Protein AF-A0A813JBC2-F1 (afdb_monomer)

Structure (mmCIF, N/CA/C/O backbone):
data_AF-A0A813JBC2-F1
#
_entry.id   AF-A0A813JBC2-F1
#
loop_
_atom_site.group_PDB
_atom_site.id
_atom_site.type_symbol
_atom_site.label_atom_id
_atom_site.label_alt_id
_atom_site.label_comp_id
_atom_site.label_asym_id
_atom_site.label_entity_id
_atom_site.label_seq_id
_atom_site.pdbx_PDB_ins_code
_atom_site.Cartn_x
_atom_site.Cartn_y
_atom_site.Cartn_z
_atom_site.occupancy
_atom_site.B_iso_or_equiv
_atom_site.auth_seq_id
_atom_site.auth_comp_id
_atom_site.auth_asym_id
_atom_site.auth_atom_id
_atom_site.pdbx_PDB_model_num
ATOM 1 N N . MET A 1 1 ? 3.264 -5.256 -62.740 1.00 48.88 1 MET A N 1
ATOM 2 C CA . MET A 1 1 ? 3.600 -4.183 -61.777 1.00 48.88 1 MET A CA 1
ATOM 3 C C . MET A 1 1 ? 2.936 -4.488 -60.437 1.00 48.88 1 MET A C 1
ATOM 5 O O . MET A 1 1 ? 1.855 -3.996 -60.151 1.00 48.88 1 MET A O 1
ATOM 9 N N . GLY A 1 2 ? 3.547 -5.374 -59.648 1.00 56.59 2 GLY A N 1
ATOM 10 C CA . GLY A 1 2 ? 3.040 -5.779 -58.337 1.00 56.59 2 GLY A CA 1
ATOM 11 C C . GLY A 1 2 ? 3.532 -4.830 -57.252 1.00 56.59 2 GLY A C 1
ATOM 12 O O . GLY A 1 2 ? 4.613 -5.022 -56.711 1.00 56.59 2 GLY A O 1
ATOM 13 N N . ARG A 1 3 ? 2.744 -3.801 -56.935 1.00 54.00 3 ARG A N 1
ATOM 14 C CA . ARG A 1 3 ? 2.887 -3.034 -55.691 1.00 54.00 3 ARG A CA 1
ATOM 15 C C . ARG A 1 3 ? 1.846 -3.537 -54.691 1.00 54.00 3 ARG A C 1
ATOM 17 O O . ARG A 1 3 ? 0.935 -2.808 -54.317 1.00 54.00 3 ARG A O 1
ATOM 24 N N . HIS A 1 4 ? 1.975 -4.790 -54.253 1.00 57.62 4 HIS A N 1
ATOM 25 C CA . HIS A 1 4 ? 1.363 -5.201 -52.991 1.00 57.62 4 HIS A CA 1
ATOM 26 C C . HIS A 1 4 ? 2.191 -4.569 -51.876 1.00 57.62 4 HIS A C 1
ATOM 28 O O . HIS A 1 4 ? 3.141 -5.157 -51.369 1.00 57.62 4 HIS A O 1
ATOM 34 N N . GLY A 1 5 ? 1.878 -3.310 -51.564 1.00 62.12 5 GLY A N 1
ATOM 35 C CA . GLY A 1 5 ? 2.396 -2.658 -50.373 1.00 62.12 5 GLY A CA 1
ATOM 36 C C . GLY A 1 5 ? 2.012 -3.513 -49.173 1.00 62.12 5 GLY A C 1
ATOM 37 O O . GLY A 1 5 ? 0.832 -3.620 -48.849 1.00 62.12 5 GLY A O 1
ATOM 38 N N . GLY A 1 6 ? 3.008 -4.149 -48.558 1.00 69.88 6 GLY A N 1
ATOM 39 C CA . GLY A 1 6 ? 2.884 -4.954 -47.347 1.00 69.88 6 GLY A CA 1
ATOM 40 C C . GLY A 1 6 ? 2.562 -4.093 -46.130 1.00 69.88 6 GLY A C 1
ATOM 41 O O . GLY A 1 6 ? 3.316 -4.068 -45.162 1.00 69.88 6 GLY A O 1
ATOM 42 N N . ILE A 1 7 ? 1.453 -3.352 -46.177 1.00 81.38 7 ILE A N 1
ATOM 43 C CA . ILE A 1 7 ? 0.882 -2.737 -44.988 1.00 81.38 7 ILE A CA 1
ATOM 44 C C . ILE A 1 7 ? 0.409 -3.891 -44.118 1.00 81.38 7 ILE A C 1
ATOM 46 O O . ILE A 1 7 ? -0.443 -4.687 -44.510 1.00 81.38 7 ILE A O 1
ATOM 50 N N . ASN A 1 8 ? 1.014 -4.001 -42.941 1.00 80.06 8 ASN A N 1
ATOM 51 C CA . ASN A 1 8 ? 0.721 -5.056 -41.996 1.00 80.06 8 ASN A CA 1
ATOM 52 C C . ASN A 1 8 ? -0.744 -4.965 -41.536 1.00 80.06 8 ASN A C 1
ATOM 54 O O . ASN A 1 8 ? -1.053 -4.226 -40.608 1.00 80.06 8 ASN A O 1
ATOM 58 N N . ILE A 1 9 ? -1.644 -5.729 -42.157 1.00 86.00 9 ILE A N 1
ATOM 59 C CA . ILE A 1 9 ? -3.082 -5.750 -41.846 1.00 86.00 9 ILE A CA 1
ATOM 60 C C . ILE A 1 9 ? -3.403 -6.253 -40.428 1.00 86.00 9 ILE A C 1
ATOM 62 O O . ILE A 1 9 ? -4.556 -6.167 -40.005 1.00 86.00 9 ILE A O 1
ATOM 66 N N . LEU A 1 10 ? -2.424 -6.760 -39.663 1.00 86.31 10 LEU A N 1
ATOM 67 C CA . LEU A 1 10 ? -2.665 -7.253 -38.303 1.00 86.31 10 LEU A CA 1
ATOM 68 C C . LEU A 1 10 ? -3.234 -6.165 -37.386 1.00 86.31 10 LEU A C 1
ATOM 70 O O . LEU A 1 10 ? -4.163 -6.440 -36.631 1.00 86.31 10 LEU A O 1
ATOM 74 N N . HIS A 1 11 ? -2.767 -4.916 -37.485 1.00 87.12 11 HIS A N 1
ATOM 75 C CA . HIS A 1 11 ? -3.302 -3.829 -36.654 1.00 87.12 11 HIS A CA 1
ATOM 76 C C . HIS A 1 11 ? -4.752 -3.458 -37.012 1.00 87.12 11 HIS A C 1
ATOM 78 O O . HIS A 1 11 ? -5.397 -2.726 -36.263 1.00 87.12 11 HIS A O 1
ATOM 84 N N . GLN A 1 12 ? -5.294 -3.963 -38.126 1.00 87.94 12 GLN A N 1
ATOM 85 C CA . GLN A 1 12 ? -6.691 -3.775 -38.523 1.00 87.94 12 GLN A CA 1
ATOM 86 C C . GLN A 1 12 ? -7.628 -4.849 -37.948 1.00 87.94 12 GLN A C 1
ATOM 88 O O . GLN A 1 12 ? -8.848 -4.686 -37.985 1.00 87.94 12 GLN A O 1
ATOM 93 N N . LYS A 1 13 ? -7.090 -5.930 -37.372 1.00 94.62 13 LYS A N 1
ATOM 94 C CA . LYS A 1 13 ? -7.889 -7.002 -36.774 1.00 94.62 13 LYS A CA 1
ATOM 95 C C . LYS A 1 13 ? -8.156 -6.727 -35.295 1.00 94.62 13 LYS A C 1
ATOM 97 O O . LYS A 1 13 ? -7.242 -6.420 -34.536 1.00 94.62 13 LYS A O 1
ATOM 102 N N . SER A 1 14 ? -9.410 -6.871 -34.873 1.00 94.00 14 SER A N 1
ATOM 103 C CA . SER A 1 14 ? -9.862 -6.623 -33.494 1.00 94.00 14 SER A CA 1
ATOM 104 C C . SER A 1 14 ? -9.233 -7.542 -32.453 1.00 94.00 14 SER A C 1
ATOM 106 O O . SER A 1 14 ? -9.060 -7.125 -31.317 1.00 94.00 14 SER A O 1
ATOM 108 N N . TRP A 1 15 ? -8.830 -8.753 -32.829 1.00 94.62 15 TRP A N 1
ATOM 109 C CA . TRP A 1 15 ? -8.179 -9.709 -31.930 1.00 94.62 15 TRP A CA 1
ATOM 110 C C . TRP A 1 15 ? -6.683 -9.436 -31.715 1.00 94.62 15 TRP A C 1
ATOM 112 O O . TRP A 1 15 ? -6.043 -10.097 -30.903 1.00 94.62 15 TRP A O 1
ATOM 122 N N . HIS A 1 16 ? -6.088 -8.485 -32.440 1.00 96.19 16 HIS A N 1
ATOM 123 C CA . HIS A 1 16 ? -4.647 -8.285 -32.398 1.00 96.19 16 HIS A CA 1
ATOM 124 C C . HIS A 1 16 ? -4.194 -7.647 -31.076 1.00 96.19 16 HIS A C 1
ATOM 126 O O . HIS A 1 16 ? -4.562 -6.512 -30.767 1.00 96.19 16 HIS A O 1
ATOM 132 N N . VAL A 1 17 ? -3.357 -8.356 -30.315 1.00 95.31 17 VAL A N 1
ATOM 133 C CA . VAL A 1 17 ? -2.917 -7.990 -28.951 1.00 95.31 17 VAL A CA 1
ATOM 134 C C . VAL A 1 17 ? -2.305 -6.590 -28.880 1.00 95.31 17 VAL A C 1
ATOM 136 O O . VAL A 1 17 ? -2.512 -5.858 -27.918 1.00 95.31 17 VAL A O 1
ATOM 139 N N . TRP A 1 18 ? -1.589 -6.171 -29.926 1.00 92.69 18 TRP A N 1
ATOM 140 C CA . TRP A 1 18 ? -0.899 -4.882 -29.923 1.00 92.69 18 TRP A CA 1
ATOM 141 C C . TRP A 1 18 ? -1.783 -3.678 -30.265 1.00 92.69 18 TRP A C 1
ATOM 143 O O . TRP A 1 18 ? -1.269 -2.561 -30.294 1.00 92.69 18 TRP A O 1
ATOM 153 N N . ARG A 1 19 ? -3.084 -3.872 -30.517 1.00 94.31 19 ARG A N 1
ATOM 154 C CA . ARG A 1 19 ? -4.023 -2.747 -30.602 1.00 94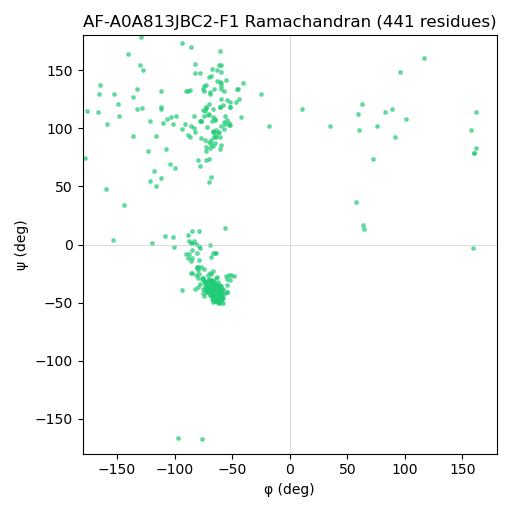.31 19 ARG A CA 1
ATOM 155 C C . ARG A 1 19 ? -4.105 -2.032 -29.261 1.00 94.31 19 ARG A C 1
ATOM 157 O O . ARG A 1 19 ? -4.159 -2.682 -28.221 1.00 94.31 19 ARG A O 1
ATOM 164 N N . MET A 1 20 ? -4.180 -0.704 -29.304 1.00 94.00 20 MET A N 1
ATOM 165 C CA . MET A 1 20 ? -4.333 0.115 -28.100 1.00 94.00 20 MET A CA 1
ATOM 166 C C . MET A 1 20 ? -5.549 -0.317 -27.274 1.00 94.00 20 MET A C 1
ATOM 168 O O . MET A 1 20 ? -5.417 -0.481 -26.069 1.00 94.00 20 MET A O 1
ATOM 172 N N . ASP A 1 21 ? -6.676 -0.629 -27.917 1.00 95.81 21 ASP A N 1
ATOM 173 C CA . ASP A 1 21 ? -7.890 -1.082 -27.224 1.00 95.81 21 ASP A CA 1
ATOM 174 C C . ASP A 1 21 ? -7.676 -2.378 -26.433 1.00 95.81 21 ASP A C 1
ATOM 176 O O . ASP A 1 21 ? -8.128 -2.502 -25.297 1.00 95.81 21 ASP A O 1
ATOM 180 N N . ASN A 1 22 ? -6.949 -3.339 -27.012 1.00 95.31 22 ASN A N 1
ATOM 181 C CA . ASN A 1 22 ? -6.664 -4.612 -26.354 1.00 95.31 22 ASN A CA 1
ATOM 182 C C . ASN A 1 22 ? -5.644 -4.440 -25.229 1.00 95.31 22 ASN A C 1
ATOM 184 O O . ASN A 1 22 ? -5.826 -5.031 -24.171 1.00 95.31 22 ASN A O 1
ATOM 188 N N . ARG A 1 23 ? -4.627 -3.586 -25.412 1.00 96.50 23 ARG A N 1
ATOM 189 C CA . ARG A 1 23 ? -3.690 -3.229 -24.335 1.00 96.50 23 ARG A CA 1
ATOM 190 C C . ARG A 1 23 ? -4.418 -2.589 -23.154 1.00 96.50 23 ARG A C 1
ATOM 192 O O . ARG A 1 23 ? -4.216 -3.020 -22.028 1.00 96.50 23 ARG A O 1
ATOM 199 N N . LEU A 1 24 ? -5.311 -1.632 -23.414 1.00 95.62 24 LEU A N 1
ATOM 200 C CA . LEU A 1 24 ? -6.116 -0.977 -22.377 1.00 95.62 24 LEU A CA 1
ATOM 201 C C . LEU A 1 24 ? -7.088 -1.948 -21.692 1.00 95.62 24 LEU A C 1
ATOM 203 O O . LEU A 1 24 ? -7.375 -1.800 -20.505 1.00 95.62 24 LEU A O 1
ATOM 207 N N . ARG A 1 25 ? -7.608 -2.943 -22.422 1.00 97.12 25 ARG A N 1
ATOM 208 C CA . ARG A 1 25 ? -8.447 -4.001 -21.847 1.00 97.12 25 ARG A CA 1
ATOM 209 C C . ARG A 1 25 ? -7.645 -4.892 -20.904 1.00 97.12 25 ARG A C 1
ATOM 211 O O . ARG A 1 25 ? -8.061 -5.062 -19.767 1.00 97.12 25 ARG A O 1
ATOM 218 N N . VAL A 1 26 ? -6.482 -5.368 -21.349 1.00 96.69 26 VAL A N 1
ATOM 219 C CA . VAL A 1 26 ? -5.564 -6.166 -20.523 1.00 96.69 26 VAL A CA 1
ATOM 220 C C . VAL A 1 26 ? -5.139 -5.383 -19.283 1.00 96.69 26 VAL A C 1
ATOM 222 O O . VAL A 1 26 ? -5.243 -5.902 -18.182 1.00 96.69 26 VAL A O 1
ATOM 225 N N . GLU A 1 27 ? -4.764 -4.112 -19.426 1.00 95.62 27 GLU A N 1
ATOM 226 C CA . GLU A 1 27 ? -4.382 -3.261 -18.294 1.00 95.62 27 GLU A CA 1
ATOM 227 C C . GLU A 1 27 ? -5.524 -3.097 -17.277 1.00 95.62 27 GLU A C 1
ATOM 229 O O . GLU A 1 27 ? -5.309 -3.171 -16.066 1.00 95.62 27 GLU A O 1
ATOM 234 N N . ARG A 1 28 ? -6.767 -2.920 -17.746 1.00 96.25 28 ARG A N 1
ATOM 235 C CA . ARG A 1 28 ? -7.944 -2.863 -16.869 1.00 96.25 28 ARG A CA 1
ATOM 236 C C . ARG A 1 28 ? -8.175 -4.187 -16.144 1.00 96.25 28 ARG A C 1
ATOM 238 O O . ARG A 1 28 ? -8.442 -4.164 -14.943 1.00 96.25 28 ARG A O 1
ATOM 245 N N . ASP A 1 29 ? -8.080 -5.302 -16.857 1.00 96.56 29 ASP A N 1
ATOM 246 C CA . ASP A 1 29 ? -8.297 -6.637 -16.302 1.00 96.56 29 ASP A CA 1
ATOM 247 C C . ASP A 1 29 ? -7.202 -6.974 -15.269 1.00 96.56 29 ASP A C 1
ATOM 249 O O . ASP A 1 29 ? -7.501 -7.462 -14.179 1.00 96.56 29 ASP A O 1
ATOM 253 N N . GLU A 1 30 ? -5.944 -6.609 -15.536 1.00 93.44 30 GLU A N 1
ATOM 254 C CA . GLU A 1 30 ? -4.820 -6.741 -14.601 1.00 93.44 30 GLU A CA 1
ATOM 255 C C . GLU A 1 30 ? -4.999 -5.869 -13.348 1.00 93.44 30 GLU A C 1
ATOM 257 O O . GLU A 1 30 ? -4.750 -6.325 -12.227 1.00 93.44 30 GLU A O 1
ATOM 262 N N . LEU A 1 31 ? -5.480 -4.629 -13.503 1.00 92.31 31 LEU A N 1
ATOM 263 C CA . LEU A 1 31 ? -5.797 -3.749 -12.375 1.00 92.31 31 LEU A CA 1
ATOM 264 C C . LEU A 1 31 ? -6.940 -4.304 -11.515 1.00 92.31 31 LEU A C 1
ATOM 266 O O . LEU A 1 31 ? -6.845 -4.270 -10.284 1.00 92.31 31 LEU A O 1
ATOM 270 N N . GLN A 1 32 ? -7.999 -4.828 -12.138 1.00 92.94 32 GLN A N 1
ATOM 271 C CA . GLN A 1 32 ? -9.116 -5.462 -11.433 1.00 92.94 32 GLN A CA 1
ATOM 272 C C . GLN A 1 32 ? -8.652 -6.708 -10.682 1.00 92.94 32 GLN A C 1
ATOM 274 O O . GLN A 1 32 ? -8.871 -6.812 -9.474 1.00 92.94 32 GLN A O 1
ATOM 279 N N . HIS A 1 33 ? -7.911 -7.590 -11.347 1.00 90.19 33 HIS A N 1
ATOM 280 C CA . HIS A 1 33 ? -7.375 -8.792 -10.724 1.00 90.19 33 HIS A CA 1
ATOM 281 C C . HIS A 1 33 ? -6.427 -8.461 -9.560 1.00 90.19 33 HIS A C 1
ATOM 283 O O . HIS A 1 33 ? -6.494 -9.060 -8.484 1.00 90.19 33 HIS A O 1
ATOM 289 N N . GLY A 1 34 ? -5.583 -7.439 -9.721 1.00 87.75 34 GLY A N 1
ATOM 290 C CA . GLY A 1 34 ? -4.719 -6.941 -8.654 1.00 87.75 34 GLY A CA 1
ATOM 291 C C . GLY A 1 34 ? -5.497 -6.387 -7.453 1.00 87.75 34 GLY A C 1
ATOM 292 O O . GLY A 1 34 ? -5.072 -6.566 -6.305 1.00 87.75 34 GLY A O 1
ATOM 293 N N . ALA A 1 35 ? -6.636 -5.727 -7.681 1.00 87.00 35 ALA A N 1
ATOM 294 C CA . ALA A 1 35 ? -7.519 -5.249 -6.619 1.00 87.00 35 ALA A CA 1
ATOM 295 C C . ALA A 1 35 ? -8.220 -6.408 -5.892 1.00 87.00 35 ALA A C 1
ATOM 297 O O . ALA A 1 35 ? -8.229 -6.431 -4.658 1.00 87.00 35 ALA A O 1
ATOM 298 N N . GLU A 1 36 ? -8.725 -7.398 -6.628 1.00 88.94 36 GLU A N 1
ATOM 299 C CA . GLU A 1 36 ? -9.357 -8.603 -6.079 1.00 88.94 36 GLU A CA 1
ATOM 300 C C . GLU A 1 36 ? -8.386 -9.421 -5.227 1.00 88.94 36 GLU A C 1
ATOM 302 O O . GLU A 1 36 ? -8.704 -9.762 -4.087 1.00 88.94 36 GLU A O 1
ATOM 307 N N . GLN A 1 37 ? -7.160 -9.658 -5.707 1.00 88.12 37 GLN A N 1
ATOM 308 C CA . GLN A 1 37 ? -6.138 -10.357 -4.924 1.00 88.12 37 GLN A CA 1
ATOM 309 C C . GLN A 1 37 ? -5.798 -9.619 -3.623 1.00 88.12 37 GLN A C 1
ATOM 311 O O . GLN A 1 37 ? -5.609 -10.243 -2.575 1.00 88.12 37 GLN A O 1
ATOM 316 N N . LYS A 1 38 ? -5.720 -8.281 -3.660 1.00 85.19 38 LYS A N 1
ATOM 317 C CA . LYS A 1 38 ? -5.508 -7.470 -2.450 1.00 85.19 38 LYS A CA 1
ATOM 318 C C . LYS A 1 38 ? -6.702 -7.565 -1.502 1.00 85.19 38 LYS A C 1
ATOM 320 O O . LYS A 1 38 ? -6.489 -7.656 -0.294 1.00 85.19 38 LYS A O 1
ATOM 325 N N . GLY A 1 39 ? -7.926 -7.550 -2.027 1.00 85.75 39 GLY A N 1
ATOM 326 C CA . GLY A 1 39 ? -9.152 -7.756 -1.256 1.00 85.75 39 GLY A CA 1
ATOM 327 C C . GLY A 1 39 ? -9.159 -9.115 -0.561 1.00 85.75 39 GLY A C 1
ATOM 328 O O . GLY A 1 39 ? -9.322 -9.178 0.656 1.00 85.75 39 GLY A O 1
ATOM 329 N N . ARG A 1 40 ? -8.848 -10.181 -1.304 1.00 88.69 40 ARG A N 1
ATOM 330 C CA . ARG A 1 40 ? -8.738 -11.550 -0.790 1.00 88.69 40 ARG A CA 1
ATOM 331 C C . ARG A 1 40 ? -7.699 -11.664 0.326 1.00 88.69 40 ARG A C 1
ATOM 333 O O . ARG A 1 40 ? -8.032 -12.100 1.422 1.00 88.69 40 ARG A O 1
ATOM 340 N N . LYS A 1 41 ? -6.479 -11.157 0.111 1.00 87.06 41 LYS A N 1
ATOM 341 C CA . LYS A 1 41 ? -5.418 -11.152 1.138 1.00 87.06 41 LYS A CA 1
ATOM 342 C C . LYS A 1 41 ? -5.807 -10.361 2.391 1.00 87.06 41 LYS A C 1
ATOM 344 O O . LYS A 1 41 ? -5.409 -10.727 3.494 1.00 87.06 41 LYS A O 1
ATOM 349 N N . LYS A 1 42 ? -6.552 -9.257 2.250 1.00 87.00 42 LYS A N 1
ATOM 350 C CA . LYS A 1 42 ? -7.075 -8.502 3.402 1.00 87.00 42 LYS A CA 1
ATOM 351 C C . LYS A 1 42 ? -8.138 -9.301 4.156 1.00 87.00 42 LYS A C 1
ATOM 353 O O . LYS A 1 42 ? -8.065 -9.351 5.379 1.00 87.00 42 LYS A O 1
ATOM 358 N N . GLY A 1 43 ? -9.060 -9.948 3.442 1.00 86.38 43 GLY A N 1
ATOM 359 C CA . GLY A 1 43 ? -10.070 -10.830 4.031 1.00 86.38 43 GLY A CA 1
ATOM 360 C C . GLY A 1 43 ? -9.445 -11.991 4.804 1.00 86.38 43 GLY A C 1
ATOM 361 O O . GLY A 1 43 ? -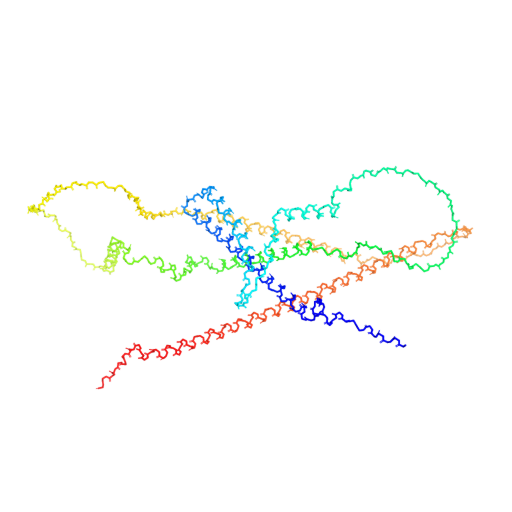9.794 -12.212 5.956 1.00 86.38 43 GLY A O 1
ATOM 362 N N . GLU A 1 44 ? -8.442 -12.656 4.227 1.00 86.69 44 GLU A N 1
ATOM 363 C CA . GLU A 1 44 ? -7.694 -13.738 4.883 1.00 86.69 44 GLU A CA 1
ATOM 364 C C . GLU A 1 44 ? -6.969 -13.254 6.150 1.00 86.69 44 GLU A C 1
ATOM 366 O O . GLU A 1 44 ? -7.025 -13.906 7.191 1.00 86.69 44 GLU A O 1
ATOM 371 N N . ARG A 1 45 ? -6.325 -12.077 6.103 1.00 89.25 45 ARG A N 1
ATOM 372 C CA . ARG A 1 45 ? -5.677 -11.476 7.284 1.00 89.25 45 ARG A CA 1
ATOM 373 C C . ARG A 1 45 ? -6.680 -11.138 8.385 1.00 89.25 45 ARG A C 1
ATOM 375 O O . ARG A 1 45 ? -6.369 -11.356 9.553 1.00 89.25 45 ARG A O 1
ATOM 382 N N . GLN A 1 46 ? -7.848 -10.615 8.016 1.00 88.81 46 GLN A N 1
ATOM 383 C CA . GLN A 1 46 ? -8.909 -10.292 8.965 1.00 88.81 46 GLN A CA 1
ATOM 384 C C . GLN A 1 46 ? -9.476 -11.566 9.599 1.00 88.81 46 GLN A C 1
ATOM 386 O O . GLN A 1 46 ? -9.504 -11.666 10.818 1.00 88.81 46 GLN A O 1
ATOM 391 N N . ALA A 1 47 ? -9.799 -12.582 8.796 1.00 87.75 47 ALA A N 1
ATOM 392 C CA . ALA A 1 47 ? -10.273 -13.873 9.290 1.00 87.75 47 ALA A CA 1
ATOM 393 C C . ALA A 1 47 ? -9.251 -14.547 10.224 1.00 87.75 47 ALA A C 1
ATOM 395 O O . ALA A 1 47 ? -9.613 -15.074 11.275 1.00 87.75 47 ALA A O 1
ATOM 396 N N . ALA A 1 48 ? -7.957 -14.475 9.893 1.00 88.44 48 ALA A N 1
ATOM 397 C CA . ALA A 1 48 ? -6.893 -14.981 10.757 1.00 88.44 48 ALA A CA 1
ATOM 398 C C . ALA A 1 48 ? -6.776 -14.195 12.076 1.00 88.44 48 ALA A C 1
ATOM 400 O O . ALA A 1 48 ? -6.474 -14.776 13.120 1.00 88.44 48 ALA A O 1
ATOM 401 N N . PHE A 1 49 ? -6.992 -12.878 12.045 1.00 91.75 49 PHE A N 1
ATOM 402 C CA . PHE A 1 49 ? -7.019 -12.042 13.243 1.00 91.75 49 PHE A CA 1
ATOM 403 C C . PHE A 1 49 ? -8.227 -12.370 14.129 1.00 91.75 49 PHE A C 1
ATOM 405 O O . PHE A 1 49 ? -8.060 -12.595 15.329 1.00 91.75 49 PHE A O 1
ATOM 412 N N . ASP A 1 50 ? -9.413 -12.483 13.535 1.00 87.25 50 ASP A N 1
ATOM 413 C CA . ASP A 1 50 ? -10.653 -12.815 14.236 1.00 87.25 50 ASP A CA 1
ATOM 414 C C . ASP A 1 50 ? -10.576 -14.216 14.861 1.00 87.25 50 ASP A C 1
ATOM 416 O O . ASP A 1 50 ? -10.937 -14.399 16.025 1.00 87.25 50 ASP A O 1
ATOM 420 N N . GLY A 1 51 ? -9.994 -15.187 14.147 1.00 87.19 51 GLY A N 1
ATOM 421 C CA . GLY A 1 51 ? -9.714 -16.522 14.678 1.00 87.19 51 GLY A CA 1
ATOM 422 C C . GLY A 1 51 ? -8.824 -16.483 15.925 1.00 87.19 51 GLY A C 1
ATOM 423 O O . GLY A 1 51 ? -9.159 -17.087 16.942 1.00 87.19 51 GLY A O 1
ATOM 424 N N . LYS A 1 52 ? -7.737 -15.699 15.903 1.00 90.88 52 LYS A N 1
ATOM 425 C CA . LYS A 1 52 ? -6.868 -15.509 17.082 1.00 90.88 52 LYS A CA 1
ATOM 426 C C . LYS A 1 52 ? -7.603 -14.832 18.238 1.00 90.88 52 LYS A C 1
ATOM 428 O O . LYS A 1 52 ? -7.412 -15.217 19.391 1.00 90.88 52 LYS A O 1
ATOM 433 N N . MET A 1 53 ? -8.446 -13.840 17.948 1.00 93.56 53 MET A N 1
ATOM 434 C CA . MET A 1 53 ? -9.260 -13.163 18.959 1.00 93.56 53 MET A CA 1
ATOM 435 C C . MET A 1 53 ? -10.250 -14.114 19.633 1.00 93.56 53 MET A C 1
ATOM 437 O O . MET A 1 53 ? -10.417 -14.048 20.850 1.00 93.56 53 MET A O 1
ATOM 441 N N . LEU A 1 54 ? -10.867 -15.028 18.880 1.00 88.94 54 LEU A N 1
ATOM 442 C CA . LEU A 1 54 ? -11.724 -16.072 19.444 1.00 88.94 54 LEU A CA 1
ATOM 443 C C . LEU A 1 54 ? -10.933 -17.003 20.364 1.00 88.94 54 LEU A C 1
ATOM 445 O O . LEU A 1 54 ? -11.354 -17.231 21.495 1.00 88.94 54 LEU A O 1
ATOM 449 N N . THR A 1 55 ? -9.749 -17.459 19.948 1.00 86.94 55 THR A N 1
ATOM 450 C CA . THR A 1 55 ? -8.878 -18.284 20.802 1.00 86.94 55 THR A CA 1
ATOM 451 C C . THR A 1 55 ? -8.527 -17.580 22.116 1.00 86.94 55 THR A C 1
ATOM 453 O O . THR A 1 55 ? -8.583 -18.190 23.183 1.00 86.94 55 THR A O 1
ATOM 456 N N . LEU A 1 56 ? -8.213 -16.280 22.069 1.00 90.81 56 LEU A N 1
ATOM 457 C CA . LEU A 1 56 ? -7.947 -15.489 23.274 1.00 90.81 56 LEU A CA 1
ATOM 458 C C . LEU A 1 56 ? -9.182 -15.367 24.177 1.00 90.81 56 LEU A C 1
ATOM 460 O O . LEU A 1 56 ? -9.040 -15.435 25.397 1.00 90.81 56 LEU A O 1
ATOM 464 N N . ARG A 1 57 ? -10.384 -15.227 23.602 1.00 93.31 57 ARG A N 1
ATOM 465 C CA . ARG A 1 57 ? -11.648 -15.194 24.358 1.00 93.31 57 ARG A CA 1
ATOM 466 C C . ARG A 1 57 ? -11.941 -16.526 25.047 1.00 93.31 57 ARG A C 1
ATOM 468 O O . ARG A 1 57 ? -12.259 -16.511 26.231 1.00 93.31 57 ARG A O 1
ATOM 475 N N . HIS A 1 58 ? -11.768 -17.655 24.357 1.00 87.69 58 HIS A N 1
ATOM 476 C CA . HIS A 1 58 ? -11.919 -18.988 24.959 1.00 87.69 58 HIS A CA 1
ATOM 477 C C . HIS A 1 58 ? -10.941 -19.193 26.120 1.00 87.69 58 HIS A C 1
ATOM 479 O O . HIS A 1 58 ? -11.343 -19.580 27.218 1.00 87.69 58 HIS A O 1
ATOM 485 N N . ARG A 1 59 ? -9.674 -18.804 25.924 1.00 90.19 59 ARG A N 1
ATOM 486 C CA . ARG A 1 59 ? -8.656 -18.874 26.977 1.00 90.19 59 ARG A CA 1
ATOM 487 C C . ARG A 1 59 ? -8.998 -17.996 28.183 1.00 90.19 59 ARG A C 1
ATOM 489 O O . ARG A 1 59 ? -8.805 -18.418 29.318 1.00 90.19 59 ARG A O 1
ATOM 496 N N . ALA A 1 60 ? -9.511 -16.787 27.957 1.00 91.75 60 ALA A N 1
ATOM 497 C CA . ALA A 1 60 ? -9.940 -15.894 29.034 1.00 91.75 60 ALA A CA 1
ATOM 498 C C . ALA A 1 60 ? -11.164 -16.435 29.795 1.00 91.75 60 ALA A C 1
ATOM 500 O O . ALA A 1 60 ? -11.272 -16.223 31.000 1.00 91.75 60 ALA A O 1
ATOM 501 N N . ALA A 1 61 ? -12.051 -17.162 29.113 1.00 94.44 61 ALA A N 1
ATOM 502 C CA . ALA A 1 61 ? -13.217 -17.809 29.707 1.00 94.44 61 ALA A CA 1
ATOM 503 C C . ALA A 1 61 ? -12.885 -19.111 30.467 1.00 94.44 61 ALA A C 1
ATOM 505 O O . ALA A 1 61 ? -13.785 -19.721 31.042 1.00 94.44 61 ALA A O 1
ATOM 506 N N . GLY A 1 62 ? -11.623 -19.564 30.464 1.00 93.25 62 GLY A N 1
ATOM 507 C CA . GLY A 1 62 ? -11.211 -20.823 31.099 1.00 93.25 62 GLY A CA 1
ATOM 508 C C . GLY A 1 62 ? -11.827 -22.069 30.456 1.00 93.25 62 GLY A C 1
ATOM 509 O O . GLY A 1 62 ? -11.792 -23.150 31.036 1.00 93.25 62 GLY A O 1
ATOM 510 N N . THR A 1 63 ? -12.418 -21.916 29.271 1.00 86.44 63 THR A N 1
ATOM 511 C CA . THR A 1 63 ? -12.938 -23.013 28.464 1.00 86.44 63 THR A CA 1
ATOM 512 C C . THR A 1 63 ? -11.825 -23.398 27.507 1.00 86.44 63 THR A C 1
ATOM 514 O O . THR A 1 63 ? -11.590 -22.714 26.512 1.00 86.44 63 THR A O 1
ATOM 517 N N . GLU A 1 64 ? -11.092 -24.457 27.844 1.00 78.88 64 GLU A N 1
ATOM 518 C CA . GLU A 1 64 ? -10.146 -25.051 26.905 1.00 78.88 64 GLU A CA 1
ATOM 519 C C . GLU A 1 64 ? -10.952 -25.510 25.681 1.00 78.88 64 GLU A C 1
ATOM 521 O O . GLU A 1 64 ? -11.884 -26.308 25.840 1.00 78.88 64 GLU A O 1
ATOM 526 N N . PRO A 1 65 ? -10.685 -24.961 24.484 1.00 73.31 65 PRO A N 1
ATOM 527 C CA . PRO A 1 65 ? -11.410 -25.360 23.290 1.00 73.31 65 PRO A CA 1
ATOM 528 C C . PRO A 1 65 ? -11.150 -26.849 23.084 1.00 73.31 65 PRO A C 1
ATOM 530 O O . PRO A 1 65 ? -9.999 -27.265 22.935 1.00 73.31 65 PRO A O 1
ATOM 533 N N . SER A 1 66 ? -12.204 -27.668 23.127 1.00 78.50 66 SER A N 1
ATOM 534 C CA . SER A 1 66 ? -12.030 -29.102 22.902 1.00 78.50 66 SER A CA 1
ATOM 535 C C . SER A 1 66 ? -11.448 -29.297 21.499 1.00 78.50 66 SER A C 1
ATOM 537 O O . SER A 1 66 ? -11.847 -28.597 20.564 1.00 78.50 66 SER A O 1
ATOM 539 N N . GLU A 1 67 ? -10.507 -30.227 21.330 1.00 79.00 67 GLU A N 1
ATOM 540 C CA . GLU A 1 67 ? -9.821 -30.457 20.047 1.00 79.00 67 GLU A CA 1
ATOM 541 C C . GLU A 1 67 ? -10.797 -30.663 18.872 1.00 79.00 67 GLU A C 1
ATOM 543 O O . GLU A 1 67 ? -10.485 -30.305 17.734 1.00 79.00 67 GLU A O 1
ATOM 548 N N . ALA A 1 68 ? -12.012 -31.149 19.154 1.00 77.81 68 ALA A N 1
ATOM 549 C CA . ALA A 1 68 ? -13.083 -31.296 18.176 1.00 77.81 68 ALA A CA 1
ATOM 550 C C . ALA A 1 68 ? -13.564 -29.954 17.581 1.00 77.81 68 ALA A C 1
ATOM 552 O O . ALA A 1 68 ? -13.822 -29.882 16.380 1.00 77.81 68 ALA A O 1
ATOM 553 N N . GLU A 1 69 ? -13.633 -28.872 18.368 1.00 78.38 69 GLU A N 1
ATOM 554 C CA . GLU A 1 69 ? -14.015 -27.544 17.856 1.00 78.38 69 GLU A CA 1
ATOM 555 C C . GLU A 1 69 ? -12.909 -26.936 16.989 1.00 78.38 69 GLU A C 1
ATOM 557 O O . GLU A 1 69 ? -13.194 -26.323 15.958 1.00 78.38 69 GLU A O 1
ATOM 562 N N . LEU A 1 70 ? -11.638 -27.150 17.348 1.00 77.69 70 LEU A N 1
ATOM 563 C CA . LEU A 1 70 ? -10.507 -26.677 16.544 1.00 77.69 70 LEU A CA 1
ATOM 564 C C . LEU A 1 70 ? -10.461 -27.366 15.173 1.00 77.69 70 LEU A C 1
ATOM 566 O O . LEU A 1 70 ? -10.244 -26.695 14.161 1.00 77.69 70 LEU A O 1
ATOM 570 N N . GLN A 1 71 ? -10.723 -28.676 15.119 1.00 81.06 71 GLN A N 1
ATOM 571 C CA . GLN A 1 71 ? -10.818 -29.409 13.851 1.00 81.06 71 GLN A CA 1
ATOM 572 C C . GLN A 1 71 ? -12.016 -28.949 13.009 1.00 81.06 71 GLN A C 1
ATOM 574 O O . GLN A 1 71 ? -11.890 -28.778 11.794 1.00 81.06 71 GLN A O 1
ATOM 579 N N . GLN A 1 72 ? -13.161 -28.669 13.637 1.00 81.12 72 GLN A N 1
ATOM 580 C CA . GLN A 1 72 ? -14.352 -28.198 12.929 1.00 81.12 72 GLN A CA 1
ATOM 581 C C . GLN A 1 72 ? -14.162 -26.790 12.339 1.00 81.12 72 GLN A C 1
ATOM 583 O O . GLN A 1 72 ? -14.579 -26.530 11.210 1.00 81.12 72 GLN A O 1
ATOM 588 N N . VAL A 1 73 ? -13.479 -25.886 13.052 1.00 78.56 73 VAL A N 1
ATOM 589 C CA . VAL A 1 73 ? -13.145 -24.547 12.537 1.00 78.56 73 VAL A CA 1
ATOM 590 C C . VAL A 1 73 ? -12.169 -24.625 11.358 1.00 78.56 73 VAL A C 1
ATOM 592 O O . VAL A 1 73 ? -12.347 -23.892 10.386 1.00 78.56 73 VAL A O 1
ATOM 595 N N . GLN A 1 74 ? -11.184 -25.530 11.387 1.00 77.88 74 GLN A N 1
ATOM 596 C CA . GLN A 1 74 ? -10.270 -25.736 10.254 1.00 77.88 74 GLN A CA 1
ATOM 597 C C . GLN A 1 74 ? -10.995 -26.274 9.010 1.00 77.88 74 GLN A C 1
ATOM 599 O O . GLN A 1 74 ? -10.784 -25.757 7.913 1.00 77.88 74 GLN A O 1
ATOM 604 N N . LEU A 1 75 ? -11.906 -27.241 9.172 1.00 81.06 75 LEU A N 1
ATOM 605 C CA . LEU A 1 75 ? -12.727 -27.757 8.067 1.00 81.06 75 LEU A CA 1
ATOM 606 C C . LEU A 1 75 ? -13.645 -26.676 7.475 1.00 81.06 75 LEU A C 1
ATOM 608 O O . LEU A 1 75 ? -13.766 -26.556 6.257 1.00 81.06 75 LEU A O 1
ATOM 612 N N . ASN A 1 76 ? -14.237 -25.828 8.319 1.00 79.75 76 ASN A N 1
ATOM 613 C CA . ASN A 1 76 ? -15.076 -24.720 7.856 1.00 79.75 76 ASN A CA 1
ATOM 614 C C . ASN A 1 76 ? -14.271 -23.634 7.112 1.00 79.75 76 ASN A C 1
ATOM 616 O O . ASN A 1 76 ? -14.789 -23.017 6.178 1.00 79.75 76 ASN A O 1
ATOM 620 N N . GLN A 1 77 ? -13.002 -23.411 7.471 1.00 76.19 77 GLN A N 1
ATOM 621 C CA . GLN A 1 77 ? -12.110 -22.496 6.742 1.00 76.19 77 GLN A CA 1
ATOM 622 C C . GLN A 1 77 ? -11.701 -23.048 5.367 1.00 76.19 77 GLN A C 1
ATOM 624 O O . GLN A 1 77 ? -11.683 -22.296 4.393 1.00 76.19 77 GLN A O 1
ATOM 629 N N . ALA A 1 78 ? -11.441 -24.354 5.256 1.00 75.94 78 ALA A N 1
ATOM 630 C CA . ALA A 1 78 ? -11.158 -24.996 3.971 1.00 75.94 78 ALA A CA 1
ATOM 631 C C . ALA A 1 78 ? -12.363 -24.910 3.012 1.00 75.94 78 ALA A C 1
ATOM 633 O O . ALA A 1 78 ? -12.218 -24.488 1.864 1.00 75.94 78 ALA A O 1
ATOM 634 N N . ASN A 1 79 ? -13.571 -25.185 3.515 1.00 77.44 79 ASN A N 1
ATOM 635 C CA . ASN A 1 79 ? -14.795 -25.164 2.707 1.00 77.44 79 ASN A CA 1
ATOM 636 C C . ASN A 1 79 ? -15.203 -23.745 2.259 1.00 77.44 79 ASN A C 1
ATOM 638 O O . ASN A 1 79 ? -15.765 -23.561 1.179 1.00 77.44 79 ASN A O 1
ATOM 642 N N . THR A 1 80 ? -14.911 -22.712 3.059 1.00 69.88 80 THR A N 1
ATOM 643 C CA . THR A 1 80 ? -15.216 -21.315 2.694 1.00 69.88 80 THR A CA 1
ATOM 644 C C . THR A 1 80 ? -14.239 -20.740 1.668 1.00 69.88 80 THR A C 1
ATOM 646 O O . THR A 1 80 ? -14.646 -19.917 0.844 1.00 69.88 80 THR A O 1
ATOM 649 N N . ALA A 1 81 ? -12.983 -21.198 1.647 1.00 67.81 81 ALA A N 1
ATOM 650 C CA . ALA A 1 81 ? -12.013 -20.804 0.627 1.00 67.81 81 ALA A CA 1
ATOM 651 C C . ALA A 1 81 ? -12.384 -21.339 -0.771 1.00 67.81 81 ALA A C 1
ATOM 653 O O . ALA A 1 81 ? -12.225 -20.618 -1.759 1.00 67.81 81 ALA A O 1
ATOM 654 N N . GLU A 1 82 ? -12.930 -22.556 -0.859 1.00 66.56 82 GLU A N 1
ATOM 655 C CA . GLU A 1 82 ? -13.417 -23.124 -2.125 1.00 66.56 82 GLU A CA 1
ATOM 656 C C . GLU A 1 82 ? -14.716 -22.460 -2.600 1.00 66.56 82 GLU A C 1
ATOM 658 O O . GLU A 1 82 ? -14.839 -22.107 -3.775 1.00 66.56 82 GLU A O 1
ATOM 663 N N . ALA A 1 83 ? -15.655 -22.183 -1.690 1.00 65.75 83 ALA A N 1
ATOM 664 C CA . ALA A 1 83 ? -16.895 -21.486 -2.033 1.00 65.75 83 ALA A CA 1
ATOM 665 C C . ALA A 1 83 ? -16.648 -20.044 -2.526 1.00 65.75 83 ALA A C 1
ATOM 667 O O . ALA A 1 83 ? -17.309 -19.582 -3.459 1.00 65.75 83 ALA A O 1
ATOM 668 N N . ALA A 1 84 ? -15.662 -19.338 -1.956 1.00 63.44 84 ALA A N 1
ATOM 669 C CA . ALA A 1 84 ? -15.270 -18.002 -2.409 1.00 63.44 84 ALA A CA 1
ATOM 670 C C . ALA A 1 84 ? -14.585 -18.015 -3.790 1.00 63.44 84 ALA A C 1
ATOM 672 O O . ALA A 1 84 ? -14.734 -17.058 -4.550 1.00 63.44 84 ALA A O 1
ATOM 673 N N . ALA A 1 85 ? -13.876 -19.094 -4.139 1.00 61.59 85 ALA A N 1
ATOM 674 C CA . ALA A 1 85 ? -13.288 -19.272 -5.467 1.00 61.59 85 ALA A CA 1
ATOM 675 C C . ALA A 1 85 ? -14.341 -19.619 -6.538 1.00 61.59 85 ALA A C 1
ATOM 677 O O . ALA A 1 85 ? -14.202 -19.202 -7.685 1.00 61.59 85 ALA A O 1
ATOM 678 N N . ALA A 1 86 ? -15.417 -20.319 -6.167 1.00 62.81 86 ALA A N 1
ATOM 679 C CA . ALA A 1 86 ? -16.514 -20.656 -7.076 1.00 62.81 86 ALA A CA 1
ATOM 680 C C . ALA A 1 86 ? -17.518 -19.499 -7.298 1.00 62.81 86 ALA A C 1
ATOM 682 O O . ALA A 1 86 ? -18.229 -19.477 -8.302 1.00 62.81 86 ALA A O 1
ATOM 683 N N . GLY A 1 87 ? -17.585 -18.523 -6.382 1.00 51.50 87 GLY A N 1
ATOM 684 C CA . GLY A 1 87 ? -18.607 -17.468 -6.382 1.00 51.50 87 GLY A CA 1
ATOM 685 C C . GLY A 1 87 ? -18.331 -16.218 -7.235 1.00 51.50 87 GLY A C 1
ATOM 686 O O . GLY A 1 87 ? -19.265 -15.455 -7.485 1.00 51.50 87 GLY A O 1
ATOM 687 N N . SER A 1 88 ? -17.101 -15.969 -7.708 1.00 50.59 88 SER A N 1
ATOM 688 C CA . SER A 1 88 ? -16.774 -14.706 -8.409 1.00 50.59 88 SER A CA 1
ATOM 689 C C . SER A 1 88 ? -17.100 -14.687 -9.913 1.00 50.59 88 SER A C 1
ATOM 691 O O . SER A 1 88 ? -16.902 -13.668 -10.570 1.00 50.59 88 SER A O 1
ATOM 693 N N . GLY A 1 89 ? -17.664 -15.768 -10.465 1.00 47.56 89 GLY A N 1
ATOM 694 C CA . GLY A 1 89 ? -18.049 -15.874 -11.881 1.00 47.56 89 GLY A CA 1
ATOM 695 C C . GLY A 1 89 ? -19.454 -15.365 -12.243 1.00 47.56 89 GLY A C 1
ATOM 696 O O . GLY A 1 89 ? -19.864 -15.490 -13.397 1.00 47.56 89 GLY A O 1
ATOM 697 N N . SER A 1 90 ? -20.226 -14.804 -11.304 1.00 42.69 90 SER A N 1
ATOM 698 C CA . SER A 1 90 ? -21.607 -14.365 -11.571 1.00 42.69 90 SER A CA 1
ATOM 699 C C . SER A 1 90 ? -21.664 -13.002 -12.280 1.00 42.69 90 SER A C 1
ATOM 701 O O . SER A 1 90 ? -22.062 -11.982 -11.710 1.00 42.69 90 SER A O 1
ATOM 703 N N . HIS A 1 91 ? -21.303 -12.986 -13.563 1.00 42.06 91 HIS A N 1
ATOM 704 C CA . HIS A 1 91 ? -21.662 -11.909 -14.481 1.00 42.06 91 HIS A CA 1
ATOM 705 C C . HIS A 1 91 ? -23.192 -11.779 -14.584 1.00 42.06 91 HIS A C 1
ATOM 707 O O . HIS A 1 91 ? -23.905 -12.729 -14.908 1.00 42.06 91 HIS A O 1
ATOM 713 N N . LYS A 1 92 ? -23.691 -10.564 -14.321 1.00 43.81 92 LYS A N 1
ATOM 714 C CA . LYS A 1 92 ? -25.077 -10.129 -14.543 1.00 43.81 92 LYS A CA 1
ATOM 715 C C . LYS A 1 92 ? -25.505 -10.447 -15.984 1.00 43.81 92 LYS A C 1
ATOM 717 O O . LYS A 1 92 ? -25.162 -9.707 -16.902 1.00 43.81 92 LYS A O 1
ATOM 722 N N . LYS A 1 93 ? -26.298 -11.506 -16.179 1.00 43.09 93 LYS A N 1
ATOM 723 C CA . LYS A 1 93 ? -27.070 -11.720 -17.411 1.00 43.09 93 LYS A CA 1
ATOM 724 C C . LYS A 1 93 ? -28.149 -10.640 -17.499 1.00 43.09 93 LYS A C 1
ATOM 726 O O . LYS A 1 93 ? -29.138 -10.664 -16.767 1.00 43.09 93 LYS A O 1
ATOM 731 N N . SER A 1 94 ? -27.942 -9.684 -18.398 1.00 41.34 94 SER A N 1
ATOM 732 C CA . SER A 1 94 ? -29.016 -8.874 -18.954 1.00 41.34 94 SER A CA 1
ATOM 733 C C . SER A 1 94 ? -30.026 -9.784 -19.651 1.00 41.34 94 SER A C 1
ATOM 735 O O . SER A 1 94 ? -29.687 -10.744 -20.338 1.00 41.34 94 SER A O 1
ATOM 737 N N . LYS A 1 95 ? -31.286 -9.469 -19.389 1.00 46.78 95 LYS A N 1
ATOM 738 C CA . LYS A 1 95 ? -32.503 -10.155 -19.797 1.00 46.78 95 LYS A CA 1
ATOM 739 C C . LYS A 1 95 ? -32.723 -10.029 -21.312 1.00 46.78 95 LYS A C 1
ATOM 741 O O . LYS A 1 95 ? -32.540 -8.939 -21.847 1.00 46.78 95 LYS A O 1
ATOM 746 N N . LYS A 1 96 ? -33.284 -11.098 -21.897 1.00 43.72 96 LYS A N 1
ATOM 747 C CA . LYS A 1 96 ? -34.088 -11.164 -23.138 1.00 43.72 96 LYS A CA 1
ATOM 748 C C . LYS A 1 96 ? -33.354 -11.643 -24.403 1.00 43.72 96 LYS A C 1
ATOM 750 O O . LYS A 1 96 ? -32.581 -10.913 -25.007 1.00 43.72 96 LYS A O 1
ATOM 755 N N . GLY A 1 97 ? -33.696 -12.865 -24.808 1.00 38.31 97 GLY A N 1
ATOM 756 C CA . GLY A 1 97 ? -33.314 -13.499 -26.066 1.00 38.31 97 GLY A CA 1
ATOM 757 C C . GLY A 1 97 ? -33.520 -15.005 -25.956 1.00 38.31 97 GLY A C 1
ATOM 758 O O . GLY A 1 97 ? -32.598 -15.715 -25.576 1.00 38.31 97 GLY A O 1
ATOM 759 N N . GLU A 1 98 ? -34.751 -15.461 -26.183 1.00 45.41 98 GLU A N 1
ATOM 760 C CA . GLU A 1 98 ? -35.081 -16.878 -26.345 1.00 45.41 98 GLU A CA 1
ATOM 761 C C . GLU A 1 98 ? -34.420 -17.372 -27.636 1.00 45.41 98 GLU A C 1
ATOM 763 O O . GLU A 1 98 ? -34.776 -16.947 -28.732 1.00 45.41 98 GLU A O 1
ATOM 768 N N . GLY A 1 99 ? -33.402 -18.208 -27.480 1.00 40.97 99 GLY A N 1
ATOM 769 C CA . GLY A 1 99 ? -32.742 -18.951 -28.540 1.00 40.97 99 GLY A CA 1
ATOM 770 C C . GLY A 1 99 ? -32.267 -20.249 -27.911 1.00 40.97 99 GLY A C 1
ATOM 771 O O . GLY A 1 99 ? -31.443 -20.233 -26.998 1.00 40.97 99 GLY A O 1
ATOM 772 N N . GLU A 1 100 ? -32.896 -21.347 -28.305 1.00 51.97 100 GLU A N 1
ATOM 773 C CA . GLU A 1 100 ? -32.601 -22.697 -27.844 1.00 51.97 100 GLU A CA 1
ATOM 774 C C . GLU A 1 100 ? -31.198 -23.100 -28.316 1.00 51.97 100 GLU A C 1
ATOM 776 O O . GLU A 1 100 ? -31.016 -23.596 -29.423 1.00 51.97 100 GLU A O 1
ATOM 781 N N . ASP A 1 101 ? -30.188 -22.866 -27.478 1.00 42.75 101 ASP A N 1
ATOM 782 C CA . ASP A 1 101 ? -28.840 -23.370 -27.721 1.00 42.75 101 ASP A CA 1
ATOM 783 C C . ASP A 1 101 ? -28.717 -24.804 -27.182 1.00 42.75 101 ASP A C 1
ATOM 785 O O . ASP A 1 101 ? -28.509 -25.047 -25.990 1.00 42.75 101 ASP A O 1
ATOM 789 N N . GLU A 1 102 ? -28.775 -25.762 -28.107 1.00 53.28 102 GLU A N 1
ATOM 790 C CA . GLU A 1 102 ? -28.473 -27.200 -27.986 1.00 53.28 102 GLU A CA 1
ATOM 791 C C . GLU A 1 102 ? -27.047 -27.538 -27.473 1.00 53.28 102 GLU A C 1
ATOM 793 O O . GLU A 1 102 ? -26.597 -28.684 -27.531 1.00 53.28 102 GLU A O 1
ATOM 798 N N . TYR A 1 103 ? -26.305 -26.578 -26.914 1.00 49.50 103 TYR A N 1
ATOM 799 C CA . TYR A 1 103 ? -24.891 -26.735 -26.551 1.00 49.50 103 TYR A CA 1
ATOM 800 C C . TYR A 1 103 ? -24.635 -27.285 -25.135 1.00 49.50 103 TYR A C 1
ATOM 802 O O . TYR A 1 103 ? -23.491 -27.356 -24.687 1.00 49.50 103 TYR A O 1
ATOM 810 N N . SER A 1 104 ? -25.677 -27.735 -24.426 1.00 46.94 104 SER A N 1
ATOM 811 C CA . SER A 1 104 ? -25.559 -28.395 -23.112 1.00 46.94 104 SER A CA 1
ATOM 812 C C . SER A 1 104 ? -25.295 -29.911 -23.193 1.00 46.94 104 SER A C 1
ATOM 814 O O . SER A 1 104 ? -25.225 -30.575 -22.157 1.00 46.94 104 SER A O 1
ATOM 816 N N . LYS A 1 105 ? -25.161 -30.495 -24.392 1.00 49.31 105 LYS A N 1
ATOM 817 C CA . LYS A 1 105 ? -25.057 -31.958 -24.561 1.00 49.31 105 LYS A CA 1
ATOM 818 C C . LYS A 1 105 ? -23.633 -32.524 -24.455 1.00 49.31 105 LYS A C 1
ATOM 820 O O . LYS A 1 105 ? -23.470 -33.736 -24.359 1.00 49.31 105 LYS A O 1
ATOM 825 N N . PHE A 1 106 ? -22.612 -31.672 -24.390 1.00 50.41 106 PHE A N 1
ATOM 826 C CA . PHE A 1 106 ? -21.223 -32.082 -24.155 1.00 50.41 106 PHE A CA 1
ATOM 827 C C . PHE A 1 106 ? -20.698 -31.483 -22.850 1.00 50.41 106 PHE A C 1
ATOM 829 O O . PHE A 1 106 ? -19.772 -30.675 -22.837 1.00 50.41 106 PHE A O 1
ATOM 836 N N . GLY A 1 107 ? -21.316 -31.865 -21.731 1.00 54.16 107 GLY A N 1
ATOM 837 C CA . GLY A 1 107 ? -20.750 -31.589 -20.417 1.00 54.16 107 GLY A CA 1
ATOM 838 C C . GLY A 1 107 ? -19.357 -32.210 -20.319 1.00 54.16 107 GLY A C 1
ATOM 839 O O . GLY A 1 107 ? -19.199 -33.421 -20.475 1.00 54.16 107 GLY A O 1
ATOM 840 N N . VAL A 1 108 ? -18.341 -31.381 -20.082 1.00 60.16 108 VAL A N 1
ATOM 841 C CA . VAL A 1 108 ? -16.997 -31.846 -19.728 1.00 60.16 108 VAL A CA 1
ATOM 842 C C . VAL A 1 108 ? -17.108 -32.502 -18.356 1.00 60.16 108 VAL A C 1
ATOM 844 O O . VAL A 1 108 ? -17.136 -31.829 -17.329 1.00 60.16 108 VAL A O 1
ATOM 847 N N . SER A 1 109 ? -17.244 -33.824 -18.332 1.00 76.12 109 SER A N 1
ATOM 848 C CA . SER A 1 109 ? -17.192 -34.586 -17.091 1.00 76.12 109 SER A CA 1
ATOM 849 C C . SER A 1 109 ? -15.774 -34.532 -16.517 1.00 76.12 109 SER A C 1
ATOM 851 O O . SER A 1 109 ? -14.789 -34.453 -17.256 1.00 76.12 109 SER A O 1
ATOM 853 N N . LEU A 1 110 ? -15.653 -34.629 -15.191 1.00 72.44 110 LEU A N 1
ATOM 854 C CA . LEU A 1 110 ? -14.357 -34.728 -14.505 1.00 72.44 110 LEU A CA 1
ATOM 855 C C . LEU A 1 110 ? -13.478 -35.853 -15.082 1.00 72.44 110 LEU A C 1
ATOM 857 O O . LEU A 1 110 ? -12.260 -35.712 -15.145 1.00 72.44 110 LEU A O 1
ATOM 861 N N . SER A 1 111 ? -14.094 -36.926 -15.591 1.00 75.06 111 SER A N 1
ATOM 862 C CA . SER A 1 111 ? -13.391 -38.011 -16.281 1.00 75.06 111 SER A CA 1
ATOM 863 C C . SER A 1 111 ? -12.694 -37.552 -17.566 1.00 75.06 111 SER A C 1
ATOM 865 O O . SER A 1 111 ? -11.577 -37.982 -17.831 1.00 75.06 111 SER A O 1
ATOM 867 N N . ASN A 1 112 ? -13.307 -36.658 -18.349 1.00 77.31 112 ASN A N 1
ATOM 868 C CA . ASN A 1 112 ? -12.716 -36.144 -19.588 1.00 77.31 112 ASN A CA 1
ATOM 869 C C . ASN A 1 112 ? -11.548 -35.192 -19.295 1.00 77.31 112 ASN A C 1
ATOM 871 O O . ASN A 1 112 ? -10.569 -35.174 -20.038 1.00 77.31 112 ASN A O 1
ATOM 875 N N . LEU A 1 113 ? -11.624 -34.451 -18.185 1.00 87.50 113 LEU A N 1
ATOM 876 C CA . LEU A 1 113 ? -10.541 -33.596 -17.692 1.00 87.50 113 LEU A CA 1
ATOM 877 C C . LEU A 1 113 ? -9.327 -34.416 -17.226 1.00 87.50 113 LEU A C 1
ATOM 879 O O . LEU A 1 113 ? -8.210 -34.121 -17.640 1.00 87.50 113 LEU A O 1
ATOM 883 N N . GLN A 1 114 ? -9.540 -35.494 -16.465 1.00 88.75 114 GLN A N 1
ATOM 884 C CA . GLN A 1 114 ? -8.461 -36.405 -16.049 1.00 88.75 114 GLN A CA 1
ATOM 885 C C . GLN A 1 114 ? -7.798 -37.113 -17.241 1.00 88.75 114 GLN A C 1
ATOM 887 O O . GLN A 1 114 ? -6.585 -37.322 -17.263 1.00 88.75 114 GLN A O 1
ATOM 892 N N . LEU A 1 115 ? -8.580 -37.459 -18.268 1.00 85.81 115 LEU A N 1
ATOM 893 C CA . LEU A 1 115 ? -8.062 -38.082 -19.489 1.00 85.81 115 LEU A CA 1
ATOM 894 C C . LEU A 1 115 ? -7.221 -37.092 -20.314 1.00 85.81 115 LEU A C 1
ATOM 896 O O . LEU A 1 115 ? -6.194 -37.477 -20.877 1.00 85.81 115 LEU A O 1
ATOM 900 N N . ALA A 1 116 ? -7.612 -35.813 -20.333 1.00 86.12 116 ALA A N 1
ATOM 901 C CA . ALA A 1 116 ? -6.831 -34.739 -20.943 1.00 86.12 116 ALA A CA 1
ATOM 902 C C . ALA A 1 116 ? -5.520 -34.464 -20.182 1.00 86.12 116 ALA A C 1
ATOM 904 O O . ALA A 1 116 ? -4.486 -34.250 -20.814 1.00 86.12 116 ALA A O 1
ATOM 905 N N . GLU A 1 117 ? -5.534 -34.535 -18.849 1.00 86.88 117 GLU A N 1
ATOM 906 C CA . GLU A 1 117 ? -4.344 -34.383 -18.001 1.00 86.88 117 GLU A CA 1
ATOM 907 C C . GLU A 1 117 ? -3.333 -35.518 -18.235 1.00 86.88 117 GLU A C 1
ATOM 909 O O . GLU A 1 117 ? -2.171 -35.264 -18.551 1.00 86.88 117 GLU A O 1
ATOM 914 N N . ALA A 1 118 ? -3.791 -36.774 -18.247 1.00 83.94 118 ALA A N 1
ATOM 915 C CA . ALA A 1 118 ? -2.935 -37.924 -18.552 1.00 83.94 118 ALA A CA 1
ATOM 916 C C . ALA A 1 118 ? -2.346 -37.877 -19.979 1.00 83.94 118 ALA A C 1
ATOM 918 O O . ALA A 1 118 ? -1.236 -38.362 -20.230 1.00 83.94 118 ALA A O 1
ATOM 919 N N . HIS A 1 119 ? -3.084 -37.304 -20.935 1.00 86.12 119 HIS A N 1
ATOM 920 C CA . HIS A 1 119 ? -2.594 -37.085 -22.295 1.00 86.12 119 HIS A CA 1
ATOM 921 C C . HIS A 1 119 ? -1.526 -35.981 -22.343 1.00 86.12 119 HIS A C 1
ATOM 923 O O . HIS A 1 119 ? -0.503 -36.145 -23.015 1.00 86.12 119 HIS A O 1
ATOM 929 N N . LEU A 1 120 ? -1.725 -34.890 -21.596 1.00 84.88 120 LEU A N 1
ATOM 930 C CA . LEU A 1 120 ? -0.742 -33.818 -21.458 1.00 84.88 120 LEU A CA 1
ATOM 931 C C . LEU A 1 120 ? 0.559 -34.332 -20.837 1.00 84.88 120 LEU A C 1
ATOM 933 O O . LEU A 1 120 ? 1.619 -34.095 -21.415 1.00 84.88 120 LEU A O 1
ATOM 937 N N . ASP A 1 121 ? 0.499 -35.127 -19.771 1.00 78.50 121 ASP A N 1
ATOM 938 C CA . ASP A 1 121 ? 1.692 -35.697 -19.130 1.00 78.50 121 ASP A CA 1
ATOM 939 C C . ASP A 1 121 ? 2.490 -36.630 -20.051 1.00 78.50 121 ASP A C 1
ATOM 941 O O . ASP A 1 121 ? 3.727 -36.610 -20.045 1.00 78.50 121 ASP A O 1
ATOM 945 N N . ARG A 1 122 ? 1.812 -37.405 -20.912 1.00 74.69 122 ARG A N 1
ATOM 946 C CA . ARG A 1 122 ? 2.494 -38.176 -21.969 1.00 74.69 122 ARG A CA 1
ATOM 947 C C . ARG A 1 122 ? 3.134 -37.271 -23.011 1.00 74.69 122 ARG A C 1
ATOM 949 O O . ARG A 1 122 ? 4.267 -37.529 -23.411 1.00 74.69 122 ARG A O 1
ATOM 956 N N . SER A 1 123 ? 2.419 -36.238 -23.455 1.00 72.62 123 SER A N 1
ATOM 957 C CA . SER A 1 123 ? 2.905 -35.317 -24.489 1.00 72.62 123 SER A CA 1
ATOM 958 C C . SER A 1 123 ? 4.087 -34.466 -24.016 1.00 72.62 123 SER A C 1
ATOM 960 O O . SER A 1 123 ? 4.978 -34.158 -24.802 1.00 72.62 123 SER A O 1
ATOM 962 N N . LEU A 1 124 ? 4.142 -34.153 -22.719 1.00 77.88 124 LEU A N 1
ATOM 963 C CA . LEU A 1 124 ? 5.203 -33.363 -22.098 1.00 77.88 124 LEU A CA 1
ATOM 964 C C . LEU A 1 124 ? 6.446 -34.191 -21.735 1.00 77.88 124 LEU A C 1
ATOM 966 O O . LEU A 1 124 ? 7.395 -33.649 -21.173 1.00 77.88 124 LEU A O 1
ATOM 970 N N . GLY A 1 125 ? 6.474 -35.489 -22.063 1.00 64.19 125 GLY A N 1
ATOM 971 C CA . GLY A 1 125 ? 7.703 -36.287 -22.072 1.00 64.19 125 GLY A CA 1
ATOM 972 C C . GLY A 1 125 ? 8.395 -36.457 -20.714 1.00 64.19 125 GLY A C 1
ATOM 973 O O . GLY A 1 125 ? 9.553 -36.869 -20.679 1.00 64.19 125 GLY A O 1
ATOM 974 N N . ARG A 1 126 ? 7.716 -36.195 -19.588 1.00 59.06 126 ARG A N 1
ATOM 975 C CA . ARG A 1 126 ? 8.320 -36.242 -18.239 1.00 59.06 126 ARG A CA 1
ATOM 976 C C . ARG A 1 126 ? 8.705 -37.644 -17.745 1.00 59.06 126 ARG A C 1
ATOM 978 O O . ARG A 1 126 ? 9.237 -37.762 -16.650 1.00 59.06 126 ARG A O 1
ATOM 985 N N . GLY A 1 127 ? 8.467 -38.703 -18.523 1.00 55.47 127 GLY A N 1
ATOM 986 C CA . GLY A 1 127 ? 8.540 -40.081 -18.025 1.00 55.47 127 GLY A CA 1
ATOM 987 C C . GLY A 1 127 ? 9.552 -41.041 -18.658 1.00 55.47 127 GLY A C 1
ATOM 988 O O . GLY A 1 127 ? 9.521 -42.205 -18.276 1.00 55.47 127 GLY A O 1
ATOM 989 N N . LYS A 1 128 ? 10.396 -40.661 -19.635 1.00 52.50 128 LYS A N 1
ATOM 990 C CA . LYS A 1 128 ? 11.226 -41.661 -20.362 1.00 52.50 128 LYS A CA 1
ATOM 991 C C . LYS A 1 128 ? 12.645 -41.237 -20.773 1.00 52.50 128 LYS A C 1
ATOM 993 O O . LYS A 1 128 ? 13.144 -41.726 -21.779 1.00 52.50 128 LYS A O 1
ATOM 998 N N . ASN A 1 129 ? 13.330 -40.415 -19.979 1.00 52.09 129 ASN A N 1
ATOM 999 C CA . ASN A 1 129 ? 14.762 -40.139 -20.177 1.00 52.09 129 ASN A CA 1
ATOM 1000 C C . ASN A 1 129 ? 15.618 -40.630 -18.997 1.00 52.09 129 ASN A C 1
ATOM 1002 O O . ASN A 1 129 ? 16.448 -39.894 -18.483 1.00 52.09 129 ASN A O 1
ATOM 1006 N N . GLU A 1 130 ? 15.446 -41.888 -18.589 1.00 50.00 130 GLU A N 1
ATOM 1007 C CA . GLU A 1 130 ? 16.492 -42.629 -17.875 1.00 50.00 130 GLU A CA 1
ATOM 1008 C C . GLU A 1 130 ? 16.806 -43.908 -18.653 1.00 50.00 130 GLU A C 1
ATOM 1010 O O . GLU A 1 130 ? 16.303 -44.993 -18.376 1.00 50.00 130 GLU A O 1
ATOM 1015 N N . ALA A 1 131 ? 17.624 -43.754 -19.694 1.00 44.78 131 ALA A N 1
ATOM 1016 C CA . ALA A 1 131 ? 18.359 -44.853 -20.300 1.00 44.78 131 ALA A CA 1
ATOM 1017 C C . ALA A 1 131 ? 19.855 -44.640 -20.003 1.00 44.78 131 ALA A C 1
ATOM 1019 O O . ALA A 1 131 ? 20.358 -43.528 -20.193 1.00 44.78 131 ALA A O 1
ATOM 1020 N N . PRO A 1 132 ? 20.583 -45.667 -19.531 1.00 51.03 132 PRO A N 1
ATOM 1021 C CA . PRO A 1 132 ? 21.967 -45.522 -19.106 1.00 51.03 132 PRO A CA 1
ATOM 1022 C C . PRO A 1 132 ? 22.889 -45.331 -20.316 1.00 51.03 132 PRO A C 1
ATOM 1024 O O . PRO A 1 132 ? 23.032 -46.218 -21.163 1.00 51.03 132 PRO A O 1
ATOM 1027 N N . LEU A 1 133 ? 23.544 -44.170 -20.373 1.00 42.03 133 LEU A N 1
ATOM 1028 C CA . LEU A 1 133 ? 24.632 -43.863 -21.300 1.00 42.03 133 LEU A CA 1
ATOM 1029 C C . LEU A 1 133 ? 25.763 -44.889 -21.135 1.00 42.03 133 LEU A C 1
ATOM 1031 O O . LEU A 1 133 ? 26.530 -44.874 -20.170 1.00 42.03 133 LEU A O 1
ATOM 1035 N N . LYS A 1 134 ? 25.862 -45.797 -22.109 1.00 45.56 134 LYS A N 1
ATOM 1036 C CA . LYS A 1 134 ? 27.007 -46.687 -22.288 1.00 45.56 134 LYS A CA 1
ATOM 1037 C C . LYS A 1 134 ? 28.223 -45.871 -22.730 1.00 45.56 134 LYS A C 1
ATOM 1039 O O . LYS A 1 134 ? 28.170 -45.112 -23.692 1.00 45.56 134 LYS A O 1
ATOM 1044 N N . LYS A 1 135 ? 29.327 -46.099 -22.019 1.00 49.72 135 LYS A N 1
ATOM 1045 C CA . LYS A 1 135 ? 30.700 -45.696 -22.338 1.00 49.72 135 LYS A CA 1
ATOM 1046 C C . LYS A 1 135 ? 31.049 -46.023 -23.800 1.00 49.72 135 LYS A C 1
ATOM 1048 O O . LYS A 1 135 ? 31.049 -47.198 -24.161 1.00 49.72 135 LYS A O 1
ATOM 1053 N N . SER A 1 136 ? 31.446 -45.026 -24.593 1.00 42.34 136 SER A N 1
ATOM 1054 C CA . SER A 1 136 ? 32.253 -45.241 -25.800 1.00 42.34 136 SER A CA 1
ATOM 1055 C C . SER A 1 136 ? 33.644 -44.657 -25.592 1.00 42.34 136 SER A C 1
ATOM 1057 O O . SER A 1 136 ? 33.841 -43.465 -25.368 1.00 42.34 136 SER A O 1
ATOM 1059 N N . GLN A 1 137 ? 34.593 -45.573 -25.624 1.00 42.47 137 GLN A N 1
ATOM 1060 C CA . GLN A 1 137 ? 36.023 -45.412 -25.493 1.00 42.47 137 GLN A CA 1
ATOM 1061 C C . GLN A 1 137 ? 36.623 -44.988 -26.849 1.00 42.47 137 GLN A C 1
ATOM 1063 O O . GLN A 1 137 ? 36.134 -45.421 -27.889 1.00 42.47 137 GLN A O 1
ATOM 1068 N N . LYS A 1 138 ? 37.789 -44.329 -26.788 1.00 40.16 138 LYS A N 1
ATOM 1069 C CA . LYS A 1 138 ? 38.930 -44.486 -27.717 1.00 40.16 138 LYS A CA 1
ATOM 1070 C C . LYS A 1 138 ? 38.963 -43.604 -28.981 1.00 40.16 138 LYS A C 1
ATOM 1072 O O . LYS A 1 138 ? 38.188 -43.770 -29.912 1.00 40.16 138 LYS A O 1
ATOM 1077 N N . GLY A 1 139 ? 39.991 -42.754 -29.036 1.00 39.91 139 GLY A N 1
ATOM 1078 C CA . GLY A 1 139 ? 40.434 -42.039 -30.234 1.00 39.91 139 GLY A CA 1
ATOM 1079 C C . GLY A 1 139 ? 41.675 -41.191 -29.956 1.00 39.91 139 GLY A C 1
ATOM 1080 O O . GLY A 1 139 ? 41.574 -39.982 -29.804 1.00 39.91 139 GLY A O 1
ATOM 1081 N N . GLN A 1 140 ? 42.835 -41.842 -29.820 1.00 43.56 140 GLN A N 1
ATOM 1082 C CA . GLN A 1 140 ? 44.151 -41.194 -29.834 1.00 43.56 140 GLN A CA 1
ATOM 1083 C C . GLN A 1 140 ? 44.497 -40.758 -31.266 1.00 43.56 140 GLN A C 1
ATOM 1085 O O . GLN A 1 140 ? 44.345 -41.550 -32.192 1.00 43.56 140 GLN A O 1
ATOM 1090 N N . GLY A 1 141 ? 45.041 -39.552 -31.427 1.00 42.59 141 GLY A N 1
ATOM 1091 C CA . GLY A 1 141 ? 45.666 -39.089 -32.666 1.00 42.59 141 GLY A CA 1
ATOM 1092 C C . GLY A 1 141 ? 46.618 -37.929 -32.383 1.00 42.59 141 GLY A C 1
ATOM 1093 O O . GLY A 1 141 ? 46.175 -36.823 -32.100 1.00 42.59 141 GLY A O 1
ATOM 1094 N N . LYS A 1 142 ? 47.924 -38.220 -32.396 1.00 45.44 142 LYS A N 1
ATOM 1095 C CA . LYS A 1 142 ? 49.046 -37.270 -32.321 1.00 45.44 142 LYS A CA 1
ATOM 1096 C C . LYS A 1 142 ? 49.322 -36.679 -33.714 1.00 45.44 142 LYS A C 1
ATOM 1098 O O . LYS A 1 142 ? 49.241 -37.422 -34.686 1.00 45.44 142 LYS A O 1
ATOM 1103 N N . GLY A 1 143 ? 49.769 -35.424 -33.792 1.00 40.34 143 GLY A N 1
ATOM 1104 C CA . GLY A 1 143 ? 50.414 -34.850 -34.986 1.00 40.34 143 GLY A CA 1
ATOM 1105 C C . GLY A 1 143 ? 50.426 -33.317 -34.971 1.00 40.34 143 GLY A C 1
ATOM 1106 O O . GLY A 1 143 ? 49.362 -32.718 -34.970 1.00 40.34 143 GLY A O 1
ATOM 1107 N N . GLY A 1 144 ? 51.617 -32.715 -34.884 1.00 38.81 144 GLY A N 1
ATOM 1108 C CA . GLY A 1 144 ? 51.881 -31.293 -34.603 1.00 38.81 144 GLY A CA 1
ATOM 1109 C C . GLY A 1 144 ? 51.665 -30.263 -35.741 1.00 38.81 144 GLY A C 1
ATOM 1110 O O . GLY A 1 144 ? 51.036 -30.585 -36.745 1.00 38.81 144 GLY A O 1
ATOM 1111 N N . PRO A 1 145 ? 52.164 -29.016 -35.550 1.00 58.94 145 PRO A N 1
ATOM 1112 C CA . PRO A 1 145 ? 51.674 -27.763 -36.159 1.00 58.94 145 PRO A CA 1
ATOM 1113 C C . PRO A 1 145 ? 52.404 -27.356 -37.461 1.00 58.94 145 PRO A C 1
ATOM 1115 O O . PRO A 1 145 ? 53.404 -27.980 -37.820 1.00 58.94 145 PRO A O 1
ATOM 1118 N N . PRO A 1 146 ? 51.933 -26.300 -38.164 1.00 48.41 146 PRO A N 1
ATOM 1119 C CA . PRO A 1 146 ? 52.595 -24.987 -38.025 1.00 48.41 146 PRO A CA 1
ATOM 1120 C C . PRO A 1 146 ? 51.641 -23.753 -37.993 1.00 48.41 146 PRO A C 1
ATOM 1122 O O . PRO A 1 146 ? 50.466 -23.872 -38.344 1.00 48.41 146 PRO A O 1
ATOM 1125 N N . PRO A 1 147 ? 52.127 -22.567 -37.552 1.00 59.66 147 PRO A N 1
ATOM 1126 C CA . PRO A 1 147 ? 51.379 -21.299 -37.440 1.00 59.66 147 PRO A CA 1
ATOM 1127 C C . PRO A 1 147 ? 51.616 -20.387 -38.677 1.00 59.66 147 PRO A C 1
ATOM 1129 O O . PRO A 1 147 ? 52.304 -20.813 -39.602 1.00 59.66 147 PRO A O 1
ATOM 1132 N N . PRO A 1 148 ? 51.258 -19.084 -38.669 1.00 64.56 148 PRO A N 1
ATOM 1133 C CA . PRO A 1 148 ? 49.995 -18.429 -38.302 1.00 64.56 148 PRO A CA 1
ATOM 1134 C C . PRO A 1 148 ? 49.503 -17.481 -39.424 1.00 64.56 148 PRO A C 1
ATOM 1136 O O . PRO A 1 148 ? 50.309 -16.800 -40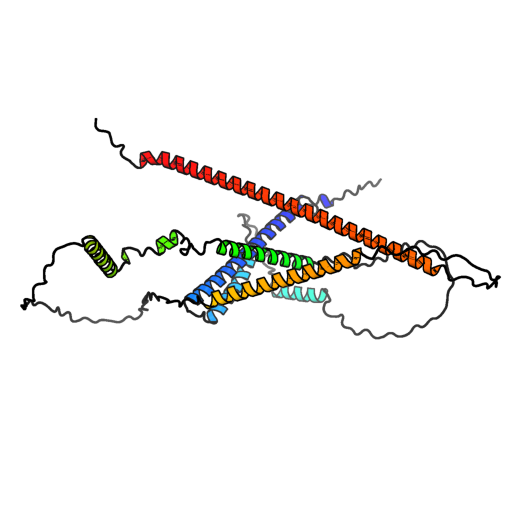.050 1.00 64.56 148 PRO A O 1
ATOM 1139 N N . GLU A 1 149 ? 48.191 -17.272 -39.580 1.00 38.41 149 GLU A N 1
ATOM 1140 C CA . GLU A 1 149 ? 47.706 -16.058 -40.255 1.00 38.41 149 GLU A CA 1
ATOM 1141 C C . GLU A 1 149 ? 46.579 -15.365 -39.493 1.00 38.41 149 GLU A C 1
ATOM 1143 O O . GLU A 1 149 ? 45.635 -15.958 -38.971 1.00 38.41 149 GLU A O 1
ATOM 1148 N N . LYS A 1 150 ? 46.765 -14.050 -39.404 1.00 53.94 150 LYS A N 1
ATOM 1149 C CA . LYS A 1 150 ? 45.968 -13.056 -38.704 1.00 53.94 150 LYS A CA 1
ATOM 1150 C C . LYS A 1 150 ? 44.578 -12.978 -39.337 1.00 53.94 150 LYS A C 1
ATOM 1152 O O . LYS A 1 150 ? 44.380 -12.287 -40.328 1.00 53.94 150 LYS A O 1
ATOM 1157 N N . GLY A 1 151 ? 43.608 -13.654 -38.732 1.00 41.84 151 GLY A N 1
ATOM 1158 C CA . GLY A 1 151 ? 42.197 -13.565 -39.093 1.00 41.84 151 GLY A CA 1
ATOM 1159 C C . GLY A 1 151 ? 41.368 -13.114 -37.900 1.00 41.84 151 GLY A C 1
ATOM 1160 O O . GLY A 1 151 ? 41.169 -13.871 -36.957 1.00 41.84 151 GLY A O 1
ATOM 1161 N N . LEU A 1 152 ? 40.922 -11.861 -37.949 1.00 49.25 152 LEU A N 1
ATOM 1162 C CA . LEU A 1 152 ? 39.866 -11.232 -37.150 1.00 49.25 152 LEU A CA 1
ATOM 1163 C C . LEU A 1 152 ? 38.918 -12.233 -36.460 1.00 49.25 152 LEU A C 1
ATOM 1165 O O . LEU A 1 152 ? 37.993 -12.763 -37.076 1.00 49.25 152 LEU A O 1
ATOM 1169 N N . ALA A 1 153 ? 39.115 -12.451 -35.158 1.00 40.16 153 ALA A N 1
ATOM 1170 C CA . ALA A 1 153 ? 38.221 -13.255 -34.335 1.00 40.16 153 ALA A CA 1
ATOM 1171 C C . ALA A 1 153 ? 36.906 -12.502 -34.067 1.00 40.16 153 ALA A C 1
ATOM 1173 O O . ALA A 1 153 ? 36.678 -11.940 -32.997 1.00 40.16 153 ALA A O 1
ATOM 1174 N N . ALA A 1 154 ? 36.007 -12.545 -35.049 1.00 51.38 154 ALA A N 1
ATOM 1175 C CA . ALA A 1 154 ? 34.567 -12.507 -34.841 1.00 51.38 154 ALA A CA 1
ATOM 1176 C C . ALA A 1 154 ? 34.134 -13.864 -34.254 1.00 51.38 154 ALA A C 1
ATOM 1178 O O . ALA A 1 154 ? 33.578 -14.719 -34.934 1.00 51.38 154 ALA A O 1
ATOM 1179 N N . GLY A 1 155 ? 34.464 -14.084 -32.981 1.00 41.50 155 GLY A N 1
ATOM 1180 C CA . GLY A 1 155 ? 34.145 -15.292 -32.221 1.00 41.50 155 GLY A CA 1
ATOM 1181 C C . GLY A 1 155 ? 33.127 -14.999 -31.130 1.00 41.50 155 GLY A C 1
ATOM 1182 O O . GLY A 1 155 ? 33.403 -15.207 -29.953 1.00 41.50 155 GLY A O 1
ATOM 1183 N N . GLY A 1 156 ? 31.961 -14.472 -31.510 1.00 43.28 156 GLY A N 1
ATOM 1184 C CA . GLY A 1 156 ? 30.793 -14.445 -30.639 1.00 43.28 156 GLY A CA 1
ATOM 1185 C C . GLY A 1 156 ? 30.295 -15.872 -30.448 1.00 43.28 156 GLY A C 1
ATOM 1186 O O . GLY A 1 156 ? 29.437 -16.334 -31.196 1.00 43.28 156 GLY A O 1
ATOM 1187 N N . SER A 1 157 ? 30.850 -16.579 -29.464 1.00 45.91 157 SER A N 1
ATOM 1188 C CA . SER A 1 157 ? 30.275 -17.819 -28.959 1.00 45.91 157 SER A CA 1
ATOM 1189 C C . SER A 1 157 ? 28.925 -17.481 -28.331 1.00 45.91 157 SER A C 1
ATOM 1191 O O . SER A 1 157 ? 28.810 -17.077 -27.174 1.00 45.91 157 SER A O 1
ATOM 1193 N N . GLY A 1 158 ? 27.884 -17.588 -29.156 1.00 44.62 158 GLY A N 1
ATOM 1194 C CA . GLY A 1 158 ? 26.487 -17.529 -28.764 1.00 44.62 158 GLY A CA 1
ATOM 1195 C C . GLY A 1 158 ? 26.174 -18.659 -27.794 1.00 44.62 158 GLY A C 1
ATOM 1196 O O . GLY A 1 158 ? 25.656 -19.701 -28.180 1.00 44.62 158 GLY A O 1
ATOM 1197 N N . GLY A 1 159 ? 26.489 -18.435 -26.520 1.00 44.22 159 GLY A N 1
ATOM 1198 C CA . GLY A 1 159 ? 25.931 -19.165 -25.397 1.00 44.22 159 GLY A CA 1
ATOM 1199 C C . GLY A 1 159 ? 24.443 -18.847 -25.296 1.00 44.22 159 GLY A C 1
ATOM 1200 O O . GLY A 1 159 ? 24.034 -17.948 -24.561 1.00 44.22 159 GLY A O 1
ATOM 1201 N N . LEU A 1 160 ? 23.638 -19.579 -26.065 1.00 50.78 160 LEU A N 1
ATOM 1202 C CA . LEU A 1 160 ? 22.195 -19.707 -25.893 1.00 50.78 160 LEU A CA 1
ATOM 1203 C C . LEU A 1 160 ? 21.924 -20.284 -24.493 1.00 50.78 160 LEU A C 1
ATOM 1205 O O . LEU A 1 160 ? 21.840 -21.495 -24.329 1.00 50.78 160 LEU A O 1
ATOM 1209 N N . GLY A 1 161 ? 21.855 -19.438 -23.463 1.00 47.72 161 GLY A N 1
ATOM 1210 C CA . GLY A 1 161 ? 21.514 -19.911 -22.115 1.00 47.72 161 GLY A CA 1
ATOM 1211 C C . GLY A 1 161 ? 21.912 -19.039 -20.927 1.00 47.72 161 GLY A C 1
ATOM 1212 O O . GLY A 1 161 ? 21.563 -19.392 -19.811 1.00 47.72 161 GLY A O 1
ATOM 1213 N N . SER A 1 162 ? 22.597 -17.908 -21.120 1.00 47.69 162 SER A N 1
ATOM 1214 C CA . SER A 1 162 ? 22.873 -16.951 -20.032 1.00 47.69 162 SER A CA 1
ATOM 1215 C C . SER A 1 162 ? 22.294 -15.577 -20.362 1.00 47.69 162 SER A C 1
ATOM 1217 O O . SER A 1 162 ? 22.979 -14.557 -20.402 1.00 47.69 162 SER A O 1
ATOM 1219 N N . GLY A 1 163 ? 20.991 -15.548 -20.654 1.00 53.94 163 GLY A N 1
ATOM 1220 C CA . GLY A 1 163 ? 20.230 -14.327 -20.399 1.00 53.94 163 GLY A CA 1
ATOM 1221 C C . GLY A 1 163 ? 20.286 -14.037 -18.895 1.00 53.94 163 GLY A C 1
ATOM 1222 O O . GLY A 1 163 ? 20.482 -14.980 -18.126 1.00 53.94 163 GLY A O 1
ATOM 1223 N N . PRO A 1 164 ? 20.145 -12.778 -18.445 1.00 55.78 164 PRO A N 1
ATOM 1224 C CA . PRO A 1 164 ? 20.000 -12.483 -17.026 1.00 55.78 164 PRO A CA 1
ATOM 1225 C C . PRO A 1 164 ? 18.858 -13.352 -16.504 1.00 55.78 164 PRO A C 1
ATOM 1227 O O . PRO A 1 164 ? 17.697 -13.092 -16.817 1.00 55.78 164 PRO A O 1
ATOM 1230 N N . HIS A 1 165 ? 19.199 -14.435 -15.799 1.00 53.41 165 HIS A N 1
ATOM 1231 C CA . HIS A 1 165 ? 18.234 -15.265 -15.106 1.00 53.41 165 HIS A CA 1
ATOM 1232 C C . HIS A 1 165 ? 17.486 -14.277 -14.222 1.00 53.41 165 HIS A C 1
ATOM 1234 O O . HIS A 1 165 ? 18.067 -13.696 -13.305 1.00 53.41 165 HIS A O 1
ATOM 1240 N N . MET A 1 166 ? 16.242 -13.965 -14.590 1.00 53.94 166 MET A N 1
ATOM 1241 C CA . MET A 1 166 ? 15.366 -13.195 -13.730 1.00 53.94 166 MET A CA 1
ATOM 1242 C C . MET A 1 166 ? 15.211 -14.063 -12.493 1.00 53.94 166 MET A C 1
ATOM 1244 O O . MET A 1 166 ? 14.453 -15.033 -12.501 1.00 53.94 166 MET A O 1
ATOM 1248 N N . ASN A 1 167 ? 16.012 -13.775 -11.471 1.00 68.00 167 ASN A N 1
ATOM 1249 C CA . ASN A 1 167 ? 15.934 -14.416 -10.175 1.00 68.00 167 ASN A CA 1
ATOM 1250 C C . ASN A 1 167 ? 14.648 -13.916 -9.514 1.00 68.00 167 ASN A C 1
ATOM 1252 O O . ASN A 1 167 ? 14.670 -13.089 -8.609 1.00 68.00 167 ASN A O 1
ATOM 1256 N N . LEU A 1 168 ? 13.509 -14.414 -9.997 1.00 66.44 168 LEU A N 1
ATOM 1257 C CA . LEU A 1 168 ? 12.179 -14.132 -9.458 1.00 66.44 168 LEU A CA 1
ATOM 1258 C C . LEU A 1 168 ? 12.116 -14.472 -7.959 1.00 66.44 168 LEU A C 1
ATOM 1260 O O . LEU A 1 168 ? 11.366 -13.855 -7.210 1.00 66.44 168 LEU A O 1
ATOM 1264 N N . PHE A 1 169 ? 12.951 -15.414 -7.516 1.00 72.31 169 PHE A N 1
ATOM 1265 C CA . PHE A 1 169 ? 13.117 -15.771 -6.112 1.00 72.31 169 PHE A CA 1
ATOM 1266 C C . PHE A 1 169 ? 13.903 -14.726 -5.313 1.00 72.31 169 PHE A C 1
ATOM 1268 O O . PHE A 1 169 ? 13.515 -14.414 -4.196 1.00 72.31 169 PHE A O 1
ATOM 1275 N N . GLU A 1 170 ? 14.935 -14.113 -5.891 1.00 79.00 170 GLU A N 1
ATOM 1276 C CA . GLU A 1 170 ? 15.738 -13.092 -5.205 1.00 79.00 170 GLU A CA 1
ATOM 1277 C C . GLU A 1 170 ? 14.940 -11.791 -5.023 1.00 79.00 170 GLU A C 1
ATOM 1279 O O . GLU A 1 170 ? 15.000 -11.159 -3.971 1.00 79.00 170 GLU A O 1
ATOM 1284 N N . GLU A 1 171 ? 14.113 -11.418 -6.006 1.00 76.81 171 GLU A N 1
ATOM 1285 C CA . GLU A 1 171 ? 13.193 -10.284 -5.863 1.00 76.81 171 GLU A CA 1
ATOM 1286 C C . GLU A 1 171 ? 12.102 -10.564 -4.815 1.00 76.81 171 GLU A C 1
ATOM 1288 O O . GLU A 1 171 ? 11.765 -9.684 -4.019 1.00 76.81 171 GLU A O 1
ATOM 1293 N N . ALA A 1 172 ? 11.586 -11.796 -4.757 1.00 77.19 172 ALA A N 1
ATOM 1294 C CA . ALA A 1 172 ? 10.621 -12.202 -3.738 1.00 77.19 172 ALA A CA 1
ATOM 1295 C C . ALA A 1 172 ? 11.230 -12.200 -2.323 1.00 77.19 172 ALA A C 1
ATOM 1297 O O . ALA A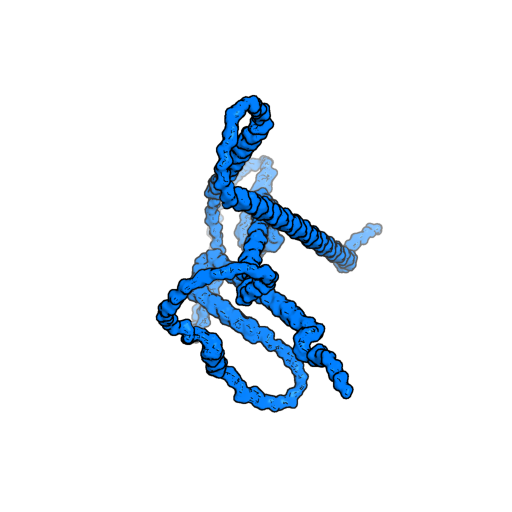 1 172 ? 10.589 -11.729 -1.380 1.00 77.19 172 ALA A O 1
ATOM 1298 N N . GLU A 1 173 ? 12.472 -12.663 -2.170 1.00 88.19 173 GLU A N 1
ATOM 1299 C CA . GLU A 1 173 ? 13.211 -12.628 -0.903 1.00 88.19 173 GLU A CA 1
ATOM 1300 C C . GLU A 1 173 ? 13.470 -11.190 -0.446 1.00 88.19 173 GLU A C 1
ATOM 1302 O O . GLU A 1 173 ? 13.164 -10.841 0.697 1.00 88.19 173 GLU A O 1
ATOM 1307 N N . GLN A 1 174 ? 13.917 -10.314 -1.352 1.00 88.50 174 GLN A N 1
ATOM 1308 C CA . GLN A 1 174 ? 14.093 -8.890 -1.059 1.00 88.50 174 GLN A CA 1
ATOM 1309 C C . GLN A 1 174 ? 12.760 -8.217 -0.693 1.00 88.50 174 GLN A C 1
ATOM 1311 O O . GLN A 1 174 ? 12.687 -7.425 0.252 1.00 88.50 174 GLN A O 1
ATOM 1316 N N . ALA A 1 175 ? 11.670 -8.548 -1.390 1.00 82.31 175 ALA A N 1
ATOM 1317 C CA . ALA A 1 175 ? 10.341 -8.044 -1.057 1.00 82.31 175 ALA A CA 1
ATOM 1318 C C . ALA A 1 175 ? 9.892 -8.510 0.340 1.00 82.31 175 ALA A C 1
ATOM 1320 O O . ALA A 1 175 ? 9.358 -7.713 1.117 1.00 82.31 175 ALA A O 1
ATOM 1321 N N . MET A 1 176 ? 10.158 -9.766 0.704 1.00 89.38 176 MET A N 1
ATOM 1322 C CA . MET A 1 176 ? 9.855 -10.292 2.034 1.00 89.38 176 MET A CA 1
ATOM 1323 C C . MET A 1 176 ? 10.691 -9.604 3.121 1.00 89.38 176 MET A C 1
ATOM 1325 O O . MET A 1 176 ? 10.144 -9.191 4.146 1.00 89.38 176 MET A O 1
ATOM 1329 N N . GLU A 1 177 ? 11.987 -9.402 2.886 1.00 94.06 177 GLU A N 1
ATOM 1330 C CA . GLU A 1 177 ? 12.885 -8.722 3.822 1.00 94.06 177 GLU A CA 1
ATOM 1331 C C . GLU A 1 177 ? 12.460 -7.264 4.056 1.00 94.06 177 GLU A C 1
ATOM 1333 O O . GLU A 1 177 ? 12.373 -6.805 5.200 1.00 94.06 177 GLU A O 1
ATOM 1338 N N . THR A 1 178 ? 12.077 -6.542 2.996 1.00 92.69 178 THR A N 1
ATOM 1339 C CA . THR A 1 178 ? 11.552 -5.172 3.133 1.00 92.69 178 THR A CA 1
ATOM 1340 C C . THR A 1 178 ? 10.240 -5.127 3.920 1.00 92.69 178 THR A C 1
ATOM 1342 O O . THR A 1 178 ? 10.037 -4.202 4.714 1.00 92.69 178 THR A O 1
ATOM 1345 N N . HIS A 1 179 ? 9.370 -6.131 3.763 1.00 92.62 179 HIS A N 1
ATOM 1346 C CA . HIS A 1 179 ? 8.124 -6.243 4.520 1.00 92.62 179 HIS A CA 1
ATOM 1347 C C . HIS A 1 179 ? 8.383 -6.532 6.006 1.00 92.62 179 HIS A C 1
ATOM 1349 O O . HIS A 1 179 ? 7.776 -5.892 6.867 1.00 92.62 179 HIS A O 1
ATOM 1355 N N . LEU A 1 180 ? 9.314 -7.436 6.329 1.00 92.81 180 LEU A N 1
ATOM 1356 C CA . LEU A 1 180 ? 9.720 -7.715 7.711 1.00 92.81 180 LEU A CA 1
ATOM 1357 C C . LEU A 1 180 ? 10.357 -6.485 8.371 1.00 92.81 180 LEU A C 1
ATOM 1359 O O . LEU A 1 180 ? 10.010 -6.142 9.503 1.00 92.81 180 LEU A O 1
ATOM 1363 N N . ALA A 1 181 ? 11.212 -5.759 7.647 1.00 92.19 181 ALA A N 1
ATOM 1364 C CA . ALA A 1 181 ? 11.804 -4.516 8.131 1.00 92.19 181 ALA A CA 1
ATOM 1365 C C . ALA A 1 181 ? 10.745 -3.425 8.379 1.00 92.19 181 ALA A C 1
ATOM 1367 O O . ALA A 1 181 ? 10.817 -2.703 9.377 1.00 92.19 181 ALA A O 1
ATOM 1368 N N . ALA A 1 182 ? 9.742 -3.301 7.503 1.00 90.06 182 ALA A N 1
ATOM 1369 C CA . ALA A 1 182 ? 8.621 -2.381 7.695 1.00 90.06 182 ALA A CA 1
ATOM 1370 C C . ALA A 1 182 ? 7.758 -2.772 8.906 1.00 90.06 182 ALA A C 1
ATOM 1372 O O . ALA A 1 182 ? 7.402 -1.909 9.710 1.00 90.06 182 ALA A O 1
ATOM 1373 N N . HIS A 1 183 ? 7.482 -4.065 9.084 1.00 95.44 183 HIS A N 1
ATOM 1374 C CA . HIS A 1 183 ? 6.750 -4.585 10.237 1.00 95.44 183 HIS A CA 1
ATOM 1375 C C . HIS A 1 183 ? 7.492 -4.320 11.556 1.00 95.44 183 HIS A C 1
ATOM 1377 O O . HIS A 1 183 ? 6.896 -3.834 12.515 1.00 95.44 183 HIS A O 1
ATOM 1383 N N . GLY A 1 184 ? 8.812 -4.534 11.591 1.00 93.69 184 GLY A N 1
ATOM 1384 C CA . GLY A 1 184 ? 9.639 -4.214 12.756 1.00 93.69 184 GLY A CA 1
ATOM 1385 C C . GLY A 1 184 ? 9.594 -2.729 13.141 1.00 93.69 184 GLY A C 1
ATOM 1386 O O . GLY A 1 184 ? 9.576 -2.400 14.325 1.00 93.69 184 GLY A O 1
ATOM 1387 N N . LYS A 1 185 ? 9.509 -1.817 12.162 1.00 93.81 185 LYS A N 1
ATOM 1388 C CA . LYS A 1 185 ? 9.323 -0.379 12.433 1.00 93.81 185 LYS A CA 1
ATOM 1389 C C . LYS A 1 185 ? 7.957 -0.079 13.048 1.00 93.81 185 LYS A C 1
ATOM 1391 O O . LYS A 1 185 ? 7.894 0.714 13.979 1.00 93.81 185 LYS A O 1
ATOM 1396 N N . LEU A 1 186 ? 6.887 -0.710 12.560 1.00 88.94 186 LEU A N 1
ATOM 1397 C CA . LEU A 1 186 ? 5.541 -0.543 13.121 1.00 88.94 186 LEU A CA 1
ATOM 1398 C C . LEU A 1 186 ? 5.464 -1.028 14.571 1.00 88.94 186 LEU A C 1
ATOM 1400 O O . LEU A 1 186 ? 4.879 -0.340 15.402 1.00 88.94 186 LEU A O 1
ATOM 1404 N N . LEU A 1 187 ? 6.104 -2.157 14.887 1.00 93.06 187 LEU A N 1
ATOM 1405 C CA . LEU A 1 187 ? 6.191 -2.646 16.265 1.00 93.06 187 LEU A CA 1
ATOM 1406 C C . LEU A 1 187 ? 6.933 -1.660 17.168 1.00 93.06 187 LEU A C 1
ATOM 1408 O O . LEU A 1 187 ? 6.431 -1.334 18.237 1.00 93.06 187 LEU A O 1
ATOM 1412 N N . ARG A 1 188 ? 8.065 -1.108 16.713 1.00 91.75 188 ARG A N 1
ATOM 1413 C CA . ARG A 1 188 ? 8.779 -0.067 17.469 1.00 91.75 188 ARG A CA 1
ATOM 1414 C C . ARG A 1 188 ? 7.930 1.183 17.672 1.00 91.75 188 ARG A C 1
ATOM 1416 O O . ARG A 1 188 ? 7.949 1.724 18.765 1.00 91.75 188 ARG A O 1
ATOM 1423 N N . TYR A 1 189 ? 7.163 1.618 16.668 1.00 91.44 189 TYR A N 1
ATOM 1424 C CA . TYR A 1 189 ? 6.237 2.744 16.830 1.00 91.44 189 TYR A CA 1
ATOM 1425 C C . TYR A 1 189 ? 5.132 2.452 17.847 1.00 91.44 189 TYR A C 1
ATOM 1427 O O . TYR A 1 189 ? 4.785 3.320 18.643 1.00 91.44 189 TYR A O 1
ATOM 1435 N N . ALA A 1 190 ? 4.590 1.233 17.846 1.00 83.19 190 ALA A N 1
ATOM 1436 C CA . ALA A 1 190 ? 3.611 0.811 18.839 1.00 83.19 190 ALA A CA 1
ATOM 1437 C C . ALA A 1 190 ? 4.226 0.775 20.247 1.00 83.19 190 ALA A C 1
ATOM 1439 O O . ALA A 1 190 ? 3.621 1.276 21.187 1.00 83.19 190 ALA A O 1
ATOM 1440 N N . GLU A 1 191 ? 5.448 0.257 20.392 1.00 86.75 191 GLU A N 1
ATOM 1441 C CA . GLU A 1 191 ? 6.193 0.270 21.655 1.00 86.75 191 GLU A CA 1
ATOM 1442 C C . GLU A 1 191 ? 6.482 1.696 22.132 1.00 86.75 191 GLU A C 1
ATOM 1444 O O . GLU A 1 191 ? 6.233 2.001 23.297 1.00 86.75 191 GLU A O 1
ATOM 1449 N N . THR A 1 192 ? 6.936 2.591 21.247 1.00 90.56 192 THR A N 1
ATOM 1450 C CA . THR A 1 192 ? 7.173 3.995 21.604 1.00 90.56 192 THR A CA 1
ATOM 1451 C C . THR A 1 192 ? 5.876 4.693 21.985 1.00 90.56 192 THR A C 1
ATOM 1453 O O . THR A 1 192 ? 5.850 5.383 22.997 1.00 90.56 192 THR A O 1
ATOM 1456 N N . ASN A 1 193 ? 4.780 4.469 21.256 1.00 86.00 193 ASN A N 1
ATOM 1457 C CA . ASN A 1 193 ? 3.477 5.034 21.607 1.00 86.00 193 ASN A CA 1
ATOM 1458 C C . ASN A 1 193 ? 2.996 4.510 22.962 1.00 86.00 193 ASN A C 1
ATOM 1460 O O . ASN A 1 193 ? 2.588 5.301 23.802 1.00 86.00 193 ASN A O 1
ATOM 1464 N N . ASN A 1 194 ? 3.133 3.210 23.222 1.00 80.69 194 ASN A N 1
ATOM 1465 C CA . ASN A 1 194 ? 2.803 2.620 24.518 1.00 80.69 194 ASN A CA 1
ATOM 1466 C C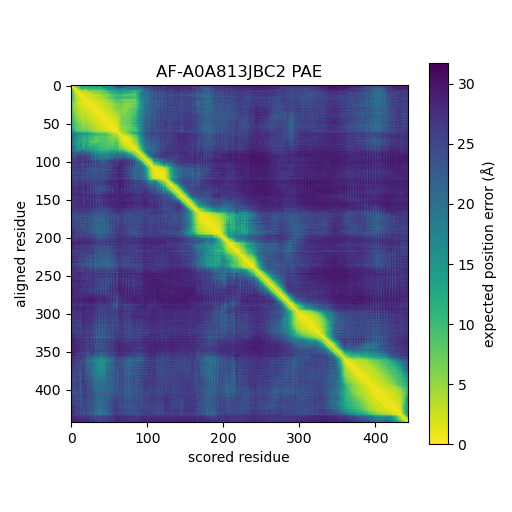 . ASN A 1 194 ? 3.705 3.141 25.649 1.00 80.69 194 ASN A C 1
ATOM 1468 O O . ASN A 1 194 ? 3.268 3.178 26.793 1.00 80.69 194 ASN A O 1
ATOM 1472 N N . SER A 1 195 ? 4.947 3.537 25.348 1.00 78.56 195 SER A N 1
ATOM 1473 C CA . SER A 1 195 ? 5.856 4.156 26.323 1.00 78.56 195 SER A CA 1
ATOM 1474 C C . SER A 1 195 ? 5.581 5.644 26.566 1.00 78.56 195 SER A C 1
ATOM 1476 O O . SER A 1 195 ? 5.862 6.136 27.654 1.00 78.56 195 SER A O 1
ATOM 1478 N N . LEU A 1 196 ? 5.037 6.346 25.563 1.00 80.56 196 LEU A N 1
ATOM 1479 C CA . LEU A 1 196 ? 4.629 7.753 25.638 1.00 80.56 196 LEU A CA 1
ATOM 1480 C C . LEU A 1 196 ? 3.262 7.928 26.305 1.00 80.56 196 LEU A C 1
ATOM 1482 O O . LEU A 1 196 ? 2.962 9.014 26.791 1.00 80.56 196 LEU A O 1
ATOM 1486 N N . VAL A 1 197 ? 2.436 6.878 26.351 1.00 77.00 197 VAL A N 1
ATOM 1487 C CA . VAL A 1 197 ? 1.300 6.820 27.274 1.00 77.00 197 VAL A CA 1
ATOM 1488 C C . VAL A 1 197 ? 1.888 6.773 28.682 1.00 77.00 197 VAL A C 1
ATOM 1490 O O . VAL A 1 197 ? 2.340 5.730 29.154 1.00 77.00 197 VAL A O 1
ATOM 1493 N N . ASP A 1 198 ? 1.960 7.949 29.304 1.00 61.84 198 ASP A N 1
ATOM 1494 C CA . ASP A 1 198 ? 2.639 8.184 30.568 1.00 61.84 198 ASP A CA 1
ATOM 1495 C C . ASP A 1 198 ? 2.348 7.080 31.597 1.00 61.84 198 ASP A C 1
ATOM 1497 O O . ASP A 1 198 ? 1.197 6.894 31.994 1.00 61.84 198 ASP A O 1
ATOM 1501 N N . PRO A 1 199 ? 3.365 6.415 32.177 1.00 60.09 199 PRO A N 1
ATOM 1502 C CA . PRO A 1 199 ? 3.152 5.467 33.275 1.00 60.09 199 PRO A CA 1
ATOM 1503 C C . PRO A 1 199 ? 2.611 6.140 34.554 1.00 60.09 199 PRO A C 1
ATOM 1505 O O . PRO A 1 199 ? 2.284 5.460 35.534 1.00 60.09 199 PRO A O 1
ATOM 1508 N N . LYS A 1 200 ? 2.544 7.481 34.566 1.00 58.28 200 LYS A N 1
ATOM 1509 C CA . LYS A 1 200 ? 1.895 8.292 35.601 1.00 58.28 200 LYS A CA 1
ATOM 1510 C C . LYS A 1 200 ? 0.392 8.477 35.353 1.00 58.28 200 LYS A C 1
ATOM 1512 O O . LYS A 1 200 ? -0.339 8.606 36.331 1.00 58.28 200 LYS A O 1
ATOM 1517 N N . ALA A 1 201 ? -0.080 8.372 34.109 1.00 57.09 201 ALA A N 1
ATOM 1518 C CA . ALA A 1 201 ? -1.493 8.204 33.779 1.00 57.09 201 ALA A CA 1
ATOM 1519 C C . ALA A 1 201 ? -1.894 6.736 34.026 1.00 57.09 201 ALA A C 1
ATOM 1521 O O . ALA A 1 201 ? -2.149 5.952 33.120 1.00 57.09 201 ALA A O 1
ATOM 1522 N N . LYS A 1 202 ? -1.900 6.314 35.298 1.00 55.78 202 LYS A N 1
ATOM 1523 C CA . LYS A 1 202 ? -2.337 4.957 35.695 1.00 55.78 202 LYS A CA 1
ATOM 1524 C C . LYS A 1 202 ? -3.828 4.708 35.464 1.00 55.78 202 LYS A C 1
ATOM 1526 O O . LYS A 1 202 ? -4.280 3.577 35.619 1.00 55.78 202 LYS A O 1
ATOM 1531 N N . GLN A 1 203 ? -4.576 5.738 35.098 1.00 58.09 203 GLN A N 1
ATOM 1532 C CA . GLN A 1 203 ? -5.825 5.578 34.383 1.00 58.09 203 GLN A CA 1
ATOM 1533 C C . GLN A 1 203 ? -5.465 5.632 32.905 1.00 58.09 203 GLN A C 1
ATOM 1535 O O . GLN A 1 203 ? -5.190 6.705 32.372 1.00 58.09 203 GLN A O 1
ATOM 1540 N N . ALA A 1 204 ? -5.441 4.465 32.253 1.00 56.62 204 ALA A N 1
ATOM 1541 C CA . ALA A 1 204 ? -5.662 4.443 30.814 1.00 56.62 204 ALA A CA 1
ATOM 1542 C C . ALA A 1 204 ? -6.865 5.363 30.553 1.00 56.62 204 ALA A C 1
ATOM 1544 O O . ALA A 1 204 ? -7.817 5.263 31.334 1.00 56.62 204 ALA A O 1
ATOM 1545 N N . PRO A 1 205 ? -6.831 6.269 29.560 1.00 56.81 205 PRO A N 1
ATOM 1546 C CA . PRO A 1 205 ? -8.036 6.965 29.151 1.00 56.81 205 PRO A CA 1
ATOM 1547 C C . PRO A 1 205 ? -8.988 5.867 28.688 1.00 56.81 205 PRO A C 1
ATOM 1549 O O . PRO A 1 205 ? -8.886 5.355 27.573 1.00 56.81 205 PRO A O 1
ATOM 1552 N N . LEU A 1 206 ? -9.817 5.403 29.620 1.00 53.00 206 LEU A N 1
ATOM 1553 C CA . LEU A 1 206 ? -10.942 4.554 29.334 1.00 53.00 206 LEU A CA 1
ATOM 1554 C C . LEU A 1 206 ? -11.699 5.359 28.293 1.00 53.00 206 LEU A C 1
ATOM 1556 O O . LEU A 1 206 ? -11.957 6.549 28.480 1.00 53.00 206 LEU A O 1
ATOM 1560 N N . SER A 1 207 ? -11.936 4.730 27.146 1.00 66.75 207 SER A N 1
ATOM 1561 C CA . SER A 1 207 ? -12.898 5.242 26.183 1.00 66.75 207 SER A CA 1
ATOM 1562 C C . SER A 1 207 ? -14.103 5.749 26.978 1.00 66.75 207 SER A C 1
ATOM 1564 O O . SER A 1 207 ? -14.501 5.081 27.931 1.00 66.75 207 SER A O 1
ATOM 1566 N N . GLU A 1 208 ? -14.695 6.890 26.627 1.00 62.94 208 GLU A N 1
ATOM 1567 C CA . GLU A 1 208 ? -15.913 7.383 27.300 1.00 62.94 208 GLU A CA 1
ATOM 1568 C C . GLU A 1 208 ? -16.976 6.264 27.411 1.00 62.94 208 GLU A C 1
ATOM 1570 O O . GLU A 1 208 ? -17.758 6.192 28.354 1.00 62.94 208 GLU A O 1
ATOM 1575 N N . PHE A 1 209 ? -16.927 5.302 26.486 1.00 68.38 209 PHE A N 1
ATOM 1576 C CA . PHE A 1 209 ? -17.713 4.075 26.497 1.00 68.38 209 PHE A CA 1
ATOM 1577 C C . PHE A 1 209 ? -17.409 3.108 27.658 1.00 68.38 209 PHE A C 1
ATOM 1579 O O . PHE A 1 209 ? -18.329 2.514 28.214 1.00 68.38 209 PHE A O 1
ATOM 1586 N N . ASP A 1 210 ? -16.145 2.946 28.043 1.00 71.50 210 ASP A N 1
ATOM 1587 C CA . ASP A 1 210 ? -15.725 2.124 29.182 1.00 71.50 210 ASP A CA 1
ATOM 1588 C C . ASP A 1 210 ? -16.019 2.817 30.524 1.00 71.50 210 ASP A C 1
ATOM 1590 O O . ASP A 1 210 ? -16.281 2.141 31.520 1.00 71.50 210 ASP A O 1
ATOM 1594 N N . GLU A 1 211 ? -16.035 4.153 30.575 1.00 73.38 211 GLU A N 1
ATOM 1595 C CA . GLU A 1 211 ? -16.557 4.885 31.741 1.00 73.38 211 GLU A CA 1
ATOM 1596 C C . GLU A 1 211 ? -18.063 4.652 31.910 1.00 73.38 211 GLU A C 1
ATOM 1598 O O . GLU A 1 211 ? -18.524 4.351 33.014 1.00 73.38 211 GLU A O 1
ATOM 1603 N N . ILE A 1 212 ? -18.822 4.682 30.810 1.00 75.75 212 ILE A N 1
ATOM 1604 C CA . ILE A 1 212 ? -20.257 4.364 30.810 1.00 75.75 212 ILE A CA 1
ATOM 1605 C C . ILE A 1 212 ? -20.501 2.889 31.164 1.00 75.75 212 ILE A C 1
ATOM 1607 O O . ILE A 1 212 ? -21.440 2.586 31.896 1.00 75.75 212 ILE A O 1
ATOM 1611 N N . ALA A 1 213 ? -19.655 1.962 30.707 1.00 77.00 213 ALA A N 1
ATOM 1612 C CA . ALA A 1 213 ? -19.779 0.544 31.050 1.00 77.00 213 ALA A CA 1
ATOM 1613 C C . ALA A 1 213 ? -19.428 0.249 32.521 1.00 77.00 213 ALA A C 1
ATOM 1615 O O . ALA A 1 213 ? -19.987 -0.673 33.118 1.00 77.00 213 ALA A O 1
ATOM 1616 N N . ASN A 1 214 ? -18.529 1.036 33.123 1.00 77.38 214 ASN A N 1
ATOM 1617 C CA . ASN A 1 214 ? -18.197 0.942 34.546 1.00 77.38 214 ASN A CA 1
ATOM 1618 C C . ASN A 1 214 ? -19.221 1.640 35.452 1.00 77.38 214 ASN A C 1
ATOM 1620 O O . ASN A 1 214 ? -19.309 1.315 36.642 1.00 77.38 214 ASN A O 1
ATOM 1624 N N . LEU A 1 215 ? -20.030 2.557 34.912 1.00 82.56 215 LEU A N 1
ATOM 1625 C CA . LEU A 1 215 ? -21.220 3.065 35.586 1.00 82.56 215 LEU A CA 1
ATOM 1626 C C . LEU A 1 215 ? -22.251 1.940 35.679 1.00 82.56 215 LEU A C 1
ATOM 1628 O O . LEU A 1 215 ? -23.097 1.744 34.809 1.00 82.56 215 LEU A O 1
ATOM 1632 N N . LYS A 1 216 ? -22.178 1.188 36.782 1.00 80.44 216 LYS A N 1
ATOM 1633 C CA . LYS A 1 216 ? -23.185 0.192 37.140 1.00 80.44 216 LYS A CA 1
ATOM 1634 C C . LYS A 1 216 ? -24.555 0.889 37.097 1.00 80.44 216 LYS A C 1
ATOM 1636 O O . LYS A 1 216 ? -24.741 1.856 37.842 1.00 80.44 216 LYS A O 1
ATOM 1641 N N . PRO A 1 217 ? -25.494 0.455 36.236 1.00 79.56 217 PRO A N 1
ATOM 1642 C CA . PRO A 1 217 ? -26.775 1.129 36.099 1.00 79.56 217 PRO A CA 1
ATOM 1643 C C . PRO A 1 217 ? -27.462 1.221 37.459 1.00 79.56 217 PRO A C 1
ATOM 1645 O O . PRO A 1 217 ? -27.391 0.277 38.247 1.00 79.56 217 PRO A O 1
ATOM 1648 N N . TRP A 1 218 ? -28.128 2.341 37.741 1.00 78.06 218 TRP A N 1
ATOM 1649 C CA . TRP A 1 218 ? -28.723 2.619 39.055 1.00 78.06 218 TRP A CA 1
ATOM 1650 C C . TRP A 1 218 ? -29.675 1.510 39.540 1.00 78.06 218 TRP A C 1
ATOM 1652 O O . TRP A 1 218 ? -29.757 1.252 40.734 1.00 78.06 218 TRP A O 1
ATOM 1662 N N . TYR A 1 219 ? -30.327 0.794 38.622 1.00 78.31 219 TYR A N 1
ATOM 1663 C CA . TYR A 1 219 ? -31.217 -0.330 38.924 1.00 78.31 219 TYR A CA 1
ATOM 1664 C C . TYR A 1 219 ? -30.488 -1.656 39.233 1.00 78.31 219 TYR A C 1
ATOM 1666 O O . TYR A 1 219 ? -31.107 -2.591 39.730 1.00 78.31 219 TYR A O 1
ATOM 1674 N N . MET A 1 220 ? -29.182 -1.763 38.951 1.00 76.88 220 MET A N 1
ATOM 1675 C CA . MET A 1 220 ? -28.324 -2.897 39.341 1.00 76.88 220 MET A CA 1
ATOM 1676 C C . MET A 1 220 ? -27.467 -2.600 40.580 1.00 76.88 220 MET A C 1
ATOM 1678 O O . MET A 1 220 ? -26.712 -3.465 41.043 1.00 76.88 220 MET A O 1
ATOM 1682 N N . ALA A 1 221 ? -27.546 -1.383 41.121 1.00 75.56 221 ALA A N 1
ATOM 1683 C CA . ALA A 1 221 ? -27.010 -1.088 42.436 1.00 75.56 221 ALA A CA 1
ATOM 1684 C C . ALA A 1 221 ? -27.911 -1.774 43.472 1.00 75.56 221 ALA A C 1
ATOM 1686 O O . ALA A 1 221 ? -29.077 -1.426 43.634 1.00 75.56 221 ALA A O 1
ATOM 1687 N N . SER A 1 222 ? -27.393 -2.801 44.147 1.00 72.62 222 SER A N 1
ATOM 1688 C CA . SER A 1 222 ? -28.106 -3.445 45.250 1.00 72.62 222 SER A CA 1
ATOM 1689 C C . SER A 1 222 ? -28.440 -2.398 46.312 1.00 72.62 222 SER A C 1
ATOM 1691 O O . SER A 1 222 ? -27.531 -1.681 46.730 1.00 72.62 222 SER A O 1
ATOM 1693 N N . ALA A 1 223 ? -29.685 -2.355 46.796 1.00 69.69 223 ALA A N 1
ATOM 1694 C CA . ALA A 1 223 ? -30.130 -1.411 47.830 1.00 69.69 223 ALA A CA 1
ATOM 1695 C C . ALA A 1 223 ? -29.226 -1.394 49.086 1.00 69.69 223 ALA A C 1
ATOM 1697 O O . ALA A 1 223 ? -29.093 -0.365 49.740 1.00 69.69 223 ALA A O 1
ATOM 1698 N N . ALA A 1 224 ? -28.526 -2.499 49.368 1.00 62.66 224 ALA A N 1
ATOM 1699 C CA . ALA A 1 224 ? -27.527 -2.592 50.435 1.00 62.66 224 ALA A CA 1
ATOM 1700 C C . ALA A 1 224 ? -26.308 -1.662 50.237 1.00 62.66 224 ALA A C 1
ATOM 1702 O O . ALA A 1 224 ? -25.813 -1.087 51.198 1.00 62.66 224 ALA A O 1
ATOM 1703 N N . ALA A 1 225 ? -25.858 -1.450 48.996 1.00 63.59 225 ALA A N 1
ATOM 1704 C CA . ALA A 1 225 ? -24.725 -0.569 48.688 1.00 63.59 225 ALA A CA 1
ATOM 1705 C C . ALA A 1 225 ? -25.108 0.923 48.739 1.00 63.59 225 ALA A C 1
ATOM 1707 O O . ALA A 1 225 ? -24.238 1.788 48.845 1.00 63.59 225 ALA A O 1
ATOM 1708 N N . SER A 1 226 ? -26.407 1.225 48.652 1.00 61.50 226 SER A N 1
ATOM 1709 C CA . SER A 1 226 ? -26.947 2.573 48.843 1.00 61.50 226 SER A CA 1
ATOM 1710 C C . SER A 1 226 ? -26.960 2.958 50.325 1.00 61.50 226 SER A C 1
ATOM 1712 O O . SER A 1 226 ? -26.617 4.090 50.648 1.00 61.50 226 SER A O 1
ATOM 1714 N N . ALA A 1 227 ? -27.271 2.005 51.212 1.00 65.31 227 ALA A N 1
ATOM 1715 C CA . ALA A 1 227 ? -27.315 2.222 52.658 1.00 65.31 227 ALA A CA 1
ATOM 1716 C C . ALA A 1 227 ? -25.923 2.489 53.262 1.00 65.31 227 ALA A C 1
ATOM 1718 O O . ALA A 1 227 ? -25.774 3.396 54.074 1.00 65.31 227 ALA A O 1
ATOM 1719 N N . GLU A 1 228 ? -24.877 1.774 52.828 1.00 66.69 228 GLU A N 1
ATOM 1720 C CA . GLU A 1 228 ? -23.513 1.998 53.348 1.00 66.69 228 GLU A CA 1
ATOM 1721 C C . GLU A 1 228 ? -22.963 3.386 52.980 1.00 66.69 228 GLU A C 1
ATOM 1723 O O . GLU A 1 228 ? -22.359 4.058 53.814 1.00 66.69 228 GLU A O 1
ATOM 1728 N N . LYS A 1 229 ? -23.257 3.885 51.770 1.00 67.94 229 LYS A N 1
ATOM 1729 C CA . LYS A 1 229 ? -22.861 5.246 51.362 1.00 67.94 229 LYS A CA 1
ATOM 1730 C C . LYS A 1 229 ? -23.616 6.347 52.109 1.00 67.94 229 LYS A C 1
ATOM 1732 O O . LYS A 1 229 ? -23.126 7.473 52.187 1.00 67.94 229 LYS A O 1
ATOM 1737 N N . GLU A 1 230 ? -24.805 6.050 52.624 1.00 68.19 230 GLU A N 1
ATOM 1738 C CA . GLU A 1 230 ? -25.593 6.980 53.433 1.00 68.19 230 GLU A CA 1
ATOM 1739 C C . GLU A 1 230 ? -25.079 7.032 54.882 1.00 68.19 230 GLU A C 1
ATOM 1741 O O . GLU A 1 230 ? -24.978 8.112 55.467 1.00 68.19 230 GLU A O 1
ATOM 1746 N N . VAL A 1 231 ? -24.631 5.893 55.423 1.00 68.62 231 VAL A N 1
ATOM 1747 C CA . VAL A 1 231 ? -23.972 5.809 56.738 1.00 68.62 231 VAL A CA 1
ATOM 1748 C C . VAL A 1 231 ? -22.624 6.537 56.736 1.00 68.62 231 VAL A C 1
ATOM 1750 O O . VAL A 1 231 ? -22.353 7.302 57.661 1.00 68.62 231 VAL A O 1
ATOM 1753 N N . ASP A 1 232 ? -21.814 6.393 55.684 1.00 67.25 232 ASP A N 1
ATOM 1754 C CA . ASP A 1 232 ? -20.521 7.088 55.593 1.00 67.25 232 ASP A CA 1
ATOM 1755 C C . ASP A 1 232 ? -20.678 8.610 55.427 1.00 67.25 232 ASP A C 1
ATOM 1757 O O . ASP A 1 232 ? -19.962 9.370 56.076 1.00 67.25 232 ASP A O 1
ATOM 1761 N N . LYS A 1 233 ? -21.677 9.082 54.663 1.00 73.75 233 LYS A N 1
ATOM 1762 C CA . LYS A 1 233 ? -22.013 10.520 54.604 1.00 73.75 233 LYS A CA 1
ATOM 1763 C C . LYS A 1 233 ? -22.481 11.066 55.949 1.00 73.75 233 LYS A C 1
ATOM 1765 O O . LYS A 1 233 ? -22.151 12.196 56.295 1.00 73.75 233 LYS A O 1
ATOM 1770 N N . SER A 1 234 ? -23.238 10.271 56.703 1.00 72.81 234 SER A N 1
ATOM 1771 C CA . SER A 1 234 ? -23.693 10.640 58.048 1.00 72.81 234 SER A CA 1
ATOM 1772 C C . SER A 1 234 ? -22.522 10.715 59.033 1.00 72.81 234 SER A C 1
ATOM 1774 O O . SER A 1 234 ? -22.502 11.578 59.906 1.00 72.81 234 SER A O 1
ATOM 1776 N N . ARG A 1 235 ? -21.517 9.847 58.864 1.00 71.62 235 ARG A N 1
ATOM 1777 C CA . ARG A 1 235 ? -20.293 9.816 59.671 1.00 71.62 235 ARG A CA 1
ATOM 1778 C C . ARG A 1 235 ? -19.358 10.989 59.369 1.00 71.62 235 ARG A C 1
ATOM 1780 O O . ARG A 1 235 ? -18.837 11.589 60.302 1.00 71.62 235 ARG A O 1
ATOM 1787 N N . GLU A 1 236 ? -19.207 11.354 58.099 1.00 73.88 236 GLU A N 1
ATOM 1788 C CA . GLU A 1 236 ? -18.417 12.519 57.679 1.00 73.88 236 GLU A CA 1
ATOM 1789 C C . GLU A 1 236 ? -19.080 13.838 58.127 1.00 73.88 236 GLU A C 1
ATOM 1791 O O . GLU A 1 236 ? -18.405 14.742 58.618 1.00 73.88 236 GLU A O 1
ATOM 1796 N N . LEU A 1 237 ? -20.418 13.921 58.084 1.00 67.25 237 LEU A N 1
ATOM 1797 C CA . LEU A 1 237 ? -21.177 15.034 58.677 1.00 67.25 237 LEU A CA 1
ATOM 1798 C C . LEU A 1 237 ? -21.011 15.121 60.204 1.00 67.25 237 LEU A C 1
ATOM 1800 O O . LEU A 1 237 ? -20.939 16.228 60.739 1.00 67.25 237 LEU A O 1
ATOM 1804 N N . LEU A 1 238 ? -20.909 13.984 60.902 1.00 64.88 238 LEU A N 1
ATOM 1805 C CA . LEU A 1 238 ? -20.652 13.954 62.346 1.00 64.88 238 LEU A CA 1
ATOM 1806 C C . LEU A 1 238 ? -19.225 14.406 62.698 1.00 64.88 238 LEU A C 1
ATOM 1808 O O . LEU A 1 238 ? -19.053 15.122 63.683 1.00 64.88 238 LEU A O 1
ATOM 1812 N N . GLU A 1 239 ? -18.218 14.051 61.897 1.00 68.81 239 GLU A N 1
ATOM 1813 C CA . GLU A 1 239 ? -16.826 14.482 62.111 1.00 68.81 239 GLU A CA 1
ATOM 1814 C C . GLU A 1 239 ? -16.612 15.970 61.801 1.00 68.81 239 GLU A C 1
ATOM 1816 O O . GLU A 1 239 ? -15.886 16.646 62.531 1.00 68.81 239 GLU A O 1
ATOM 1821 N N . ILE A 1 240 ? -17.305 16.523 60.799 1.00 67.38 240 ILE A N 1
ATOM 1822 C CA . ILE A 1 240 ? -17.298 17.973 60.531 1.00 67.38 240 ILE A CA 1
ATOM 1823 C C . ILE A 1 240 ? -18.024 18.749 61.647 1.00 67.38 240 ILE A C 1
ATOM 1825 O O . ILE A 1 240 ? -17.698 19.905 61.909 1.00 67.38 240 ILE A O 1
ATOM 1829 N N . SER A 1 241 ? -18.958 18.109 62.361 1.00 55.94 241 SER A N 1
ATOM 1830 C CA . SER A 1 241 ? -19.654 18.695 63.517 1.00 55.94 241 SER A CA 1
ATOM 1831 C C . SER A 1 241 ? -18.910 18.553 64.853 1.00 55.94 241 SER A C 1
ATOM 1833 O O . SER A 1 241 ? -19.490 18.811 65.908 1.00 55.94 241 SER A O 1
ATOM 1835 N N . GLY A 1 242 ? -17.637 18.146 64.839 1.00 49.56 242 GLY A N 1
ATOM 1836 C CA . GLY A 1 242 ? -16.838 17.989 66.049 1.00 49.56 242 GLY A CA 1
ATOM 1837 C C . GLY A 1 242 ? -16.829 19.245 66.926 1.00 49.56 242 GLY A C 1
ATOM 1838 O O . GLY A 1 242 ? -16.108 20.199 66.649 1.00 49.56 242 GLY A O 1
ATOM 1839 N N . GLY A 1 243 ? -17.571 19.207 68.035 1.00 49.50 243 GLY A N 1
ATOM 1840 C CA . GLY A 1 243 ? -17.355 20.120 69.151 1.00 49.50 243 GLY A CA 1
ATOM 1841 C C . GLY A 1 243 ? -18.552 20.329 70.070 1.00 49.50 243 GLY A C 1
ATOM 1842 O O . GLY A 1 243 ? -19.355 21.220 69.839 1.00 49.50 243 GLY A O 1
ATOM 1843 N N . ALA A 1 244 ? -18.542 19.598 71.187 1.00 48.78 244 ALA A N 1
ATOM 1844 C CA . ALA A 1 244 ? -19.315 19.824 72.410 1.00 48.78 244 ALA A CA 1
ATOM 1845 C C . ALA A 1 244 ? -20.806 19.450 72.365 1.00 48.78 244 ALA A C 1
ATOM 1847 O O . ALA A 1 244 ? -21.655 20.211 71.925 1.00 48.78 244 ALA A O 1
ATOM 1848 N N . LEU A 1 245 ? -21.132 18.297 72.950 1.00 44.09 245 LEU A N 1
ATOM 1849 C CA . LEU A 1 245 ? -21.815 18.218 74.248 1.00 44.09 245 LEU A CA 1
ATOM 1850 C C . LEU A 1 245 ? -21.934 16.736 74.630 1.00 44.09 245 LEU A C 1
ATOM 1852 O O . LEU A 1 245 ? -22.569 15.941 73.943 1.00 44.09 245 LEU A O 1
ATOM 1856 N N . GLY A 1 246 ? -21.260 16.353 75.714 1.00 52.06 246 GLY A N 1
ATOM 1857 C CA . GLY A 1 246 ? -21.322 15.001 76.252 1.00 52.06 246 GLY A CA 1
ATOM 1858 C C . GLY A 1 246 ? -22.684 14.729 76.876 1.00 52.06 246 GLY A C 1
ATOM 1859 O O . GLY A 1 246 ? -23.064 15.400 77.831 1.00 52.06 246 GLY A O 1
ATOM 1860 N N . LEU A 1 247 ? -23.388 13.718 76.373 1.00 47.59 247 LEU A N 1
ATOM 1861 C CA . LEU A 1 247 ? -24.543 13.129 77.038 1.00 47.59 247 LEU A CA 1
ATOM 1862 C C . LEU A 1 247 ? -24.460 11.604 76.938 1.00 47.59 247 LEU A C 1
ATOM 1864 O O . LEU A 1 247 ? -24.244 11.033 75.871 1.00 47.59 247 LEU A O 1
ATOM 1868 N N . GLN A 1 248 ? -24.564 10.975 78.106 1.00 52.16 248 GLN A N 1
ATOM 1869 C CA . GLN A 1 248 ? -24.530 9.533 78.323 1.00 52.16 248 GLN A CA 1
ATOM 1870 C C . GLN A 1 248 ? -25.705 8.822 77.629 1.00 52.16 248 GLN A C 1
ATOM 1872 O O . GLN A 1 248 ? -26.794 9.396 77.550 1.00 52.16 248 GLN A O 1
ATOM 1877 N N . PRO A 1 249 ? -25.548 7.556 77.201 1.00 54.69 249 PRO A N 1
ATOM 1878 C CA . PRO A 1 249 ? -26.682 6.743 76.779 1.00 54.69 249 PRO A CA 1
ATOM 1879 C C . PRO A 1 249 ? -27.490 6.267 78.003 1.00 54.69 249 PRO A C 1
ATOM 1881 O O . PRO A 1 249 ? -26.893 5.748 78.952 1.00 54.69 249 PRO A O 1
ATOM 1884 N N . PRO A 1 250 ? -28.831 6.397 78.013 1.00 53.28 250 PRO A N 1
ATOM 1885 C CA . PRO A 1 250 ? -29.646 5.800 79.055 1.00 53.28 250 PRO A CA 1
ATOM 1886 C C . PRO A 1 250 ? -29.828 4.295 78.834 1.00 53.28 250 PRO A C 1
ATOM 1888 O O . PRO A 1 250 ? -29.875 3.779 77.717 1.00 53.28 250 PRO A O 1
ATOM 1891 N N . LEU A 1 251 ? -29.915 3.626 79.975 1.00 44.78 251 LEU A N 1
ATOM 1892 C CA . LEU A 1 251 ? -30.083 2.200 80.185 1.00 44.78 251 LEU A CA 1
ATOM 1893 C C . LEU A 1 251 ? -31.365 1.635 79.562 1.00 44.78 251 LEU A C 1
ATOM 1895 O O . LEU A 1 251 ? -32.384 2.308 79.419 1.00 44.78 251 LEU A O 1
ATOM 1899 N N . ALA A 1 252 ? -31.272 0.342 79.267 1.00 48.88 252 ALA A N 1
ATOM 1900 C CA . ALA A 1 252 ? -32.336 -0.549 78.848 1.00 48.88 252 ALA A CA 1
ATOM 1901 C C . ALA A 1 252 ? -33.618 -0.426 79.689 1.00 48.88 252 ALA A C 1
ATOM 1903 O O . ALA A 1 252 ? -33.581 -0.501 80.917 1.00 48.88 252 ALA A O 1
ATOM 1904 N N . ILE A 1 253 ? -34.759 -0.363 79.002 1.00 44.84 253 ILE A N 1
ATOM 1905 C CA . ILE A 1 253 ? -36.076 -0.688 79.553 1.00 44.84 253 ILE A CA 1
ATOM 1906 C C . ILE A 1 253 ? -36.710 -1.693 78.596 1.00 44.84 253 ILE A C 1
ATOM 1908 O O . ILE A 1 253 ? -36.889 -1.420 77.410 1.00 44.84 253 ILE A O 1
ATOM 1912 N N . GLY A 1 254 ? -36.969 -2.888 79.120 1.00 44.19 254 GLY A N 1
ATOM 1913 C CA . GLY A 1 254 ? -37.655 -3.964 78.423 1.00 44.19 254 GLY A CA 1
ATOM 1914 C C . GLY A 1 254 ? -39.179 -3.878 78.512 1.00 44.19 254 GLY A C 1
ATOM 1915 O O . GLY A 1 254 ? -39.739 -3.140 79.321 1.00 44.19 254 GLY A O 1
ATOM 1916 N N . GLY A 1 255 ? -39.812 -4.738 77.711 1.00 40.06 255 GLY A N 1
ATOM 1917 C CA . GLY A 1 255 ? -41.218 -5.142 77.807 1.00 40.06 255 GLY A CA 1
ATOM 1918 C C . GLY A 1 255 ? -42.070 -4.749 76.592 1.00 40.06 255 GLY A C 1
ATOM 1919 O O . GLY A 1 255 ? -41.734 -3.799 75.891 1.00 40.06 255 GLY A O 1
ATOM 1920 N N . PRO A 1 256 ? -43.235 -5.388 76.391 1.00 53.75 256 PRO A N 1
ATOM 1921 C CA . PRO A 1 256 ? -43.438 -6.834 76.338 1.00 53.75 256 PRO A CA 1
ATOM 1922 C C . PRO A 1 256 ? -44.216 -7.267 75.073 1.00 53.75 256 PRO A C 1
ATOM 1924 O O . PRO A 1 256 ? -44.616 -6.466 74.235 1.00 53.75 256 PRO A O 1
ATOM 1927 N N . GLU A 1 257 ? -44.390 -8.582 74.975 1.00 50.75 257 GLU A N 1
ATOM 1928 C CA . GLU A 1 257 ? -45.271 -9.355 74.098 1.00 50.75 257 GLU A CA 1
ATOM 1929 C C . GLU A 1 257 ? -46.520 -8.618 73.575 1.00 50.75 257 GLU A C 1
ATOM 1931 O O . GLU A 1 257 ? -47.332 -8.112 74.350 1.00 50.75 257 GLU A O 1
ATOM 1936 N N . PHE A 1 258 ? -46.741 -8.663 72.255 1.00 46.84 258 PHE A N 1
ATOM 1937 C CA . PHE A 1 258 ? -48.058 -8.404 71.677 1.00 46.84 258 PHE A CA 1
ATOM 1938 C C . PHE A 1 258 ? -48.432 -9.475 70.645 1.00 46.84 258 PHE A C 1
ATOM 1940 O O . PHE A 1 258 ? -47.776 -9.666 69.622 1.00 46.84 258 PHE A O 1
ATOM 1947 N N . PHE A 1 259 ? -49.499 -10.191 70.992 1.00 47.47 259 PHE A N 1
ATOM 1948 C CA . PHE A 1 259 ? -50.226 -11.197 70.227 1.00 47.47 259 PHE A CA 1
ATOM 1949 C C . PHE A 1 259 ? -50.816 -10.645 68.915 1.00 47.47 259 PHE A C 1
ATOM 1951 O O . PHE A 1 259 ? -51.300 -9.518 68.864 1.00 47.47 259 PHE A O 1
ATOM 1958 N N . GLY A 1 260 ? -50.903 -11.505 67.894 1.00 42.03 260 GLY A N 1
ATOM 1959 C CA . GLY A 1 260 ? -51.696 -11.289 66.674 1.00 42.03 260 GLY A CA 1
ATOM 1960 C C . GLY A 1 260 ? -51.193 -12.194 65.545 1.00 42.03 260 GLY A C 1
ATOM 1961 O O . GLY A 1 260 ? -50.281 -11.819 64.827 1.00 42.03 260 GLY A O 1
ATOM 1962 N N . CYS A 1 261 ? -51.523 -13.486 65.496 1.00 38.19 261 CYS A N 1
ATOM 1963 C CA . CYS A 1 261 ? -52.810 -14.089 65.120 1.00 38.19 261 CYS A CA 1
ATOM 1964 C C . CYS A 1 261 ? -53.220 -13.810 63.653 1.00 38.19 261 CYS A C 1
ATOM 1966 O O . CYS A 1 261 ? -53.448 -12.660 63.298 1.00 38.19 261 CYS A O 1
ATOM 1968 N N . MET A 1 262 ? -53.402 -14.907 62.888 1.00 45.06 262 MET A N 1
ATOM 1969 C CA . MET A 1 262 ? -54.050 -15.079 61.558 1.00 45.06 262 MET A CA 1
ATOM 1970 C C . MET A 1 262 ? -53.166 -15.076 60.284 1.00 45.06 262 MET A C 1
ATOM 1972 O O . MET A 1 262 ? -52.188 -14.344 60.203 1.00 45.06 262 MET A O 1
ATOM 1976 N N . PRO A 1 263 ? -53.552 -15.821 59.219 1.00 54.44 263 PRO A N 1
ATOM 1977 C CA . PRO A 1 263 ? -53.877 -17.250 59.221 1.00 54.44 263 PRO A CA 1
ATOM 1978 C C . PRO A 1 263 ? -53.145 -18.035 58.107 1.00 54.44 263 PRO A C 1
ATOM 1980 O O . PRO A 1 263 ? -52.823 -17.529 57.034 1.00 54.44 263 PRO A O 1
ATOM 1983 N N . GLN A 1 264 ? -52.952 -19.332 58.349 1.00 47.84 264 GLN A N 1
ATOM 1984 C CA . GLN A 1 264 ? -52.495 -20.302 57.356 1.00 47.84 264 GLN A CA 1
ATOM 1985 C C . GLN A 1 264 ? -53.629 -20.632 56.374 1.00 47.84 264 GLN A C 1
ATOM 1987 O O . GLN A 1 264 ? -54.593 -21.311 56.728 1.00 47.84 264 GLN A O 1
ATOM 1992 N N . SER A 1 265 ? -53.510 -20.197 55.120 1.00 45.38 265 SER A N 1
ATOM 1993 C CA . SER A 1 265 ? -54.383 -20.666 54.044 1.00 45.38 265 SER A CA 1
ATOM 1994 C C . SER A 1 265 ? -53.871 -21.993 53.480 1.00 45.38 265 SER A C 1
ATOM 1996 O O . SER A 1 265 ? -52.972 -22.042 52.639 1.00 45.38 265 SER A O 1
ATOM 1998 N N . ASN A 1 266 ? -54.506 -23.070 53.937 1.00 44.62 266 ASN A N 1
ATOM 1999 C CA . ASN A 1 266 ? -54.590 -24.353 53.251 1.00 44.62 266 ASN A CA 1
ATOM 2000 C C . ASN A 1 266 ? -55.089 -24.161 51.810 1.00 44.62 266 ASN A C 1
ATOM 2002 O O . ASN A 1 266 ? -56.210 -23.708 51.596 1.00 44.62 266 ASN A O 1
ATOM 2006 N N . SER A 1 267 ? -54.321 -24.606 50.820 1.00 42.25 267 SER A N 1
ATOM 2007 C CA . SER A 1 267 ? -54.867 -24.945 49.502 1.00 42.25 267 SER A CA 1
ATOM 2008 C C . SER A 1 267 ? -54.254 -26.253 49.018 1.00 42.25 267 SER A C 1
ATOM 2010 O O . SER A 1 267 ? -53.170 -26.337 48.445 1.00 42.25 267 SER A O 1
ATOM 2012 N N . ARG A 1 268 ? -54.993 -27.317 49.329 1.00 41.50 268 ARG A N 1
ATOM 2013 C CA . ARG A 1 268 ? -54.784 -28.683 48.871 1.00 41.50 268 ARG A CA 1
ATOM 2014 C C . ARG A 1 268 ? -55.501 -28.854 47.526 1.00 41.50 268 ARG A C 1
ATOM 2016 O O . ARG A 1 268 ? -56.691 -28.577 47.425 1.00 41.50 268 ARG A O 1
ATOM 2023 N N . SER A 1 269 ? -54.776 -29.442 46.577 1.00 41.34 269 SER A N 1
ATOM 2024 C CA . SER A 1 269 ? -55.276 -30.334 45.518 1.00 41.34 269 SER A CA 1
ATOM 2025 C C . SER A 1 269 ? -55.877 -29.718 44.247 1.00 41.34 269 SER A C 1
ATOM 2027 O O . SER A 1 269 ? -57.030 -29.305 44.222 1.00 41.34 269 SER A O 1
ATOM 2029 N N . ARG A 1 270 ? -55.188 -29.937 43.117 1.00 38.22 270 ARG A N 1
ATOM 2030 C CA . ARG A 1 270 ? -55.615 -30.960 42.139 1.00 38.22 270 ARG A CA 1
ATOM 2031 C C . ARG A 1 270 ? -54.524 -31.256 41.106 1.00 38.22 270 ARG A C 1
ATOM 2033 O O . ARG A 1 270 ? -54.191 -30.438 40.258 1.00 38.22 270 ARG A O 1
ATOM 2040 N N . SER A 1 271 ? -54.017 -32.483 41.173 1.00 41.38 271 SER A N 1
ATOM 2041 C CA . SER A 1 271 ? -53.300 -33.163 40.099 1.00 41.38 271 SER A CA 1
ATOM 2042 C C . SER A 1 271 ? -54.178 -33.300 38.857 1.00 41.38 271 SER A C 1
ATOM 2044 O O . SER A 1 271 ? -55.326 -33.725 38.984 1.00 41.38 271 SER A O 1
ATOM 2046 N N . ARG A 1 272 ? -53.599 -33.084 37.669 1.00 39.38 272 ARG A N 1
ATOM 2047 C CA . ARG A 1 272 ? -53.744 -33.991 36.517 1.00 39.38 272 ARG A CA 1
ATOM 2048 C C . ARG A 1 272 ? -52.705 -33.703 35.419 1.00 39.38 272 ARG A C 1
ATOM 2050 O O . ARG A 1 272 ? -52.535 -32.577 34.977 1.00 39.38 272 ARG A O 1
ATOM 2057 N N . SER A 1 273 ? -52.052 -34.802 35.031 1.00 38.16 273 SER A N 1
ATOM 2058 C CA . SER A 1 273 ? -51.458 -35.144 33.729 1.00 38.16 273 SER A CA 1
ATOM 2059 C C . SER A 1 273 ? -50.347 -34.275 33.125 1.00 38.16 273 SER A C 1
ATOM 2061 O O . SER A 1 273 ? -50.586 -33.321 32.398 1.00 38.16 273 SER A O 1
ATOM 2063 N N . VAL A 1 274 ? -49.115 -34.752 33.333 1.00 47.56 274 VAL A N 1
ATOM 2064 C CA . VAL A 1 274 ? -48.233 -35.285 32.274 1.00 47.56 274 VAL A CA 1
ATOM 2065 C C . VAL A 1 274 ? -48.342 -34.592 30.907 1.00 47.56 274 VAL A C 1
ATOM 2067 O O . VAL A 1 274 ? -49.168 -34.969 30.085 1.00 47.56 274 VAL A O 1
ATOM 2070 N N . ASN A 1 275 ? -47.382 -33.718 30.598 1.00 36.00 275 ASN A N 1
ATOM 2071 C CA . ASN A 1 275 ? -46.541 -33.979 29.433 1.00 36.00 275 ASN A CA 1
ATOM 2072 C C . ASN A 1 275 ? -45.152 -33.345 29.576 1.00 36.00 275 ASN A C 1
ATOM 2074 O O . ASN A 1 275 ? -44.986 -32.191 29.966 1.00 36.00 275 ASN A O 1
ATOM 2078 N N . ARG A 1 276 ? -44.145 -34.184 29.338 1.00 49.25 276 ARG A N 1
ATOM 2079 C CA . ARG A 1 276 ? -42.716 -33.907 29.483 1.00 49.25 276 ARG A CA 1
ATOM 2080 C C . ARG A 1 276 ? -42.260 -33.036 28.316 1.00 49.25 276 ARG A C 1
ATOM 2082 O O . ARG A 1 276 ? -42.586 -33.361 27.187 1.00 49.25 276 ARG A O 1
ATOM 2089 N N . PHE A 1 277 ? -41.504 -31.982 28.618 1.00 40.59 277 PHE A N 1
ATOM 2090 C CA . PHE A 1 277 ? -40.270 -31.520 27.951 1.00 40.59 277 PHE A CA 1
ATOM 2091 C C . PHE A 1 277 ? -40.041 -30.040 28.306 1.00 40.59 277 PHE A C 1
ATOM 2093 O O . PHE A 1 277 ? -40.308 -29.130 27.531 1.00 40.59 277 PHE A O 1
ATOM 2100 N N . ARG A 1 278 ? -39.521 -29.790 29.515 1.00 39.81 278 ARG A N 1
ATOM 2101 C CA . ARG A 1 278 ? -38.850 -28.526 29.852 1.00 39.81 278 ARG A CA 1
ATOM 2102 C C . ARG A 1 278 ? -37.360 -28.808 30.020 1.00 39.81 278 ARG A C 1
ATOM 2104 O O . ARG A 1 278 ? -36.949 -29.336 31.050 1.00 39.81 278 ARG A O 1
ATOM 2111 N N . ARG A 1 279 ? -36.553 -28.428 29.023 1.00 41.69 279 ARG A N 1
ATOM 2112 C CA . ARG A 1 279 ? -35.143 -28.084 29.252 1.00 41.69 279 ARG A CA 1
ATOM 2113 C C . ARG A 1 279 ? -35.147 -26.758 30.009 1.00 41.69 279 ARG A C 1
ATOM 2115 O O . ARG A 1 279 ? -35.602 -25.748 29.484 1.00 41.69 279 ARG A O 1
ATOM 2122 N N . LYS A 1 280 ? -34.722 -26.791 31.271 1.00 38.31 280 LYS A N 1
ATOM 2123 C CA . LYS A 1 280 ? -34.465 -25.595 32.072 1.00 38.31 280 LYS A CA 1
ATOM 2124 C C . LYS A 1 280 ? -33.165 -24.971 31.561 1.00 38.31 280 LYS A C 1
ATOM 2126 O O . LYS A 1 280 ? -32.116 -25.593 31.679 1.00 38.31 280 LYS A O 1
ATOM 2131 N N . TRP A 1 281 ? -33.243 -23.776 30.990 1.00 37.22 281 TRP A N 1
ATOM 2132 C CA . TRP A 1 281 ? -32.117 -22.847 30.970 1.00 37.22 281 TRP A CA 1
ATOM 2133 C C . TRP A 1 281 ? -32.140 -22.113 32.309 1.00 37.22 281 TRP A C 1
ATOM 2135 O O . TRP A 1 281 ? -33.078 -21.375 32.600 1.00 37.22 281 TRP A O 1
ATOM 2145 N N . THR A 1 282 ? -31.157 -22.385 33.158 1.00 44.62 282 THR A N 1
ATOM 2146 C CA . THR A 1 282 ? -30.834 -21.541 34.307 1.00 44.62 282 THR A CA 1
ATOM 2147 C C . THR A 1 282 ? -29.614 -20.722 33.919 1.00 44.62 282 THR A C 1
ATOM 2149 O O . THR A 1 282 ? -28.506 -21.253 33.879 1.00 44.62 282 THR A O 1
ATOM 2152 N N . GLU A 1 283 ? -29.825 -19.444 33.609 1.00 46.03 283 GLU A N 1
ATOM 2153 C CA . GLU A 1 283 ? -28.765 -18.439 33.565 1.00 46.03 283 GLU A CA 1
ATOM 2154 C C . GLU A 1 283 ? -28.236 -18.226 34.985 1.00 46.03 283 GLU A C 1
ATOM 2156 O O . GLU A 1 283 ? -28.810 -17.498 35.792 1.00 46.03 283 GLU A O 1
ATOM 2161 N N . SER A 1 284 ? -27.127 -18.882 35.308 1.00 41.19 284 SER A N 1
ATOM 2162 C CA . SER A 1 284 ? -26.284 -18.507 36.437 1.00 41.19 284 SER A CA 1
ATOM 2163 C C . SER A 1 284 ? -25.261 -17.481 35.951 1.00 41.19 284 SER A C 1
ATOM 2165 O O . SER A 1 284 ? -24.201 -17.846 35.441 1.00 41.19 284 SER A O 1
ATOM 2167 N N . HIS A 1 285 ? -25.570 -16.193 36.104 1.00 47.47 285 HIS A N 1
ATOM 2168 C CA . HIS A 1 285 ? -24.576 -15.120 36.033 1.00 47.47 285 HIS A CA 1
ATOM 2169 C C . HIS A 1 285 ? -23.648 -15.216 37.257 1.00 47.47 285 HIS A C 1
ATOM 2171 O O . HIS A 1 285 ? -23.855 -14.573 38.284 1.00 47.47 285 HIS A O 1
ATOM 2177 N N . GLY A 1 286 ? -22.635 -16.077 37.157 1.00 37.97 286 GLY A N 1
ATOM 2178 C CA . GLY A 1 286 ? -21.529 -16.166 38.103 1.00 37.97 286 GLY A CA 1
ATOM 2179 C C . GLY A 1 286 ? -20.474 -15.115 37.776 1.00 37.97 286 GLY A C 1
ATOM 2180 O O . GLY A 1 286 ? -19.625 -15.323 36.915 1.00 37.97 286 GLY A O 1
ATOM 2181 N N . GLN A 1 287 ? -20.528 -13.979 38.464 1.00 43.41 287 GLN A N 1
ATOM 2182 C CA . GLN A 1 287 ? -19.504 -12.939 38.422 1.00 43.41 287 GLN A CA 1
ATOM 2183 C C . GLN A 1 287 ? -18.268 -13.421 39.205 1.00 43.41 287 GLN A C 1
ATOM 2185 O O . GLN A 1 287 ? -18.165 -13.232 40.415 1.00 43.41 287 GLN A O 1
ATOM 2190 N N . THR A 1 288 ? -17.327 -14.091 38.538 1.00 40.09 288 THR A N 1
ATOM 2191 C CA . THR A 1 288 ? -16.046 -14.483 39.145 1.00 40.09 288 THR A CA 1
ATOM 2192 C C . THR A 1 288 ? -15.098 -13.286 39.216 1.00 40.09 288 THR A C 1
ATOM 2194 O O . THR A 1 288 ? -14.531 -12.859 38.212 1.00 40.09 288 THR A O 1
ATOM 2197 N N . ILE A 1 289 ? -14.906 -12.753 40.424 1.00 42.31 289 ILE A N 1
ATOM 2198 C CA . ILE A 1 289 ? -13.869 -11.767 40.751 1.00 42.31 289 ILE A CA 1
ATOM 2199 C C . ILE A 1 289 ? -12.509 -12.482 40.731 1.00 42.31 289 ILE A C 1
ATOM 2201 O O . ILE A 1 289 ? -12.142 -13.184 41.674 1.00 42.31 289 ILE A O 1
ATOM 2205 N N . LEU A 1 290 ? -11.745 -12.312 39.649 1.00 39.66 290 LEU A N 1
ATOM 2206 C CA . LEU A 1 290 ? -10.366 -12.794 39.555 1.00 39.66 290 LEU A CA 1
ATOM 2207 C C . LEU A 1 290 ? -9.427 -11.865 40.334 1.00 39.66 290 LEU A C 1
ATOM 2209 O O . LEU A 1 290 ? -9.084 -10.766 39.900 1.00 39.66 290 LEU A O 1
ATOM 2213 N N . ARG A 1 291 ? -8.969 -12.334 41.497 1.00 40.38 291 ARG A N 1
ATOM 2214 C CA . ARG A 1 291 ? -7.907 -11.699 42.286 1.00 40.38 291 ARG A CA 1
ATOM 2215 C C . ARG A 1 291 ? -6.548 -12.013 41.641 1.00 40.38 291 ARG A C 1
ATOM 2217 O O . ARG A 1 291 ? -5.926 -13.030 41.939 1.00 40.38 291 ARG A O 1
ATOM 2224 N N . VAL A 1 292 ? -6.081 -11.150 40.740 1.00 41.56 292 VAL A N 1
ATOM 2225 C CA . VAL A 1 292 ? -4.741 -11.266 40.136 1.00 41.56 292 VAL A CA 1
ATOM 2226 C C . VAL A 1 292 ? -3.683 -10.818 41.152 1.00 41.56 292 VAL A C 1
ATOM 2228 O O . VAL A 1 292 ? -3.648 -9.656 41.558 1.00 41.56 292 VAL A O 1
ATOM 2231 N N . LYS A 1 293 ? -2.802 -11.736 41.575 1.00 42.88 293 LYS A N 1
ATOM 2232 C CA . LYS A 1 293 ? -1.610 -11.409 42.378 1.00 42.88 293 LYS A CA 1
ATOM 2233 C C . LYS A 1 293 ? -0.640 -10.556 41.536 1.00 42.88 293 LYS A C 1
ATOM 2235 O O . LYS A 1 293 ? -0.370 -10.915 40.389 1.00 42.88 293 LYS A O 1
ATOM 2240 N N . PRO A 1 294 ? -0.083 -9.447 42.056 1.00 42.12 294 PRO A N 1
ATOM 2241 C CA . PRO A 1 294 ? 0.785 -8.583 41.265 1.00 42.12 294 PRO A CA 1
ATOM 2242 C C . PRO A 1 294 ? 2.192 -9.182 41.117 1.00 42.12 294 PRO A C 1
ATOM 2244 O O . PRO A 1 294 ? 3.010 -9.104 42.030 1.00 42.12 294 PRO A O 1
ATOM 2247 N N . ALA A 1 295 ? 2.510 -9.688 39.923 1.00 49.25 295 ALA A N 1
ATOM 2248 C CA . ALA A 1 295 ? 3.857 -10.068 39.473 1.00 49.25 295 ALA A CA 1
ATOM 2249 C C . ALA A 1 295 ? 4.766 -8.833 39.238 1.00 49.25 295 ALA A C 1
ATOM 2251 O O . ALA A 1 295 ? 5.290 -8.606 38.147 1.00 49.25 295 ALA A O 1
ATOM 2252 N N . LYS A 1 296 ? 4.889 -7.954 40.243 1.00 54.91 296 LYS A N 1
ATOM 2253 C CA . LYS A 1 296 ? 5.590 -6.659 40.132 1.00 54.91 296 LYS A CA 1
ATOM 2254 C C . LYS A 1 296 ? 7.084 -6.710 40.470 1.00 54.91 296 LYS A C 1
ATOM 2256 O O . LYS A 1 296 ? 7.762 -5.711 40.240 1.00 54.91 296 LYS A O 1
ATOM 2261 N N . GLN A 1 297 ? 7.605 -7.824 40.983 1.00 50.47 297 GLN A N 1
ATOM 2262 C CA . GLN A 1 297 ? 9.018 -7.918 41.377 1.00 50.47 297 GLN A CA 1
ATOM 2263 C C . GLN A 1 297 ? 9.917 -8.481 40.263 1.00 50.47 297 GLN A C 1
ATOM 2265 O O . GLN A 1 297 ? 10.959 -7.892 39.990 1.00 50.47 297 GLN A O 1
ATOM 2270 N N . GLU A 1 298 ? 9.469 -9.478 39.495 1.00 54.88 298 GLU A N 1
ATOM 2271 C CA . GLU A 1 298 ? 10.283 -10.063 38.410 1.00 54.88 298 GLU A CA 1
ATOM 2272 C C . GLU A 1 298 ? 10.536 -9.096 37.240 1.00 54.88 298 GLU A C 1
ATOM 2274 O O . GLU A 1 298 ? 11.602 -9.107 36.623 1.00 54.88 298 GLU A O 1
ATOM 2279 N N . LYS A 1 299 ? 9.594 -8.183 36.960 1.00 57.53 299 LYS A N 1
ATOM 2280 C CA . LYS A 1 299 ? 9.767 -7.192 35.884 1.00 57.53 299 LYS A CA 1
ATOM 2281 C C . LYS A 1 299 ? 10.855 -6.160 36.185 1.00 57.53 299 LYS A C 1
ATOM 2283 O O . LYS A 1 299 ? 11.508 -5.717 35.247 1.00 57.53 299 LYS A O 1
ATOM 2288 N N . LYS A 1 300 ? 11.080 -5.801 37.455 1.00 68.44 300 LYS A N 1
ATOM 2289 C CA . LYS A 1 300 ? 12.144 -4.852 37.829 1.00 68.44 300 LYS A CA 1
ATOM 2290 C C . LYS A 1 300 ? 13.534 -5.478 37.723 1.00 68.44 300 LYS A C 1
ATOM 2292 O O . LYS A 1 300 ? 14.494 -4.800 37.368 1.00 68.44 300 LYS A O 1
ATOM 2297 N N . GLU A 1 301 ? 13.639 -6.777 37.983 1.00 70.75 301 GLU A N 1
ATOM 2298 C CA . GLU A 1 301 ? 14.910 -7.491 37.881 1.00 70.75 301 GLU A CA 1
ATOM 2299 C C . GLU A 1 301 ? 15.328 -7.710 36.417 1.00 70.75 301 GLU A C 1
ATOM 2301 O O . GLU A 1 301 ? 16.507 -7.605 36.072 1.00 70.75 301 GLU A O 1
ATOM 2306 N N . LEU A 1 302 ? 14.357 -7.938 35.525 1.00 67.75 302 LEU A N 1
ATOM 2307 C CA . LEU A 1 302 ? 14.598 -8.052 34.084 1.00 67.75 302 LEU A CA 1
ATOM 2308 C C . LEU A 1 302 ? 15.008 -6.720 33.441 1.00 67.75 302 LEU A C 1
ATOM 2310 O O . LEU A 1 302 ? 15.883 -6.717 32.572 1.00 67.75 302 LEU A O 1
ATOM 2314 N N . THR A 1 303 ? 14.439 -5.590 33.874 1.00 72.88 303 THR A N 1
ATOM 2315 C CA . THR A 1 303 ? 14.852 -4.267 33.374 1.00 72.88 303 THR A CA 1
ATOM 2316 C C . THR A 1 303 ? 16.256 -3.901 33.853 1.00 72.88 303 THR A C 1
ATOM 2318 O O . THR A 1 303 ? 17.076 -3.491 33.036 1.00 72.88 303 THR A O 1
ATOM 2321 N N . ALA A 1 304 ? 16.590 -4.182 35.119 1.00 81.19 304 ALA A N 1
ATOM 2322 C CA . ALA A 1 304 ? 17.934 -3.946 35.652 1.00 81.19 304 ALA A CA 1
ATOM 2323 C C . ALA A 1 304 ? 19.008 -4.809 34.957 1.00 81.19 304 ALA A C 1
ATOM 2325 O O . ALA A 1 304 ? 20.096 -4.328 34.637 1.00 81.19 304 ALA A O 1
ATOM 2326 N N . LYS A 1 305 ? 18.702 -6.079 34.643 1.00 83.50 305 LYS A N 1
ATOM 2327 C CA . LYS A 1 305 ? 19.613 -6.953 33.877 1.00 83.50 305 LYS A CA 1
ATOM 2328 C C . LYS A 1 305 ? 19.809 -6.477 32.433 1.00 83.50 305 LYS A C 1
ATOM 2330 O O . LYS A 1 305 ? 20.887 -6.678 31.874 1.00 83.50 305 LYS A O 1
ATOM 2335 N N . LYS A 1 306 ? 18.798 -5.845 31.827 1.00 86.81 306 LYS A N 1
ATOM 2336 C CA . LYS A 1 306 ? 18.882 -5.307 30.462 1.00 86.81 306 LYS A CA 1
ATOM 2337 C C . LYS A 1 306 ? 19.720 -4.028 30.404 1.00 86.81 306 LYS A C 1
ATOM 2339 O O . LYS A 1 306 ? 20.589 -3.932 29.545 1.00 86.81 306 LYS A O 1
ATOM 2344 N N . GLU A 1 307 ? 19.527 -3.111 31.349 1.00 90.69 307 GLU A N 1
ATOM 2345 C CA . GLU A 1 307 ? 20.323 -1.878 31.452 1.00 90.69 307 GLU A CA 1
ATOM 2346 C C . GLU A 1 307 ? 21.800 -2.181 31.722 1.00 90.69 307 GLU A C 1
ATOM 2348 O O . GLU A 1 307 ? 22.676 -1.614 31.071 1.00 90.69 307 GLU A O 1
ATOM 2353 N N . LYS A 1 308 ? 22.090 -3.162 32.589 1.00 91.69 308 LYS A N 1
ATOM 2354 C CA . LYS A 1 308 ? 23.471 -3.587 32.854 1.00 91.69 308 LYS A CA 1
ATOM 2355 C C . LYS A 1 308 ? 24.159 -4.158 31.606 1.00 91.69 308 LYS A C 1
ATOM 2357 O O . LYS A 1 308 ? 25.316 -3.840 31.368 1.00 91.69 308 LYS A O 1
ATOM 2362 N N . LYS A 1 309 ? 23.450 -4.941 30.779 1.00 89.88 309 LYS A N 1
ATOM 2363 C CA . LYS A 1 309 ? 23.986 -5.454 29.501 1.00 89.88 309 LYS A CA 1
ATOM 2364 C C . LYS A 1 309 ? 24.194 -4.360 28.452 1.00 89.88 309 LYS A C 1
ATOM 2366 O O . LYS A 1 309 ? 25.097 -4.467 27.627 1.00 89.88 309 LYS A O 1
ATOM 2371 N N . GLU A 1 310 ? 23.354 -3.329 28.449 1.00 90.69 310 GLU A N 1
ATOM 2372 C CA . GLU A 1 310 ? 23.502 -2.216 27.510 1.00 90.69 310 GLU A CA 1
ATOM 2373 C C . GLU A 1 310 ? 24.689 -1.319 27.879 1.00 90.69 310 GLU A C 1
ATOM 2375 O O . GLU A 1 310 ? 25.408 -0.868 26.988 1.00 90.69 310 GLU A O 1
ATOM 2380 N N . LEU A 1 311 ? 24.932 -1.109 29.176 1.00 90.81 311 LEU A N 1
ATOM 2381 C CA . LEU A 1 311 ? 26.101 -0.373 29.658 1.00 90.81 311 LEU A CA 1
ATOM 2382 C C . LEU A 1 311 ? 27.406 -1.103 29.321 1.00 90.81 311 LEU A C 1
ATOM 2384 O O . LEU A 1 311 ? 28.284 -0.492 28.719 1.00 90.81 311 LEU A O 1
ATOM 2388 N N . THR A 1 312 ? 27.493 -2.418 29.558 1.00 87.12 312 THR A N 1
ATOM 2389 C CA . THR A 1 312 ? 28.696 -3.192 29.196 1.00 87.12 312 THR A CA 1
ATOM 2390 C C . THR A 1 312 ? 28.956 -3.190 27.687 1.00 87.12 312 THR A C 1
ATOM 2392 O O . THR A 1 312 ? 30.097 -3.081 27.256 1.00 87.12 312 THR A O 1
ATOM 2395 N N . ALA A 1 313 ? 27.905 -3.233 26.859 1.00 88.44 313 ALA A N 1
ATOM 2396 C CA . ALA A 1 313 ? 28.051 -3.170 25.403 1.00 88.44 313 ALA A CA 1
ATOM 2397 C C . ALA A 1 313 ? 28.467 -1.776 24.892 1.00 88.44 313 ALA A C 1
ATOM 2399 O O . ALA A 1 313 ? 29.047 -1.659 23.810 1.00 88.44 313 ALA A O 1
ATOM 2400 N N . LYS A 1 314 ? 28.144 -0.706 25.631 1.00 89.81 314 LYS A N 1
ATOM 2401 C CA . LYS A 1 314 ? 28.611 0.653 25.322 1.00 89.81 314 LYS A CA 1
ATOM 2402 C C . LYS A 1 314 ? 30.076 0.827 25.710 1.00 89.81 314 LYS A C 1
ATOM 2404 O O . LYS A 1 314 ? 30.828 1.361 24.901 1.00 89.81 314 LYS A O 1
ATOM 2409 N N . GLU A 1 315 ? 30.483 0.313 26.868 1.00 91.62 315 GLU A N 1
ATOM 2410 C CA . GLU A 1 315 ? 31.884 0.322 27.307 1.00 91.62 315 GLU A CA 1
ATOM 2411 C C . GLU A 1 315 ? 32.783 -0.482 26.359 1.00 91.62 315 GLU A C 1
ATOM 2413 O O . GLU A 1 315 ? 33.819 0.020 25.934 1.00 91.62 315 GLU A O 1
ATOM 2418 N N . GLU A 1 316 ? 32.354 -1.668 25.919 1.00 90.94 316 GLU A N 1
ATOM 2419 C CA . GLU A 1 316 ? 33.118 -2.494 24.972 1.00 90.94 316 GLU A CA 1
ATOM 2420 C C . GLU A 1 316 ? 33.278 -1.809 23.602 1.00 90.94 316 GLU A C 1
ATOM 2422 O O . GLU A 1 316 ? 34.354 -1.815 22.999 1.00 90.94 316 GLU A O 1
ATOM 2427 N N . LYS A 1 317 ? 32.231 -1.119 23.125 1.00 87.25 317 LYS A N 1
ATOM 2428 C CA . LYS A 1 317 ? 32.321 -0.309 21.901 1.00 87.25 317 LYS A CA 1
ATOM 2429 C C . LYS A 1 317 ? 33.260 0.879 22.065 1.00 87.25 317 LYS A C 1
ATOM 2431 O O . LYS A 1 317 ? 33.992 1.187 21.127 1.00 87.25 317 LYS A O 1
ATOM 2436 N N . GLN A 1 318 ? 33.246 1.530 23.223 1.00 88.25 318 GLN A N 1
ATOM 2437 C CA . GLN A 1 318 ? 34.116 2.666 23.496 1.00 88.25 318 GLN A CA 1
ATOM 2438 C C . GLN A 1 318 ? 35.586 2.228 23.596 1.00 88.25 318 GLN A C 1
ATOM 2440 O O . GLN A 1 318 ? 36.430 2.863 22.968 1.00 88.25 318 GLN A O 1
ATOM 2445 N N . ALA A 1 319 ? 35.869 1.091 24.241 1.00 86.69 319 ALA A N 1
ATOM 2446 C CA . ALA A 1 319 ? 37.202 0.486 24.295 1.00 86.69 319 ALA A CA 1
ATOM 2447 C C . ALA A 1 319 ? 37.728 0.099 22.898 1.00 86.69 319 ALA A C 1
ATOM 2449 O O . ALA A 1 319 ? 38.858 0.423 22.539 1.00 86.69 319 ALA A O 1
ATOM 2450 N N . SER A 1 320 ? 36.880 -0.498 22.050 1.00 80.56 320 SER A N 1
ATOM 2451 C CA . SER A 1 320 ? 37.266 -0.834 20.668 1.00 80.56 320 SER A CA 1
ATOM 2452 C C . SER A 1 320 ? 37.509 0.398 19.783 1.00 80.56 320 SER A C 1
ATOM 2454 O O . SER A 1 320 ? 38.191 0.316 18.758 1.00 80.56 320 SER A O 1
ATOM 2456 N N . HIS A 1 321 ? 36.926 1.548 20.142 1.00 80.69 321 HIS A N 1
ATOM 2457 C CA . HIS A 1 321 ? 37.117 2.785 19.396 1.00 80.69 321 HIS A CA 1
ATOM 2458 C C . HIS A 1 321 ? 38.415 3.492 19.790 1.00 80.69 321 HIS A C 1
ATOM 2460 O O . HIS A 1 321 ? 39.099 3.986 18.893 1.00 80.69 321 HIS A O 1
ATOM 2466 N N . SER A 1 322 ? 38.780 3.487 21.078 1.00 77.94 322 SER A N 1
ATOM 2467 C CA . SER A 1 322 ? 40.066 4.019 21.545 1.00 77.94 322 SER A CA 1
ATOM 2468 C C . SER A 1 322 ? 41.248 3.201 21.021 1.00 77.94 322 SER A C 1
ATOM 2470 O O . SER A 1 322 ? 42.209 3.785 20.535 1.00 77.94 322 SER A O 1
ATOM 2472 N N . GLU A 1 323 ? 41.142 1.869 20.985 1.00 78.25 323 GLU A N 1
ATOM 2473 C CA . GLU A 1 323 ? 42.202 0.999 20.443 1.00 78.25 323 GLU A CA 1
ATOM 2474 C C . GLU A 1 323 ? 42.463 1.260 18.945 1.00 78.25 323 GLU A C 1
ATOM 2476 O O . GLU A 1 323 ? 43.601 1.259 18.476 1.00 78.25 323 GLU A O 1
ATOM 2481 N N . LYS A 1 324 ? 41.412 1.586 18.179 1.00 73.56 324 LYS A N 1
ATOM 2482 C CA . LYS A 1 324 ? 41.559 1.982 16.769 1.00 73.56 324 LYS A CA 1
ATOM 2483 C C . LYS A 1 324 ? 42.189 3.358 16.579 1.00 73.56 324 LYS A C 1
ATOM 2485 O O . LYS A 1 324 ? 42.832 3.561 15.556 1.00 73.56 324 LYS A O 1
ATOM 2490 N N . GLN A 1 325 ? 41.990 4.290 17.510 1.00 72.06 325 GLN A N 1
ATOM 2491 C CA . GLN A 1 325 ? 42.599 5.620 17.423 1.00 72.06 325 GLN A CA 1
ATOM 2492 C C . GLN A 1 325 ? 44.101 5.579 17.732 1.00 72.06 325 GLN A C 1
ATOM 2494 O O . GLN A 1 325 ? 44.864 6.311 17.103 1.00 72.06 325 GLN A O 1
ATOM 2499 N N . GLU A 1 326 ? 44.544 4.683 18.616 1.00 67.31 326 GLU A N 1
ATOM 2500 C CA . GLU A 1 326 ? 45.974 4.504 18.900 1.00 67.31 326 GLU A CA 1
ATOM 2501 C C . GLU A 1 326 ? 46.730 3.855 17.732 1.00 67.31 326 GLU A C 1
ATOM 2503 O O . GLU A 1 326 ? 47.834 4.286 17.403 1.00 67.31 326 GLU A O 1
ATOM 2508 N N . LEU A 1 327 ? 46.122 2.897 17.023 1.00 60.75 327 LEU A N 1
ATOM 2509 C CA . LEU A 1 327 ? 46.752 2.277 15.849 1.00 60.75 327 LEU A CA 1
ATOM 2510 C C . LEU A 1 327 ? 46.918 3.250 14.671 1.00 60.75 327 LEU A C 1
ATOM 2512 O O . LEU A 1 327 ? 47.908 3.164 13.949 1.00 60.75 327 LEU A O 1
ATOM 2516 N N . THR A 1 328 ? 46.010 4.216 14.504 1.00 58.59 328 THR A N 1
ATOM 2517 C CA . THR A 1 328 ? 46.135 5.232 13.444 1.00 58.59 328 THR A CA 1
ATOM 2518 C C . THR A 1 328 ? 47.205 6.287 13.727 1.00 58.59 328 THR A C 1
ATOM 2520 O O . THR A 1 328 ? 47.701 6.898 12.791 1.00 58.59 328 THR A O 1
ATOM 2523 N N . ALA A 1 329 ? 47.613 6.482 14.985 1.00 56.38 329 ALA A N 1
ATOM 2524 C CA . ALA A 1 329 ? 48.660 7.449 15.329 1.00 56.38 329 ALA A CA 1
ATOM 2525 C C . ALA A 1 329 ? 50.088 6.913 15.086 1.00 56.38 329 ALA A C 1
ATOM 2527 O O . ALA A 1 329 ? 51.031 7.694 14.969 1.00 56.38 329 ALA A O 1
ATOM 2528 N N . VAL A 1 330 ? 50.263 5.590 14.988 1.00 54.34 330 VAL A N 1
ATOM 2529 C CA . VAL A 1 330 ? 51.579 4.959 14.772 1.00 54.34 330 VAL A CA 1
ATOM 2530 C C . VAL A 1 330 ? 51.957 4.902 13.284 1.00 54.34 330 VAL A C 1
ATOM 2532 O O . VAL A 1 330 ? 53.145 4.886 12.956 1.00 54.34 330 VAL A O 1
ATOM 2535 N N . GLU A 1 331 ? 50.984 4.922 12.369 1.00 55.28 331 GLU A N 1
ATOM 2536 C CA . GLU A 1 331 ? 51.255 4.851 10.923 1.00 55.28 331 GLU A CA 1
ATOM 2537 C C . GLU A 1 331 ? 51.707 6.194 10.316 1.00 55.28 331 GLU A C 1
ATOM 2539 O O . GLU A 1 331 ? 52.508 6.188 9.383 1.00 55.28 331 GLU A O 1
ATOM 2544 N N . ASP A 1 332 ? 51.343 7.332 10.916 1.00 53.81 332 ASP A N 1
ATOM 2545 C CA . ASP A 1 332 ? 51.728 8.669 10.424 1.00 53.81 332 ASP A CA 1
ATOM 2546 C C . ASP A 1 332 ? 53.171 9.086 10.789 1.00 53.81 332 ASP A C 1
ATOM 2548 O O . ASP A 1 332 ? 53.640 10.150 10.389 1.00 53.81 332 ASP A O 1
ATOM 2552 N N . SER A 1 333 ? 53.921 8.251 11.520 1.00 52.03 333 SER A N 1
ATOM 2553 C CA . SER A 1 333 ? 55.313 8.543 11.921 1.00 52.03 333 SER A CA 1
ATOM 2554 C C . SER A 1 333 ? 56.382 7.823 11.081 1.00 52.03 333 SER A C 1
ATOM 2556 O O . SER A 1 333 ? 57.565 7.889 11.417 1.00 52.03 333 SER A O 1
ATOM 2558 N N . LYS A 1 334 ? 56.008 7.115 10.002 1.00 50.78 334 LYS A N 1
ATOM 2559 C CA . LYS A 1 334 ? 56.940 6.275 9.215 1.00 50.78 334 LYS A CA 1
ATOM 2560 C C . LYS A 1 334 ? 57.321 6.803 7.826 1.00 50.78 334 LYS A C 1
ATOM 2562 O O . LYS A 1 334 ? 58.048 6.119 7.110 1.00 50.78 334 LYS A O 1
ATOM 2567 N N . GLU A 1 335 ? 56.925 8.022 7.466 1.00 51.38 335 GLU A N 1
ATOM 2568 C CA . GLU A 1 335 ? 57.327 8.677 6.210 1.00 51.38 335 GLU A CA 1
ATOM 2569 C C . GLU A 1 335 ? 58.405 9.745 6.459 1.00 51.38 335 GLU A C 1
ATOM 2571 O O . GLU A 1 335 ? 58.184 10.947 6.360 1.00 51.38 335 GLU A O 1
ATOM 2576 N N . GLY A 1 336 ? 59.604 9.294 6.829 1.00 50.91 336 GLY A N 1
ATOM 2577 C CA . GLY A 1 336 ? 60.753 10.167 7.087 1.00 50.91 336 GLY A CA 1
ATOM 2578 C C . GLY A 1 336 ? 62.080 9.417 7.010 1.00 50.91 336 GLY A C 1
ATOM 2579 O O . GLY A 1 336 ? 62.888 9.494 7.929 1.00 50.91 336 GLY A O 1
ATOM 2580 N N . GLY A 1 337 ? 62.280 8.618 5.958 1.00 41.06 337 GLY A N 1
ATOM 2581 C CA . GLY A 1 337 ? 63.450 7.751 5.781 1.00 41.06 337 GLY A CA 1
ATOM 2582 C C . GLY A 1 337 ? 64.300 8.130 4.570 1.00 41.06 337 GLY A C 1
ATOM 2583 O O . GLY A 1 337 ? 64.026 7.689 3.463 1.00 41.06 337 GLY A O 1
ATOM 2584 N N . ALA A 1 338 ? 65.308 8.960 4.835 1.00 41.12 338 ALA A N 1
ATOM 2585 C CA . ALA A 1 338 ? 66.578 9.179 4.137 1.00 41.12 338 ALA A CA 1
ATOM 2586 C C . ALA A 1 338 ? 66.808 8.554 2.740 1.00 41.12 338 ALA A C 1
ATOM 2588 O O . ALA A 1 338 ? 67.003 7.351 2.575 1.00 41.12 338 ALA A O 1
ATOM 2589 N N . VAL A 1 339 ? 66.983 9.448 1.764 1.00 48.94 339 VAL A N 1
ATOM 2590 C CA . VAL A 1 339 ? 67.768 9.238 0.542 1.00 48.94 339 VAL A CA 1
ATOM 2591 C C . VAL A 1 339 ? 69.238 9.053 0.944 1.00 48.94 339 VAL A C 1
ATOM 2593 O O . VAL A 1 339 ? 69.889 10.013 1.353 1.00 48.94 339 VAL A O 1
ATOM 2596 N N . ILE A 1 340 ? 69.765 7.831 0.844 1.00 41.25 340 ILE A N 1
ATOM 2597 C CA . ILE A 1 340 ? 71.206 7.554 0.926 1.00 41.25 340 ILE A CA 1
ATOM 2598 C C . ILE A 1 340 ? 71.706 7.314 -0.496 1.00 41.25 340 ILE A C 1
ATOM 2600 O O . ILE A 1 340 ? 71.369 6.315 -1.128 1.00 41.25 340 ILE A O 1
ATOM 2604 N N . GLY A 1 341 ? 72.495 8.266 -0.993 1.00 50.88 341 GLY A N 1
ATOM 2605 C CA . GLY A 1 341 ? 73.308 8.093 -2.187 1.00 50.88 341 GLY A CA 1
ATOM 2606 C C . GLY A 1 341 ? 74.448 7.119 -1.908 1.00 50.88 341 GLY A C 1
ATOM 2607 O O . GLY A 1 341 ? 75.160 7.257 -0.914 1.00 50.88 341 GLY A O 1
ATOM 2608 N N . VAL A 1 342 ? 74.624 6.147 -2.798 1.00 44.12 342 VAL A N 1
ATOM 2609 C CA . VAL A 1 342 ? 75.809 5.290 -2.841 1.00 44.12 342 VAL A CA 1
ATOM 2610 C C . VAL A 1 342 ? 76.565 5.635 -4.115 1.00 44.12 342 VAL A C 1
ATOM 2612 O O . VAL A 1 342 ? 76.028 5.553 -5.217 1.00 44.12 342 VAL A O 1
ATOM 2615 N N . GLN A 1 343 ? 77.792 6.104 -3.903 1.00 43.12 343 GLN A N 1
ATOM 2616 C CA . GLN A 1 343 ? 78.770 6.473 -4.913 1.00 43.12 343 GLN A CA 1
ATOM 2617 C C . GLN A 1 343 ? 79.306 5.250 -5.654 1.00 43.12 343 GLN A C 1
ATOM 2619 O O . GLN A 1 343 ? 79.544 4.189 -5.079 1.00 43.12 343 GLN A O 1
ATOM 2624 N N . GLU A 1 344 ? 79.535 5.484 -6.939 1.00 47.97 344 GLU A N 1
ATOM 2625 C CA . GLU A 1 344 ? 80.270 4.670 -7.892 1.00 47.97 344 GLU A CA 1
ATOM 2626 C C . GLU A 1 344 ? 81.724 4.458 -7.455 1.00 47.97 344 GLU A C 1
ATOM 2628 O O . GLU A 1 344 ? 82.416 5.430 -7.164 1.00 47.97 344 GLU A O 1
ATOM 2633 N N . LEU A 1 345 ? 82.218 3.219 -7.534 1.00 44.47 345 LEU A N 1
ATOM 2634 C CA . LEU A 1 345 ? 83.614 2.931 -7.869 1.00 44.47 345 LEU A CA 1
ATOM 2635 C C . LEU A 1 345 ? 83.723 1.582 -8.603 1.00 44.47 345 LEU A C 1
ATOM 2637 O O . LEU A 1 345 ? 83.421 0.536 -8.041 1.00 44.47 345 LEU A O 1
ATOM 2641 N N . GLY A 1 346 ? 84.262 1.634 -9.825 1.00 40.31 346 GLY A N 1
ATOM 2642 C CA . GLY A 1 346 ? 85.344 0.734 -10.240 1.00 40.31 346 GLY A CA 1
ATOM 2643 C C . GLY A 1 346 ? 84.994 -0.594 -10.920 1.00 40.31 346 GLY A C 1
ATOM 2644 O O . GLY A 1 346 ? 84.923 -1.625 -10.270 1.00 40.31 346 GLY A O 1
ATOM 2645 N N . GLY A 1 347 ? 84.947 -0.560 -12.257 1.00 48.06 347 GLY A N 1
ATOM 2646 C CA . GLY A 1 347 ? 85.806 -1.355 -13.150 1.00 48.06 347 GLY A CA 1
ATOM 2647 C C . GLY A 1 347 ? 85.795 -2.890 -13.085 1.00 48.06 347 GLY A C 1
ATOM 2648 O O . GLY A 1 347 ? 86.409 -3.483 -12.209 1.00 48.06 347 GLY A O 1
ATOM 2649 N N . SER A 1 348 ? 85.291 -3.526 -14.148 1.00 38.56 348 SER A N 1
ATOM 2650 C CA . SER A 1 348 ? 85.875 -4.751 -14.719 1.00 38.56 348 SER A CA 1
ATOM 2651 C C . SER A 1 348 ? 85.313 -5.012 -16.122 1.00 38.56 348 SER A C 1
ATOM 2653 O O . SER A 1 348 ? 84.124 -4.849 -16.368 1.00 38.56 348 SER A O 1
ATOM 2655 N N . SER A 1 349 ? 86.216 -5.392 -17.024 1.00 44.66 349 SER A N 1
ATOM 2656 C CA . SER A 1 349 ? 86.069 -5.598 -18.471 1.00 44.66 349 SER A CA 1
ATOM 2657 C C . SER A 1 349 ? 85.046 -6.670 -18.904 1.00 44.66 349 SER A C 1
ATOM 2659 O O . SER A 1 349 ? 84.628 -7.492 -18.086 1.00 44.66 349 SER A O 1
ATOM 2661 N N . PRO A 1 350 ? 84.677 -6.693 -20.205 1.00 55.66 350 PRO A N 1
ATOM 2662 C CA . PRO A 1 350 ? 83.479 -7.347 -20.713 1.00 55.66 350 PRO A CA 1
ATOM 2663 C C . PRO A 1 350 ? 83.723 -8.816 -21.068 1.00 55.66 350 PRO A C 1
ATOM 2665 O O . PRO A 1 350 ? 84.654 -9.150 -21.801 1.00 55.66 350 PRO A O 1
ATOM 2668 N N . VAL A 1 351 ? 82.827 -9.687 -20.607 1.00 44.28 351 VAL A N 1
ATOM 2669 C CA . VAL A 1 351 ? 82.656 -11.030 -21.163 1.00 44.28 351 VAL A CA 1
ATOM 2670 C C . VAL A 1 351 ? 81.353 -11.016 -21.948 1.00 44.28 351 VAL A C 1
ATOM 2672 O O . VAL A 1 351 ? 80.268 -10.906 -21.386 1.00 44.28 351 VAL A O 1
ATOM 2675 N N . LEU A 1 352 ? 81.508 -11.058 -23.267 1.00 48.03 352 LEU A N 1
ATOM 2676 C CA . LEU A 1 352 ? 80.455 -11.143 -24.266 1.00 48.03 352 LEU A CA 1
ATOM 2677 C C . LEU A 1 352 ? 79.829 -12.547 -24.192 1.00 48.03 352 LEU A C 1
ATOM 2679 O O . LEU A 1 352 ? 80.301 -13.479 -24.840 1.00 48.03 352 LEU A O 1
ATOM 2683 N N . LEU A 1 353 ? 78.822 -12.704 -23.333 1.00 41.75 353 LEU A N 1
ATOM 2684 C CA . LEU A 1 353 ? 77.925 -13.855 -23.323 1.00 41.75 353 LEU A CA 1
ATOM 2685 C C . LEU A 1 353 ? 76.648 -13.465 -24.063 1.00 41.75 353 LEU A C 1
ATOM 2687 O O . LEU A 1 353 ? 75.870 -12.637 -23.596 1.00 41.75 353 LEU A O 1
ATOM 2691 N N . ASP A 1 354 ? 76.485 -14.074 -25.229 1.00 52.09 354 ASP A N 1
ATOM 2692 C CA . ASP A 1 354 ? 75.273 -14.099 -26.038 1.00 52.09 354 ASP A CA 1
ATOM 2693 C C . ASP A 1 354 ? 74.186 -14.861 -25.247 1.00 52.09 354 ASP A C 1
ATOM 2695 O O . ASP A 1 354 ? 74.082 -16.087 -25.307 1.00 52.09 354 ASP A O 1
ATOM 2699 N N . LEU A 1 355 ? 73.448 -14.139 -24.398 1.00 49.94 355 LEU A N 1
ATOM 2700 C CA . LEU A 1 355 ? 72.239 -14.597 -23.708 1.00 49.94 355 LEU A CA 1
ATOM 2701 C C . LEU A 1 355 ? 71.051 -13.886 -24.354 1.00 49.94 355 LEU A C 1
ATOM 2703 O O . LEU A 1 355 ? 70.601 -12.833 -23.908 1.00 49.94 355 LEU A O 1
ATOM 2707 N N . CYS A 1 356 ? 70.613 -14.443 -25.477 1.00 49.66 356 CYS A N 1
ATOM 2708 C CA . CYS A 1 356 ? 69.428 -14.012 -26.197 1.00 49.66 356 CYS A CA 1
ATOM 2709 C C . CYS A 1 356 ? 68.147 -14.450 -25.465 1.00 49.66 356 CYS A C 1
ATOM 2711 O O . CYS A 1 356 ? 68.024 -15.612 -25.091 1.00 49.66 356 CYS A O 1
ATOM 2713 N N . GLU A 1 357 ? 67.197 -13.511 -25.391 1.00 58.50 357 GLU A N 1
ATOM 2714 C CA . GLU A 1 357 ? 65.741 -13.733 -25.450 1.00 58.50 357 GLU A CA 1
ATOM 2715 C C . GLU A 1 357 ? 65.055 -14.388 -24.236 1.00 58.50 357 GLU A C 1
ATOM 2717 O O . GLU A 1 357 ? 64.595 -15.510 -24.355 1.00 58.50 357 GLU A O 1
ATOM 2722 N N . ASP A 1 358 ? 64.881 -13.666 -23.116 1.00 56.84 358 ASP A N 1
ATOM 2723 C CA . ASP A 1 358 ? 63.836 -13.997 -22.111 1.00 56.84 358 ASP A CA 1
ATOM 2724 C C . ASP A 1 358 ? 63.325 -12.789 -21.264 1.00 56.84 358 ASP A C 1
ATOM 2726 O O . ASP A 1 358 ? 62.479 -12.960 -20.389 1.00 56.84 358 ASP A O 1
ATOM 2730 N N . GLU A 1 359 ? 63.764 -11.540 -21.502 1.00 58.97 359 GLU A N 1
ATOM 2731 C CA . GLU A 1 359 ? 63.392 -10.384 -20.643 1.00 58.97 359 GLU A CA 1
ATOM 2732 C C . GLU A 1 359 ? 62.043 -9.699 -20.991 1.00 58.97 359 GLU A C 1
ATOM 2734 O O . GLU A 1 359 ? 61.574 -8.832 -20.252 1.00 58.97 359 GLU A O 1
ATOM 2739 N N . ASP A 1 360 ? 61.358 -10.105 -22.067 1.00 60.94 360 ASP A N 1
ATOM 2740 C CA . ASP A 1 360 ? 60.119 -9.450 -22.533 1.00 60.94 360 ASP A CA 1
ATOM 2741 C C . ASP A 1 360 ? 58.823 -9.946 -21.842 1.00 60.94 360 ASP A C 1
ATOM 2743 O O . ASP A 1 360 ? 57.755 -9.335 -21.994 1.00 60.94 360 ASP A O 1
ATOM 2747 N N . GLU A 1 361 ? 58.863 -11.050 -21.083 1.00 66.38 361 GLU A N 1
ATOM 2748 C CA . GLU A 1 361 ? 57.659 -11.619 -20.448 1.00 66.38 361 GLU A CA 1
ATOM 2749 C C . GLU A 1 361 ? 57.229 -10.855 -19.179 1.00 66.38 361 GLU A C 1
ATOM 2751 O O . GLU A 1 361 ? 56.028 -10.669 -18.923 1.00 66.38 361 GLU A O 1
ATOM 2756 N N . ASP A 1 362 ? 58.190 -10.327 -18.418 1.00 72.00 362 ASP A N 1
ATOM 2757 C CA . ASP A 1 362 ? 57.926 -9.641 -17.149 1.00 72.00 362 ASP A CA 1
ATOM 2758 C C . ASP A 1 362 ? 57.299 -8.248 -17.345 1.00 72.00 362 ASP A C 1
ATOM 2760 O O . ASP A 1 362 ? 56.429 -7.819 -16.568 1.00 72.00 362 ASP A O 1
ATOM 2764 N N . GLU A 1 363 ? 57.643 -7.547 -18.431 1.00 76.31 363 GLU A N 1
ATOM 2765 C CA . GLU A 1 363 ? 57.026 -6.258 -18.762 1.00 76.31 363 GLU A CA 1
ATOM 2766 C C . GLU A 1 363 ? 55.549 -6.409 -19.158 1.00 76.31 363 GLU A C 1
ATOM 2768 O O . GLU A 1 363 ? 54.692 -5.612 -18.742 1.00 76.31 363 GLU A O 1
ATOM 2773 N N . GLN A 1 364 ? 55.210 -7.474 -19.892 1.00 75.81 364 GLN A N 1
ATOM 2774 C CA . GLN A 1 364 ? 53.830 -7.759 -20.291 1.00 75.81 364 GLN A CA 1
ATOM 2775 C C . GLN A 1 364 ? 52.952 -8.134 -19.090 1.00 75.81 364 GLN A C 1
ATOM 2777 O O . GLN A 1 364 ? 51.795 -7.695 -18.998 1.00 75.81 364 GLN A O 1
ATOM 2782 N N . ALA A 1 365 ? 53.498 -8.880 -18.124 1.00 78.62 365 ALA A N 1
ATOM 2783 C CA . ALA A 1 365 ? 52.801 -9.211 -16.884 1.00 78.62 365 ALA A CA 1
ATOM 2784 C C . ALA A 1 365 ? 52.479 -7.951 -16.056 1.00 78.62 365 ALA A C 1
ATOM 2786 O O . ALA A 1 365 ? 51.353 -7.782 -15.565 1.00 78.62 365 ALA A O 1
ATOM 2787 N N . ASN A 1 366 ? 53.424 -7.011 -15.961 1.00 78.12 366 ASN A N 1
ATOM 2788 C CA . ASN A 1 366 ? 53.239 -5.766 -15.217 1.00 78.12 366 ASN A CA 1
ATOM 2789 C C . ASN A 1 366 ? 52.238 -4.817 -15.911 1.00 78.12 366 ASN A C 1
ATOM 2791 O O . ASN A 1 366 ? 51.374 -4.216 -15.259 1.00 78.12 366 ASN A O 1
ATOM 2795 N N . ALA A 1 367 ? 52.269 -4.734 -17.246 1.00 83.56 367 ALA A N 1
ATOM 2796 C CA . ALA A 1 367 ? 51.295 -3.967 -18.025 1.00 83.56 367 ALA A CA 1
ATOM 2797 C C . ALA A 1 367 ? 49.859 -4.498 -17.846 1.00 83.56 367 ALA A C 1
ATOM 2799 O O . ALA A 1 367 ? 48.918 -3.717 -17.642 1.00 83.56 367 ALA A O 1
ATOM 2800 N N . LYS A 1 368 ? 49.682 -5.826 -17.834 1.00 84.06 368 LYS A N 1
ATOM 2801 C CA . LYS A 1 368 ? 48.382 -6.468 -17.590 1.00 84.06 368 LYS A CA 1
ATOM 2802 C C . LYS A 1 368 ? 47.871 -6.201 -16.172 1.00 84.06 368 LYS A C 1
ATOM 2804 O O . LYS A 1 368 ? 46.719 -5.799 -16.003 1.00 84.06 368 LYS A O 1
ATOM 2809 N N . ALA A 1 369 ? 48.739 -6.295 -15.163 1.00 87.50 369 ALA A N 1
ATOM 2810 C CA . ALA A 1 369 ? 48.382 -5.993 -13.776 1.00 87.50 369 ALA A CA 1
ATOM 2811 C C . ALA A 1 369 ? 47.959 -4.522 -13.575 1.00 87.50 369 ALA A C 1
ATOM 2813 O O . ALA A 1 369 ? 47.018 -4.239 -12.824 1.00 87.50 369 ALA A O 1
ATOM 2814 N N . LYS A 1 370 ? 48.611 -3.571 -14.260 1.00 88.06 370 LYS A N 1
ATOM 2815 C CA . LYS A 1 370 ? 48.222 -2.148 -14.237 1.00 88.06 370 LYS A CA 1
ATOM 2816 C C . LYS A 1 370 ? 46.857 -1.917 -14.892 1.00 88.06 370 LYS A C 1
ATOM 2818 O O . LYS A 1 370 ? 46.050 -1.158 -14.349 1.00 88.06 370 LYS A O 1
ATOM 2823 N N . LYS A 1 371 ? 46.564 -2.600 -16.004 1.00 91.31 371 LYS A N 1
ATOM 2824 C CA . LYS A 1 371 ? 45.258 -2.528 -16.677 1.00 91.31 371 LYS A CA 1
ATOM 2825 C C . LYS A 1 371 ? 44.132 -3.087 -15.802 1.00 91.31 371 LYS A C 1
ATOM 2827 O O . LYS A 1 371 ? 43.143 -2.393 -15.580 1.00 91.31 371 LYS A O 1
ATOM 2832 N N . ASP A 1 372 ? 44.332 -4.255 -15.193 1.00 90.19 372 ASP A N 1
ATOM 2833 C CA . ASP A 1 372 ? 43.337 -4.873 -14.305 1.00 90.19 372 ASP A CA 1
ATOM 2834 C C . ASP A 1 372 ? 43.050 -4.018 -13.058 1.00 90.19 372 ASP A C 1
ATOM 2836 O O . ASP A 1 372 ? 41.911 -3.944 -12.583 1.00 90.19 372 ASP A O 1
ATOM 2840 N N . LYS A 1 373 ? 44.069 -3.331 -12.517 1.00 92.00 373 LYS A N 1
ATOM 2841 C CA . LYS A 1 373 ? 43.889 -2.368 -11.416 1.00 92.00 373 LYS A CA 1
ATOM 2842 C C . LYS A 1 373 ? 43.062 -1.154 -11.850 1.00 92.00 373 LYS A C 1
ATOM 2844 O O . LYS A 1 373 ? 42.200 -0.717 -11.082 1.00 92.00 373 LYS A O 1
ATOM 2849 N N . LYS A 1 374 ? 43.280 -0.633 -13.062 1.00 93.56 374 LYS A N 1
ATOM 2850 C CA . LYS A 1 374 ? 42.505 0.489 -13.614 1.00 93.56 374 LYS A CA 1
ATOM 2851 C C . LYS A 1 374 ? 41.040 0.103 -13.840 1.00 93.56 374 LYS A C 1
ATOM 2853 O O . LYS A 1 374 ? 40.158 0.783 -13.323 1.00 93.56 374 LYS A O 1
ATOM 2858 N N . ASP A 1 375 ? 40.781 -1.044 -14.464 1.00 92.94 375 ASP A N 1
ATOM 2859 C CA . ASP A 1 375 ? 39.415 -1.520 -14.722 1.00 92.94 375 ASP A CA 1
ATOM 2860 C C . ASP A 1 375 ? 38.637 -1.777 -13.416 1.00 92.94 375 ASP A C 1
ATOM 2862 O O . ASP A 1 375 ? 37.445 -1.469 -13.306 1.00 92.94 375 ASP A O 1
ATOM 2866 N N . LYS A 1 376 ? 39.312 -2.283 -12.370 1.00 93.88 376 LYS A N 1
ATOM 2867 C CA . LYS A 1 376 ? 38.716 -2.424 -11.029 1.00 93.88 376 LYS A CA 1
ATOM 2868 C C . LYS A 1 376 ? 38.379 -1.072 -10.395 1.00 93.88 376 LYS A C 1
ATOM 2870 O O . LYS A 1 376 ? 37.321 -0.959 -9.767 1.00 93.88 376 LYS A O 1
ATOM 2875 N N . LYS A 1 377 ? 39.236 -0.057 -10.556 1.00 94.56 377 LYS A N 1
ATOM 2876 C CA . LYS A 1 377 ? 38.997 1.303 -10.044 1.00 94.56 377 LYS A CA 1
ATOM 2877 C C . LYS A 1 377 ? 37.794 1.948 -10.737 1.00 94.56 377 LYS A C 1
ATOM 2879 O O . LYS A 1 377 ? 36.871 2.379 -10.045 1.00 94.56 377 LYS A O 1
ATOM 2884 N N . ASP A 1 378 ? 37.737 1.892 -12.064 1.00 94.38 378 ASP A N 1
ATOM 2885 C CA . ASP A 1 378 ? 36.642 2.471 -12.853 1.00 94.38 378 ASP A CA 1
ATOM 2886 C C . ASP A 1 378 ? 35.304 1.771 -12.553 1.00 94.38 378 ASP A C 1
ATOM 2888 O O . ASP A 1 378 ? 34.250 2.407 -12.425 1.00 94.38 378 ASP A O 1
ATOM 2892 N N . LYS A 1 379 ? 35.327 0.446 -12.342 1.00 94.88 379 LYS A N 1
ATOM 2893 C CA . LYS A 1 379 ? 34.140 -0.320 -11.930 1.00 94.88 379 LYS A CA 1
ATOM 2894 C C . LYS A 1 379 ? 33.656 0.065 -10.528 1.00 94.88 379 LYS A C 1
ATOM 2896 O O . LYS A 1 379 ? 32.442 0.138 -10.315 1.00 94.88 379 LYS A O 1
ATOM 2901 N N . LYS A 1 380 ? 34.572 0.317 -9.585 1.00 95.19 380 LYS A N 1
ATOM 2902 C CA . LYS A 1 380 ? 34.235 0.782 -8.230 1.00 95.19 380 LYS A CA 1
ATOM 2903 C C . LYS A 1 380 ? 33.605 2.174 -8.276 1.00 95.19 380 LYS A C 1
ATOM 2905 O O . LYS A 1 380 ? 32.503 2.347 -7.763 1.00 95.19 380 LYS A O 1
ATOM 2910 N N . GLU A 1 381 ? 34.214 3.113 -8.995 1.00 95.00 381 GLU A N 1
ATOM 2911 C CA . GLU A 1 381 ? 33.696 4.479 -9.133 1.00 95.00 381 GLU A CA 1
ATOM 2912 C C . GLU A 1 381 ? 32.308 4.505 -9.798 1.00 95.00 381 GLU A C 1
ATOM 2914 O O . GLU A 1 381 ? 31.388 5.184 -9.333 1.00 95.00 381 GLU A O 1
ATOM 2919 N N . LYS A 1 382 ? 32.091 3.676 -10.829 1.00 95.50 382 LYS A N 1
ATOM 2920 C CA . LYS A 1 382 ? 30.771 3.520 -11.460 1.00 95.50 382 LYS A CA 1
ATOM 2921 C C . LYS A 1 382 ? 29.724 2.956 -10.492 1.00 95.50 382 LYS A C 1
ATOM 2923 O O . LYS A 1 382 ? 28.562 3.373 -10.540 1.00 95.50 382 LYS A O 1
ATOM 2928 N N . LYS A 1 383 ? 30.107 2.022 -9.611 1.00 94.75 383 LYS A N 1
ATOM 2929 C CA . LYS A 1 383 ? 29.214 1.455 -8.586 1.00 94.75 383 LYS A CA 1
ATOM 2930 C C . LYS A 1 383 ? 28.852 2.501 -7.530 1.00 94.75 383 LYS A C 1
ATOM 2932 O O . LYS A 1 383 ? 27.670 2.632 -7.207 1.00 94.75 383 LYS A O 1
ATOM 2937 N N . ASP A 1 384 ? 29.822 3.289 -7.078 1.00 94.44 384 ASP A N 1
ATOM 2938 C CA . ASP A 1 384 ? 29.614 4.350 -6.087 1.00 94.44 384 ASP A CA 1
ATOM 2939 C C . ASP A 1 384 ? 28.732 5.474 -6.653 1.00 94.44 384 ASP A C 1
ATOM 2941 O O . ASP A 1 384 ? 27.767 5.901 -6.012 1.00 94.44 384 ASP A O 1
ATOM 2945 N N . LYS A 1 385 ? 28.952 5.868 -7.916 1.00 95.31 385 LYS A N 1
ATOM 2946 C CA . LYS A 1 385 ? 28.105 6.843 -8.621 1.00 95.31 385 LYS A CA 1
ATOM 2947 C C . LYS A 1 385 ? 26.665 6.346 -8.789 1.00 95.31 385 LYS A C 1
ATOM 2949 O O . LYS A 1 385 ? 25.722 7.113 -8.585 1.00 95.31 385 LYS A O 1
ATOM 2954 N N . LYS A 1 386 ? 26.469 5.056 -9.095 1.00 94.94 386 LYS A N 1
ATOM 2955 C CA . LYS A 1 386 ? 25.132 4.436 -9.170 1.00 94.94 386 LYS A CA 1
ATOM 2956 C C . LYS A 1 386 ? 24.447 4.394 -7.799 1.00 94.94 386 LYS A C 1
ATOM 2958 O O . LYS A 1 386 ? 23.255 4.691 -7.711 1.00 94.94 386 LYS A O 1
ATOM 2963 N N . HIS A 1 387 ? 25.180 4.072 -6.732 1.00 93.62 387 HIS A N 1
ATOM 2964 C CA . HIS A 1 387 ? 24.644 4.095 -5.368 1.00 93.62 387 HIS A CA 1
ATOM 2965 C C . HIS A 1 387 ? 24.225 5.501 -4.935 1.00 93.62 387 HIS A C 1
ATOM 2967 O O . HIS A 1 387 ? 23.136 5.655 -4.382 1.00 93.62 387 HIS A O 1
ATOM 2973 N N . LYS A 1 388 ? 25.037 6.522 -5.235 1.00 94.31 388 LYS A N 1
ATOM 2974 C CA . LYS A 1 388 ? 24.709 7.924 -4.947 1.00 94.31 388 LYS A CA 1
ATOM 2975 C C . LYS A 1 388 ? 23.437 8.365 -5.678 1.00 94.31 388 LYS A C 1
ATOM 2977 O O . LYS A 1 388 ? 22.487 8.788 -5.031 1.00 94.31 388 LYS A O 1
ATOM 2982 N N . ALA A 1 389 ? 23.349 8.116 -6.987 1.00 92.94 389 ALA A N 1
ATOM 2983 C CA . ALA A 1 389 ? 22.159 8.449 -7.775 1.00 92.94 389 ALA A CA 1
ATOM 2984 C C . ALA A 1 389 ? 20.881 7.745 -7.271 1.00 92.94 389 ALA A C 1
ATOM 2986 O O . ALA A 1 389 ? 19.802 8.337 -7.257 1.00 92.94 389 ALA A O 1
ATOM 2987 N N . ASN A 1 390 ? 20.981 6.486 -6.830 1.00 90.81 390 ASN A N 1
ATOM 2988 C CA . ASN A 1 390 ? 19.844 5.772 -6.243 1.00 90.81 390 ASN A CA 1
ATOM 2989 C C . ASN A 1 390 ? 19.448 6.323 -4.866 1.00 90.81 390 ASN A C 1
ATOM 2991 O O . ASN A 1 390 ? 18.258 6.361 -4.547 1.00 90.81 390 ASN A O 1
ATOM 2995 N N . LYS A 1 391 ? 20.419 6.763 -4.056 1.00 92.62 391 LYS A N 1
ATOM 2996 C CA . LYS A 1 391 ? 20.166 7.398 -2.757 1.00 92.62 391 LYS A CA 1
ATOM 2997 C C . LYS A 1 391 ? 19.426 8.726 -2.932 1.00 92.62 391 LYS A C 1
ATOM 2999 O O . LYS A 1 391 ? 18.418 8.934 -2.260 1.00 92.62 391 LYS A O 1
ATOM 3004 N N . ASP A 1 392 ? 19.847 9.546 -3.891 1.00 90.44 392 ASP A N 1
ATOM 3005 C CA . ASP A 1 392 ? 19.221 10.841 -4.181 1.00 90.44 392 ASP A CA 1
ATOM 3006 C C . ASP A 1 392 ? 17.787 10.664 -4.715 1.00 90.44 392 ASP A C 1
ATOM 3008 O O . ASP A 1 392 ? 16.850 11.302 -4.230 1.00 90.44 392 ASP A O 1
ATOM 3012 N N . LYS A 1 393 ? 17.565 9.698 -5.623 1.00 91.81 393 LYS A N 1
ATOM 3013 C CA . LYS A 1 393 ? 16.213 9.337 -6.100 1.00 91.81 393 LYS A CA 1
ATOM 3014 C C . LYS A 1 393 ? 15.298 8.849 -4.976 1.00 91.81 393 LYS A C 1
ATOM 3016 O O . LYS A 1 393 ? 14.104 9.144 -4.981 1.00 91.81 393 LYS A O 1
ATOM 3021 N N . ARG A 1 394 ? 15.835 8.091 -4.014 1.00 89.25 394 ARG A N 1
ATOM 3022 C CA . ARG A 1 394 ? 15.066 7.618 -2.855 1.00 89.25 394 ARG A CA 1
ATOM 3023 C C . ARG A 1 394 ? 14.682 8.775 -1.931 1.00 89.25 394 ARG A C 1
ATOM 3025 O O . ARG A 1 394 ? 13.540 8.806 -1.486 1.00 89.25 394 ARG A O 1
ATOM 3032 N N . GLY A 1 395 ? 15.597 9.717 -1.694 1.00 89.69 395 GLY A N 1
ATOM 3033 C CA . GLY A 1 395 ? 15.324 10.925 -0.910 1.00 89.69 395 GLY A CA 1
ATOM 3034 C C . GLY A 1 395 ? 14.236 11.796 -1.542 1.00 89.69 395 GLY A C 1
ATOM 3035 O O . GLY A 1 395 ? 13.291 12.181 -0.861 1.00 89.69 395 GLY A O 1
ATOM 3036 N N . SER A 1 396 ? 14.307 12.013 -2.859 1.00 92.19 396 SER A N 1
ATOM 3037 C CA . SER A 1 396 ? 13.292 12.770 -3.607 1.00 92.19 396 SER A CA 1
ATOM 3038 C C . SER A 1 396 ? 11.895 12.139 -3.510 1.00 92.19 396 SER A C 1
ATOM 3040 O O . SER A 1 396 ? 10.936 12.831 -3.176 1.00 92.19 396 SER A O 1
ATOM 3042 N N . ARG A 1 397 ? 11.777 10.814 -3.680 1.00 86.94 397 ARG A N 1
ATOM 3043 C CA . ARG A 1 397 ? 10.492 10.101 -3.520 1.00 86.94 397 ARG A CA 1
ATOM 3044 C C . ARG A 1 397 ? 9.945 10.157 -2.093 1.00 86.94 397 ARG A C 1
ATOM 3046 O O . ARG A 1 397 ? 8.733 10.152 -1.895 1.00 86.94 397 ARG A O 1
ATOM 3053 N N . GLU A 1 398 ? 10.817 10.157 -1.086 1.00 91.56 398 GLU A N 1
ATOM 3054 C CA . GLU A 1 398 ? 10.390 10.275 0.310 1.00 91.56 398 GLU A CA 1
ATOM 3055 C C . GLU A 1 398 ? 9.870 11.683 0.621 1.00 91.56 398 GLU A C 1
ATOM 3057 O O . GLU A 1 398 ? 8.862 11.810 1.315 1.00 91.56 398 GLU A O 1
ATOM 3062 N N . HIS A 1 399 ? 10.510 12.718 0.074 1.00 92.38 399 HIS A N 1
ATOM 3063 C CA . HIS A 1 399 ? 10.049 14.099 0.191 1.00 92.38 399 HIS A CA 1
ATOM 3064 C C . HIS A 1 399 ? 8.671 14.290 -0.453 1.00 92.38 399 HIS A C 1
ATOM 3066 O O . HIS A 1 399 ? 7.751 14.755 0.209 1.00 92.38 399 HIS A O 1
ATOM 3072 N N . GLU A 1 400 ? 8.491 13.835 -1.695 1.00 92.19 400 GLU A N 1
ATOM 3073 C CA . GLU A 1 400 ? 7.205 13.905 -2.405 1.00 92.19 400 GLU A CA 1
ATOM 3074 C C . GLU A 1 400 ? 6.087 13.171 -1.642 1.00 92.19 400 GLU A C 1
ATOM 3076 O O . GLU A 1 400 ? 4.955 13.646 -1.541 1.00 92.19 400 GLU A O 1
ATOM 3081 N N . ARG A 1 401 ? 6.410 12.027 -1.024 1.00 90.75 401 ARG A N 1
ATOM 3082 C CA . ARG A 1 401 ? 5.462 11.292 -0.179 1.00 90.75 401 ARG A CA 1
ATOM 3083 C C . ARG A 1 401 ? 5.092 12.060 1.093 1.00 90.75 401 ARG A C 1
ATOM 3085 O O . ARG A 1 401 ? 3.932 11.999 1.494 1.00 90.75 401 ARG A O 1
ATOM 3092 N N . LYS A 1 402 ? 6.046 12.737 1.741 1.00 93.06 402 LYS A N 1
ATOM 3093 C CA . LYS A 1 402 ? 5.777 13.570 2.928 1.00 93.06 402 LYS A CA 1
ATOM 3094 C C . LYS A 1 402 ? 4.900 14.761 2.567 1.00 93.06 402 LYS A C 1
ATOM 3096 O O . LYS A 1 402 ? 3.880 14.963 3.210 1.00 93.06 402 LYS A O 1
ATOM 3101 N N . GLU A 1 403 ? 5.233 15.449 1.484 1.00 96.19 403 GLU A N 1
ATOM 3102 C CA . GLU A 1 403 ? 4.473 16.595 0.990 1.00 96.19 403 GLU A CA 1
ATOM 3103 C C . GLU A 1 403 ? 3.026 16.214 0.631 1.00 96.19 403 GLU A C 1
ATOM 3105 O O . GLU A 1 403 ? 2.080 16.917 0.978 1.00 96.19 403 GLU A O 1
ATOM 3110 N N . ARG A 1 404 ? 2.822 15.048 0.003 1.00 93.81 404 ARG A N 1
ATOM 3111 C CA . ARG A 1 404 ? 1.478 14.519 -0.260 1.00 93.81 404 ARG A CA 1
ATOM 3112 C C . ARG A 1 404 ? 0.687 14.259 1.026 1.00 93.81 404 ARG A C 1
ATOM 3114 O O . ARG A 1 404 ? -0.487 14.601 1.088 1.00 93.81 404 ARG A O 1
ATOM 3121 N N . LEU A 1 405 ? 1.314 13.665 2.042 1.00 91.75 405 LEU A N 1
ATOM 3122 C CA . LEU A 1 405 ? 0.659 13.406 3.330 1.00 91.75 405 LEU A CA 1
ATOM 3123 C C . LEU A 1 405 ? 0.326 14.701 4.080 1.00 91.75 405 LEU A C 1
ATOM 3125 O O . LEU A 1 405 ? -0.693 14.765 4.762 1.00 91.75 405 LEU A O 1
ATOM 3129 N N . GLU A 1 406 ? 1.162 15.729 3.958 1.00 95.06 406 GLU A N 1
ATOM 3130 C CA . GLU A 1 406 ? 0.889 17.051 4.524 1.00 95.06 406 GLU A CA 1
ATOM 3131 C C . GLU A 1 406 ? -0.297 17.727 3.833 1.00 95.06 406 GLU A C 1
ATOM 3133 O O . GLU A 1 406 ? -1.162 18.263 4.526 1.00 95.06 406 GLU A O 1
ATOM 3138 N N . ARG A 1 407 ? -0.406 17.616 2.502 1.00 95.44 407 ARG A N 1
ATOM 3139 C CA . ARG A 1 407 ? -1.585 18.075 1.750 1.00 95.44 407 ARG A CA 1
ATOM 3140 C C . ARG A 1 407 ? -2.860 17.344 2.173 1.00 95.44 407 ARG A C 1
ATOM 3142 O O . ARG A 1 407 ? -3.830 17.993 2.546 1.00 95.44 407 ARG A O 1
ATOM 3149 N N . GLU A 1 408 ? -2.830 16.012 2.227 1.00 91.62 408 GLU A N 1
ATOM 3150 C CA . GLU A 1 408 ? -3.974 15.201 2.680 1.00 91.62 408 GLU A CA 1
ATOM 3151 C C . GLU A 1 408 ? -4.371 15.540 4.136 1.00 91.62 408 GLU A C 1
ATOM 3153 O O . GLU A 1 408 ? -5.552 15.580 4.485 1.00 91.62 408 GLU A O 1
ATOM 3158 N N . ARG A 1 409 ? -3.396 15.841 5.007 1.00 94.88 409 ARG A N 1
ATOM 3159 C CA . ARG A 1 409 ? -3.654 16.280 6.387 1.00 94.88 409 ARG A CA 1
ATOM 3160 C C . ARG A 1 409 ? -4.277 17.677 6.450 1.00 94.88 409 ARG A C 1
ATOM 3162 O O . ARG A 1 409 ? -5.141 17.896 7.299 1.00 94.88 409 ARG A O 1
ATOM 3169 N N . ALA A 1 410 ? -3.845 18.602 5.597 1.00 95.81 410 ALA A N 1
ATOM 3170 C CA . ALA A 1 410 ? -4.414 19.944 5.510 1.00 95.81 410 ALA A CA 1
ATOM 3171 C C . ALA A 1 410 ? -5.871 19.901 5.020 1.00 95.81 410 ALA A C 1
ATOM 3173 O O . ALA A 1 410 ? -6.738 20.484 5.665 1.00 95.81 410 ALA A O 1
ATOM 3174 N N . GLU A 1 411 ? -6.159 19.116 3.978 1.00 96.62 411 GLU A N 1
ATOM 3175 C CA . GLU A 1 411 ? -7.524 18.897 3.473 1.00 96.62 411 GLU A CA 1
ATOM 3176 C C . GLU A 1 411 ? -8.448 18.311 4.556 1.00 96.62 411 GLU A C 1
ATOM 3178 O O . GLU A 1 411 ? -9.585 18.748 4.733 1.00 96.62 411 GLU A O 1
ATOM 3183 N N . LEU A 1 412 ? -7.958 17.355 5.355 1.00 96.00 412 LEU A N 1
ATOM 3184 C CA . LEU A 1 412 ? -8.726 16.800 6.477 1.00 96.00 412 LEU A CA 1
ATOM 3185 C C . LEU A 1 412 ? -9.008 17.825 7.584 1.00 96.00 412 LEU A C 1
ATOM 3187 O O . LEU A 1 412 ? -10.068 17.765 8.212 1.00 96.00 412 LEU A O 1
ATOM 3191 N N . MET A 1 413 ? -8.073 18.737 7.853 1.00 95.75 413 MET A N 1
ATOM 3192 C CA . MET A 1 413 ? -8.279 19.823 8.817 1.00 95.75 413 MET A CA 1
ATOM 3193 C C . MET A 1 413 ? -9.321 20.821 8.310 1.00 95.75 413 MET A C 1
ATOM 3195 O O . MET A 1 413 ? -10.191 21.223 9.081 1.00 95.75 413 MET A O 1
ATOM 3199 N N . GLU A 1 414 ? -9.291 21.154 7.021 1.00 97.69 414 GLU A N 1
ATOM 3200 C CA . GLU A 1 414 ? -10.285 22.024 6.390 1.00 97.69 414 GLU A CA 1
ATOM 3201 C C . GLU A 1 414 ? -11.690 21.404 6.448 1.00 97.69 414 GLU A C 1
ATOM 3203 O O . GLU A 1 414 ? -12.643 22.055 6.874 1.00 97.69 414 GLU A O 1
ATOM 3208 N N . LEU A 1 415 ? -11.830 20.110 6.137 1.00 94.69 415 LEU A N 1
ATOM 3209 C CA . LEU A 1 415 ? -13.113 19.404 6.250 1.00 94.69 415 LEU A CA 1
ATOM 3210 C C . LEU A 1 415 ? -13.653 19.371 7.689 1.00 94.69 415 LEU A C 1
ATOM 3212 O O . LEU A 1 415 ? -14.868 19.436 7.892 1.00 94.69 415 LEU A O 1
ATOM 3216 N N . ARG A 1 416 ? -12.776 19.282 8.700 1.00 95.06 416 ARG A N 1
ATOM 3217 C CA . ARG A 1 416 ? -13.180 19.386 10.113 1.00 95.06 416 ARG A CA 1
ATOM 3218 C C . ARG A 1 416 ? -13.696 20.781 10.447 1.00 95.06 416 ARG A C 1
ATOM 3220 O O . ARG A 1 416 ? -14.757 20.878 11.053 1.00 95.06 416 ARG A O 1
ATOM 3227 N N . GLN A 1 417 ? -13.007 21.830 10.000 1.00 96.94 417 GLN A N 1
ATOM 3228 C CA . GLN A 1 417 ? -13.456 23.213 10.189 1.00 96.94 417 GLN A CA 1
ATOM 3229 C C . GLN A 1 417 ? -14.806 23.460 9.513 1.00 96.94 417 GLN A C 1
ATOM 3231 O O . GLN A 1 417 ? -15.728 23.953 10.153 1.00 96.94 417 GLN A O 1
ATOM 3236 N N . GLN A 1 418 ? -14.978 23.015 8.265 1.00 96.06 418 GLN A N 1
ATOM 3237 C CA . GLN A 1 418 ? -16.257 23.124 7.558 1.00 96.06 418 GLN A CA 1
ATOM 3238 C C . GLN A 1 418 ? -17.389 22.393 8.294 1.00 96.06 418 GLN A C 1
ATOM 3240 O O . GLN A 1 418 ? -18.527 22.866 8.324 1.00 96.06 418 GLN A O 1
ATOM 3245 N N . ARG A 1 419 ? -17.103 21.232 8.900 1.00 97.38 419 ARG A N 1
ATOM 3246 C CA . ARG A 1 419 ? -18.078 20.512 9.727 1.00 97.38 419 ARG A CA 1
ATOM 3247 C C . ARG A 1 419 ? -18.426 21.289 10.997 1.00 97.38 419 ARG A C 1
ATOM 3249 O O . ARG A 1 419 ? -19.608 21.420 11.295 1.00 97.38 419 ARG A O 1
ATOM 3256 N N . GLU A 1 420 ? -17.438 21.812 11.716 1.00 96.12 420 GLU A N 1
ATOM 3257 C CA . GLU A 1 420 ? -17.656 22.630 12.917 1.00 96.12 420 GLU A CA 1
ATOM 3258 C C . GLU A 1 420 ? -18.449 23.905 12.604 1.00 96.12 420 GLU A C 1
ATOM 3260 O O . GLU A 1 420 ? -19.346 24.275 13.359 1.00 96.12 420 GLU A O 1
ATOM 3265 N N . GLU A 1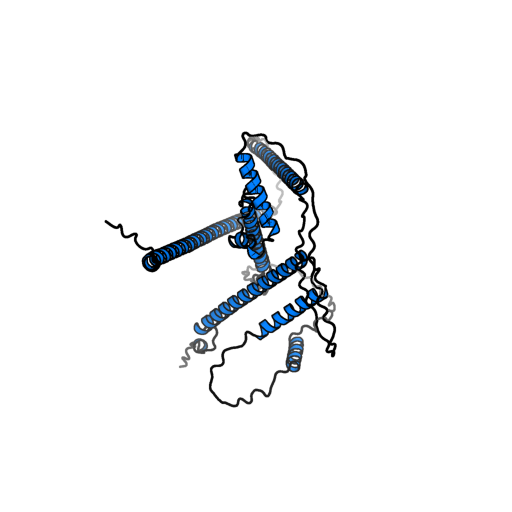 421 ? -18.185 24.552 11.468 1.00 97.12 421 GLU A N 1
ATOM 3266 C CA . GLU A 1 421 ? -18.952 25.707 11.000 1.00 97.12 421 GLU A CA 1
ATOM 3267 C C . GLU A 1 421 ? -20.404 25.342 10.682 1.00 97.12 421 GLU A C 1
ATOM 3269 O O . GLU A 1 421 ? -21.318 26.059 11.093 1.00 97.12 421 GLU A O 1
ATOM 3274 N N . ARG A 1 422 ? -20.644 24.206 10.012 1.00 97.62 422 ARG A N 1
ATOM 3275 C CA . ARG A 1 422 ? -22.006 23.699 9.778 1.00 97.62 422 ARG A CA 1
ATOM 3276 C C . ARG A 1 422 ? -22.720 23.395 11.088 1.00 97.62 422 ARG A C 1
ATOM 3278 O O . ARG A 1 422 ? -23.836 23.868 11.274 1.00 97.62 422 ARG A O 1
ATOM 3285 N N . GLU A 1 423 ? -22.071 22.694 12.015 1.00 95.88 423 GLU A N 1
ATOM 3286 C CA . GLU A 1 423 ? -22.635 22.406 13.338 1.00 95.88 423 GLU A CA 1
ATOM 3287 C C . GLU A 1 423 ? -22.899 23.699 14.129 1.00 95.88 423 GLU A C 1
ATOM 3289 O O . GLU A 1 423 ? -23.916 23.817 14.812 1.00 95.88 423 GLU A O 1
ATOM 3294 N N . ARG A 1 424 ? -22.039 24.718 14.009 1.00 96.62 424 ARG A N 1
ATOM 3295 C CA . ARG A 1 424 ? -22.249 26.039 14.618 1.00 96.62 424 ARG A CA 1
ATOM 3296 C C . ARG A 1 424 ? -23.460 26.751 14.016 1.00 96.62 424 ARG A C 1
ATOM 3298 O O . ARG A 1 424 ? -24.273 27.287 14.767 1.00 96.62 424 ARG A O 1
ATOM 3305 N N . LEU A 1 425 ? -23.610 26.736 12.692 1.00 96.94 425 LEU A N 1
ATOM 3306 C CA . LEU A 1 425 ? -24.775 27.299 12.005 1.00 96.94 425 LEU A CA 1
ATOM 3307 C C . LEU A 1 425 ? -26.062 26.553 12.373 1.00 96.94 425 LEU A C 1
ATOM 3309 O O . LEU A 1 425 ? -27.089 27.189 12.605 1.00 96.94 425 LEU A O 1
ATOM 3313 N N . GLU A 1 426 ? -26.012 25.227 12.482 1.00 95.31 426 GLU A N 1
ATOM 3314 C CA . GLU A 1 426 ? -27.135 24.405 12.939 1.00 95.31 426 GLU A CA 1
ATOM 3315 C C . GLU A 1 426 ? -27.502 24.708 14.394 1.00 95.31 426 GLU A C 1
ATOM 3317 O O . GLU A 1 426 ? -28.682 24.885 14.690 1.00 95.31 426 GLU A O 1
ATOM 3322 N N . ARG A 1 427 ? -26.520 24.887 15.289 1.00 91.12 427 ARG A N 1
ATOM 3323 C CA . ARG A 1 427 ? -26.764 25.342 16.670 1.00 91.12 427 ARG A CA 1
ATOM 3324 C C . ARG A 1 427 ? -27.419 26.721 16.707 1.00 91.12 427 ARG A C 1
ATOM 3326 O O . ARG A 1 427 ? -28.380 26.908 17.449 1.00 91.12 427 ARG A O 1
ATOM 3333 N N . CYS A 1 428 ? -26.957 27.671 15.893 1.00 92.12 428 CYS A N 1
ATOM 3334 C CA . CYS A 1 428 ? -27.578 28.994 15.786 1.00 92.12 428 CYS A CA 1
ATOM 3335 C C . CYS A 1 428 ? -29.013 28.923 15.240 1.00 92.12 428 CYS A C 1
ATOM 3337 O O . CYS A 1 428 ? -29.875 29.654 15.718 1.00 92.12 428 CYS A O 1
ATOM 3339 N N . ARG A 1 429 ? -29.291 28.027 14.283 1.00 93.44 429 ARG A N 1
ATOM 3340 C CA . ARG A 1 429 ? -30.646 27.793 13.752 1.00 93.44 429 ARG A CA 1
ATOM 3341 C C . ARG A 1 429 ? -31.565 27.084 14.748 1.00 93.44 429 ARG A C 1
ATOM 3343 O O . ARG A 1 429 ? -32.756 27.368 14.766 1.00 93.44 429 ARG A O 1
ATOM 3350 N N . ALA A 1 430 ? -31.034 26.174 15.562 1.00 89.25 430 ALA A N 1
ATOM 3351 C CA . ALA A 1 430 ? -31.801 25.410 16.544 1.00 89.25 430 ALA A CA 1
ATOM 3352 C C . ALA A 1 430 ? -32.069 26.188 17.844 1.00 89.25 430 ALA A C 1
ATOM 3354 O O . ALA A 1 430 ? -33.061 25.920 18.521 1.00 89.25 430 ALA A O 1
ATOM 3355 N N . ALA A 1 431 ? -31.222 27.162 18.196 1.00 88.69 431 ALA A N 1
ATOM 3356 C CA . ALA A 1 431 ? -31.340 27.924 19.441 1.00 88.69 431 ALA A CA 1
ATOM 3357 C C . ALA A 1 431 ? -32.716 28.602 19.662 1.00 88.69 431 ALA A C 1
ATOM 3359 O O . ALA A 1 431 ? -33.217 28.515 20.784 1.00 88.69 431 ALA A O 1
ATOM 3360 N N . PRO A 1 432 ? -33.376 29.209 18.653 1.00 84.75 432 PRO A N 1
ATOM 3361 C CA . PRO A 1 432 ? -34.720 29.773 18.815 1.00 84.75 432 PRO A CA 1
ATOM 3362 C C . PRO A 1 432 ? -35.810 28.704 18.980 1.00 84.75 432 PRO A C 1
ATOM 3364 O O . PRO A 1 432 ? -36.800 28.933 19.668 1.00 84.7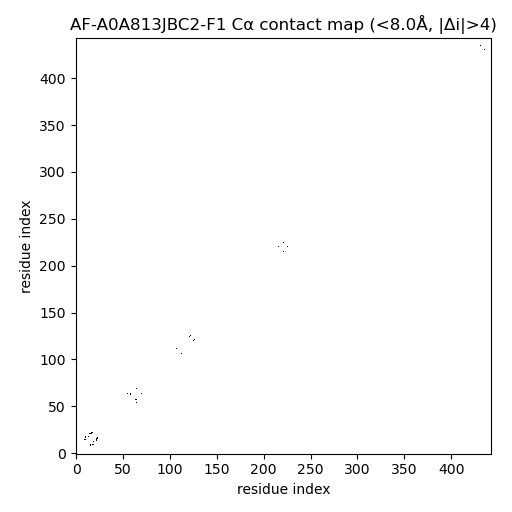5 432 PRO A O 1
ATOM 3367 N N . LEU A 1 433 ? -35.632 27.529 18.363 1.00 83.62 433 LEU A N 1
ATOM 3368 C CA . LEU A 1 433 ? -36.612 26.437 18.390 1.00 83.62 433 LEU A CA 1
ATOM 3369 C C . LEU A 1 433 ? -36.625 25.697 19.729 1.00 83.62 433 LEU A C 1
ATOM 3371 O O . LEU A 1 433 ? -37.661 25.188 20.142 1.00 83.62 433 LEU A O 1
ATOM 3375 N N . LEU A 1 434 ? -35.488 25.663 20.428 1.00 78.44 434 LEU A N 1
ATOM 3376 C CA . LEU A 1 434 ? -35.356 25.011 21.732 1.00 78.44 434 LEU A CA 1
ATOM 3377 C C . LEU A 1 434 ? -35.919 25.833 22.900 1.00 78.44 434 LEU A C 1
ATOM 3379 O O . LEU A 1 434 ? -35.701 25.471 24.053 1.00 78.44 434 LEU A O 1
ATOM 3383 N N . GLY A 1 435 ? -36.661 26.911 22.625 1.00 63.47 435 GLY A N 1
ATOM 3384 C CA . GLY A 1 435 ? -37.556 27.505 23.614 1.00 63.47 435 GLY A CA 1
ATOM 3385 C C . GLY A 1 435 ? -36.860 27.933 24.904 1.00 63.47 435 GLY A C 1
ATOM 3386 O O . GLY A 1 435 ? -37.450 27.824 25.979 1.00 63.47 435 GLY A O 1
ATOM 3387 N N . ARG A 1 436 ? -35.622 28.449 24.830 1.00 56.94 436 ARG A N 1
ATOM 3388 C CA . ARG A 1 436 ? -35.145 29.331 25.899 1.00 56.94 436 ARG A CA 1
ATOM 3389 C C . ARG A 1 436 ? -36.031 30.562 25.839 1.00 56.94 436 ARG A C 1
ATOM 3391 O O . ARG A 1 436 ? -35.785 31.466 25.046 1.00 56.94 436 ARG A O 1
ATOM 3398 N N . ALA A 1 437 ? -37.091 30.527 26.643 1.00 54.72 437 ALA A N 1
ATOM 3399 C CA . ALA A 1 437 ? -37.882 31.682 26.997 1.00 54.72 437 ALA A CA 1
ATOM 3400 C C . ALA A 1 437 ? -36.892 32.809 27.279 1.00 54.72 437 ALA A C 1
ATOM 3402 O O . ALA A 1 437 ? -36.106 32.737 28.225 1.00 54.72 437 ALA A O 1
ATOM 3403 N N . ILE A 1 438 ? -36.867 33.795 26.385 1.00 57.16 438 ILE A N 1
ATOM 3404 C CA . ILE A 1 438 ? -36.255 35.081 26.672 1.00 57.16 438 ILE A CA 1
ATOM 3405 C C . ILE A 1 438 ? -36.909 35.485 27.995 1.00 57.16 438 ILE A C 1
ATOM 3407 O O . ILE A 1 438 ? -38.143 35.537 28.025 1.00 57.16 438 ILE A O 1
ATOM 3411 N N . PRO A 1 439 ? -36.161 35.668 29.101 1.00 55.34 439 PRO A N 1
ATOM 3412 C CA . PRO A 1 439 ? -36.744 36.284 30.272 1.00 55.34 439 PRO A CA 1
ATOM 3413 C C . PRO A 1 439 ? -37.196 37.654 29.786 1.00 55.34 439 PRO A C 1
ATOM 3415 O O . PRO A 1 439 ? -36.379 38.529 29.508 1.00 55.34 439 PRO A O 1
ATOM 3418 N N . LEU A 1 440 ? -38.501 37.784 29.550 1.00 53.03 440 LEU A N 1
ATOM 3419 C CA . LEU A 1 440 ? -39.137 39.066 29.364 1.00 53.03 440 LEU A CA 1
ATOM 3420 C C . LEU A 1 440 ? -38.783 39.820 30.638 1.00 53.03 440 LEU A C 1
ATOM 3422 O O . LEU A 1 440 ? -39.291 39.496 31.710 1.00 53.03 440 LEU A O 1
ATOM 3426 N N . CYS A 1 441 ? -37.826 40.740 30.536 1.00 49.91 441 CYS A N 1
ATOM 3427 C CA . CYS A 1 441 ? -37.620 41.755 31.546 1.00 49.91 441 CYS A CA 1
ATOM 3428 C C . CYS A 1 441 ? -38.955 42.486 31.650 1.00 49.91 441 CYS A C 1
ATOM 3430 O O . CYS A 1 441 ? -39.307 43.278 30.778 1.00 49.91 441 CYS A O 1
ATOM 3432 N N .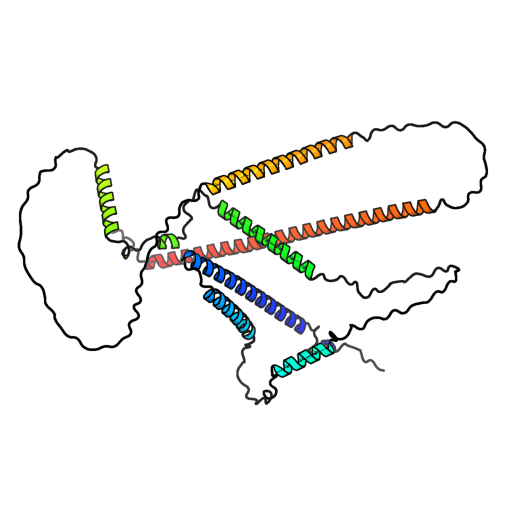 VAL A 1 442 ? -39.732 42.112 32.663 1.00 49.72 442 VAL A N 1
ATOM 3433 C CA . VAL A 1 442 ? -40.932 42.822 33.079 1.00 49.72 442 VAL A CA 1
ATOM 3434 C C . VAL A 1 442 ? -40.438 44.175 33.581 1.00 49.72 442 VAL A C 1
ATOM 3436 O O . VAL A 1 442 ? -39.747 44.237 34.597 1.00 49.72 442 VAL A O 1
ATOM 3439 N N . THR A 1 443 ? -40.685 45.214 32.787 1.00 59.19 443 THR A N 1
ATOM 3440 C CA . THR A 1 443 ? -40.503 46.623 33.158 1.00 59.19 443 THR A CA 1
ATOM 3441 C C . THR A 1 443 ? -41.634 47.098 34.042 1.00 59.19 443 THR A C 1
ATOM 3443 O O . THR A 1 443 ? -42.787 46.721 33.721 1.00 59.19 443 THR A O 1
#

Mean predicted aligned error: 23.11 Å

Organism: Polarella glacialis (NCBI:txid89957)

Secondary structure (DSSP, 8-state):
--------GGGGSTT-TTSHHHHHHHHHHHHHHHHHHHHHHHHHHHHHHHHHHHHHHHHHTT-PPPHHHHHHHHHHHHHHHHHHHHGGG-----S-------TTS----HHHHHHHHHHHHHHTTTT--------------------------------TT-S----HHHHHHHHHHHHHHHHHHHHHHHHHHHHHS-TT--S----HHHHHHHS--GGGS-HHHHHHHHHHHHHHHHHHT------PPPP--------------------------------------------TTHHHHHHHHHHHHHHHHHHHHHHHHHHHHHHHHHHTT-----------------------S-THHHHHHHHHHHHHHHHHHHHHHHHHHHHHHHHHHHHHHHHHHHHHHHHHHHHHHHHHHHHHHHHHHHHHHHTTTTT--------

Foldseek 3Di:
DDPPPPPPCLQVDPPRCPHPVNVVVVVVVVVVVVVVVVVVVVVVVVVVVVVVVVVVVCVVVVNDPPVVVVVVVVVVVVVVVVVVVVPPPDDDDDDDDDDDDPPPPDPCDPVNVVVVVVVVVVVVVPPDPPDDDDDDDDDDDDDDDDDDDDDDPPPPPPPPPDDPPPPVVVVVVVVVVVVVVVVVVVVVVVVVVVPVPDPVCVPDPQDVVVVVVVPPPPVNPDVVNVVVVVVVVVVVVVVVVPDDDDDDDDDDDDDDDDDDDDDDDDDDDDDDDDDDDDPDDDPDPDPDDDPDDDPPPVVVVVVVVVVVVVVVVVVVVVVVVVVVVVVVVVVVVPPDDDDDDDDDDDDDDDDDDPPDDDPPPVVVVVVVVVVVVVVVVVVVVVVVVVVVVVVVVVVVVVVVVVVVVVVVVVVVVVVVVVVVVVVVVVCVVCVVVVPPPPPPPPD

Solvent-accessible surface area (backbone atoms only — not comparable to full-atom values): 28928 Å² total; per-residue (Å²): 137,87,79,80,73,83,69,73,62,58,79,74,42,90,85,34,65,88,32,68,70,45,45,54,48,52,53,50,52,51,52,50,51,54,48,51,54,50,50,50,55,49,52,52,52,49,52,54,49,52,52,52,52,50,54,52,51,36,57,73,69,71,44,76,78,52,70,68,58,58,53,51,52,52,53,53,52,57,55,49,55,52,52,59,68,68,58,77,75,76,70,83,78,79,83,90,79,97,70,92,73,80,75,74,79,74,71,83,46,73,68,59,53,52,54,50,49,59,48,46,53,61,74,67,57,81,83,77,87,86,72,86,84,76,87,82,81,90,84,90,82,88,81,87,87,88,88,88,80,96,67,86,81,86,68,82,77,79,68,88,80,74,66,85,74,75,54,66,62,59,55,49,50,52,52,50,52,54,50,52,55,51,50,54,50,52,52,51,51,51,51,50,51,61,62,66,53,45,85,82,52,76,63,68,84,59,52,75,64,52,53,54,66,67,49,70,51,78,90,72,54,55,71,69,68,56,52,53,58,51,52,51,52,53,50,53,54,50,60,76,59,70,74,87,80,95,75,80,86,82,7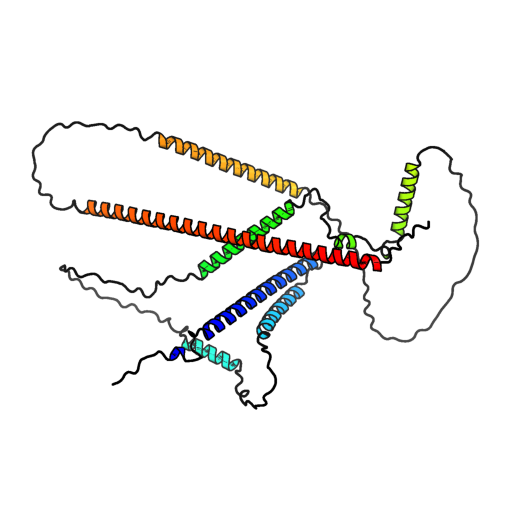9,92,81,88,86,77,93,80,89,79,88,89,80,89,81,85,82,83,86,82,91,80,79,91,80,91,83,80,85,80,84,78,88,74,87,75,83,77,82,81,84,77,78,82,79,68,64,66,60,56,55,53,51,52,57,49,53,53,52,51,51,54,56,50,52,54,52,50,53,58,50,52,57,53,56,56,58,60,62,62,64,77,74,71,89,80,79,80,90,77,87,80,83,88,80,84,90,82,84,89,79,91,73,92,78,79,88,76,79,70,61,63,58,53,52,52,54,50,54,52,49,56,52,49,56,53,49,56,53,48,52,52,49,52,53,51,51,49,54,51,50,54,52,49,51,52,53,51,50,56,52,51,54,50,50,51,51,56,51,48,54,53,51,51,56,50,50,56,47,52,51,50,53,48,52,48,47,63,65,42,51,74,75,70,62,70,71,72,80,73,78,82,126

Sequence (443 aa):
MGRHGGINILHQKSWHVWRMDNRLRVERDELQHGAEQKGRKKGERQAAFDGKMLTLRHRAAGTEPSEAELQQVQLNQANTAEAAAAGSGSHKKSKKGEGEDEYSKFGVSLSNLQLAEAHLDRSLGRGKNEAPLKKSQKGQGKGGPPPPEKGLAAGGSGGLGSGPHMNLFEEAEQAMETHLAAHGKLLRYAETNNSLVDPKAKQAPLSEFDEIANLKPWYMASAAASAEKEVDKSRELLEISGGALGLQPPLAIGGPEFFGCMPQSNSRSRSRSVNRFRRKWTESHGQTILRVKPAKQEKKELTAKKEKKELTAKEEKQASHSEKQELTAVEDSKEGGAVIGVQELGGSSPVLLDLCEDEDEDEQANAKAKKDKKDKKDKKEKKDKKHKANKDKRGSREHERKERLERERAELMELRQQREERERLERCRAAPLLGRAIPLCVT

Radius of gyration: 46.68 Å; Cα contacts (8 Å, |Δi|>4): 24; chains: 1; bounding box: 142×93×142 Å

pLDDT: mean 70.05, std 19.77, range [36.0, 97.69]